Protein AF-S9QFV8-F1 (afdb_monomer_lite)

Sequence (545 aa):
MVIDRTLLLTDPGGTKLEGANVSITSGYLPDQDRLHFTPQGGVTGSFNISTGILTLTGSAPAATYGAILRSITYRNIATRTPDTRERQVTYSIDSTNHYSPATGHYYEFVSAPGITWEEARNAAGSRKYDGLKGYLVTITSEAENTFVTSKLQGQGWIGASDDSSKRTWRWVTGPEGQEDNGAGRHFFTQDSDATPCRSGAHGTAVEGRYNNWSQCEPNDYKGMSEDYAHFFTNGTWNDFPLSDKSISGYIVEYGGMPGDPAPRLSGTRPLQVSPAPLYTISLTNGPNGTVSPPGNQTVKQGQSLELTLTPATGYELATLIDNSVDRRSQVVGGKYVLPTINTSHSIVATFTKARGTACESASECLSGNCVDGVCCDSACTGQCEACDAAGSKGTCVPVSGNPHGERPACASDDPKCGGTCDGQSRMSCTYPEATVGCGAESCTNGVQTLAASCNGAGQCAAPETRLCGVYACGQTSCNTTCTSDDACGADAFCVAGACRPKEDPSLWKFQGGGGCSSSGLGSMAGLLLLLIPLLVRGRGSPHPA

Radius of gyration: 59.95 Å; chains: 1; bounding box: 127×67×176 Å

Structure (mmCIF, N/CA/C/O backbone):
data_AF-S9QFV8-F1
#
_entry.id   AF-S9QFV8-F1
#
loop_
_atom_site.group_PDB
_atom_site.id
_atom_site.type_symbol
_atom_site.label_atom_id
_atom_site.label_alt_id
_atom_site.label_comp_id
_atom_site.la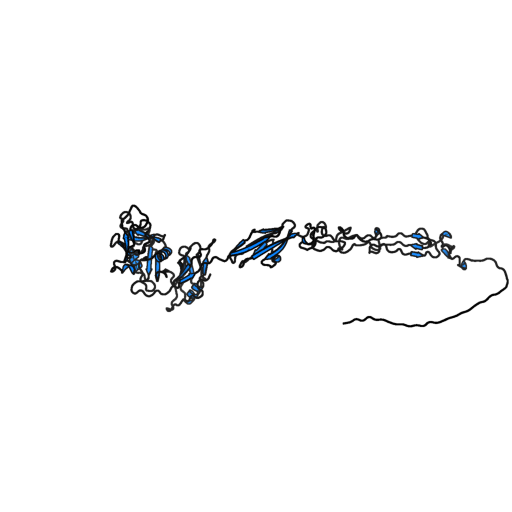bel_asym_id
_atom_site.label_entity_id
_atom_site.label_seq_id
_atom_site.pdbx_PDB_ins_code
_atom_site.Cartn_x
_atom_site.Cartn_y
_atom_site.Cartn_z
_atom_site.occupancy
_atom_site.B_iso_or_equiv
_atom_site.auth_seq_id
_atom_site.auth_comp_id
_atom_site.auth_asym_id
_atom_site.auth_atom_id
_atom_site.pdbx_PDB_model_num
ATOM 1 N N . MET A 1 1 ? 4.636 -8.475 -9.218 1.00 84.69 1 MET A N 1
ATOM 2 C CA . MET A 1 1 ? 3.767 -9.346 -10.042 1.00 84.69 1 MET A CA 1
ATOM 3 C C . MET A 1 1 ? 4.640 -10.218 -10.930 1.00 84.69 1 MET A C 1
ATOM 5 O O . MET A 1 1 ? 5.606 -9.687 -11.454 1.00 84.69 1 MET A O 1
ATOM 9 N N . VAL A 1 2 ? 4.347 -11.515 -11.082 1.00 89.19 2 VAL A N 1
ATOM 10 C CA . VAL A 1 2 ? 5.069 -12.385 -12.039 1.00 89.19 2 VAL A CA 1
ATOM 11 C C . VAL A 1 2 ? 4.680 -12.000 -13.467 1.00 89.19 2 VAL A C 1
ATOM 13 O O . VAL A 1 2 ? 3.494 -11.805 -13.714 1.00 89.19 2 VAL A O 1
ATOM 16 N N . ILE A 1 3 ? 5.653 -11.883 -14.372 1.00 89.56 3 ILE A N 1
ATOM 17 C CA . ILE A 1 3 ? 5.435 -11.353 -15.730 1.00 89.56 3 ILE A CA 1
ATOM 18 C C . ILE A 1 3 ? 4.798 -12.399 -16.650 1.00 89.56 3 ILE A C 1
ATOM 20 O O . ILE A 1 3 ? 3.747 -12.145 -17.233 1.00 89.56 3 ILE A O 1
ATOM 24 N N . ASP A 1 4 ? 5.395 -13.588 -16.745 1.00 85.88 4 ASP A N 1
ATOM 25 C CA . ASP A 1 4 ? 4.870 -14.675 -17.572 1.00 85.88 4 ASP A CA 1
ATOM 26 C C . ASP A 1 4 ? 5.080 -16.033 -16.891 1.00 85.88 4 ASP A C 1
ATOM 28 O O . ASP A 1 4 ? 6.173 -16.596 -16.887 1.00 85.88 4 ASP A O 1
ATOM 32 N N . ARG A 1 5 ? 4.008 -16.579 -16.306 1.00 86.19 5 ARG A N 1
ATOM 33 C CA . ARG A 1 5 ? 4.020 -17.913 -15.678 1.00 86.19 5 ARG A CA 1
ATOM 34 C C . ARG A 1 5 ? 3.982 -19.056 -16.691 1.00 86.19 5 ARG A C 1
ATOM 36 O O . ARG A 1 5 ? 4.198 -20.202 -16.311 1.00 86.19 5 ARG A O 1
ATOM 43 N N . THR A 1 6 ? 3.670 -18.758 -17.946 1.00 81.50 6 THR A N 1
ATOM 44 C CA . THR A 1 6 ? 3.438 -19.732 -19.018 1.00 81.50 6 THR A CA 1
ATOM 45 C C . THR A 1 6 ? 4.597 -19.826 -20.003 1.00 81.50 6 THR A C 1
ATOM 47 O O . THR A 1 6 ? 4.548 -20.660 -20.901 1.00 81.50 6 THR A O 1
ATOM 50 N N . LEU A 1 7 ? 5.650 -19.017 -19.819 1.00 84.38 7 LEU A N 1
ATOM 51 C CA . LEU A 1 7 ? 6.829 -19.007 -20.680 1.00 84.38 7 LEU A CA 1
ATOM 52 C C . LEU A 1 7 ? 7.406 -20.417 -20.831 1.00 84.38 7 LEU A C 1
ATOM 54 O O . LEU A 1 7 ? 7.780 -21.064 -19.846 1.00 84.38 7 LEU A O 1
ATOM 58 N N . LEU A 1 8 ? 7.499 -20.868 -22.081 1.00 77.12 8 LEU A N 1
ATOM 59 C CA . LEU A 1 8 ? 8.138 -22.115 -22.474 1.00 77.12 8 LEU A CA 1
ATOM 60 C C . LEU A 1 8 ? 9.462 -21.790 -23.161 1.00 77.12 8 LEU A C 1
ATOM 62 O O . LEU A 1 8 ? 9.499 -21.006 -24.104 1.00 77.12 8 LEU A O 1
ATOM 66 N N . LEU A 1 9 ? 10.538 -22.409 -22.682 1.00 79.06 9 LEU A N 1
ATOM 67 C CA . LEU A 1 9 ? 11.860 -22.304 -23.280 1.00 79.06 9 LEU A CA 1
ATOM 68 C C . LEU A 1 9 ? 12.226 -23.656 -23.883 1.00 79.06 9 LEU A C 1
ATOM 70 O O . LEU A 1 9 ? 12.320 -24.650 -23.162 1.00 79.06 9 LEU A O 1
ATOM 74 N N . THR A 1 10 ? 12.412 -23.686 -25.197 1.00 67.94 10 THR A N 1
ATOM 75 C CA . THR A 1 10 ? 12.866 -24.867 -25.935 1.00 67.94 10 THR A CA 1
ATOM 76 C C . THR A 1 10 ? 14.282 -24.628 -26.437 1.00 67.94 10 THR A C 1
ATOM 78 O O . THR A 1 10 ? 14.502 -23.664 -27.164 1.00 67.94 10 THR A O 1
ATOM 81 N N . ASP A 1 11 ? 15.210 -25.519 -26.091 1.00 70.19 11 ASP A N 1
ATOM 82 C CA . ASP A 1 11 ? 16.548 -25.583 -26.689 1.00 70.19 11 ASP A CA 1
ATOM 83 C C . ASP A 1 11 ? 16.692 -26.910 -27.455 1.00 70.19 11 ASP A C 1
ATOM 85 O O . ASP A 1 11 ? 17.044 -27.933 -26.859 1.00 70.19 11 ASP A O 1
ATOM 89 N N . PRO A 1 12 ? 16.396 -26.930 -28.767 1.00 59.38 12 PRO A N 1
ATOM 90 C CA . PRO A 1 12 ? 16.545 -28.126 -29.593 1.00 59.38 12 PRO A CA 1
ATOM 91 C C . PRO A 1 12 ? 17.996 -28.619 -29.694 1.00 59.38 12 PRO A C 1
ATOM 93 O O . PRO A 1 12 ? 18.211 -29.770 -30.066 1.00 59.38 12 PRO A O 1
ATOM 96 N N . GLY A 1 13 ? 18.982 -27.765 -29.388 1.00 63.97 13 GLY A N 1
ATOM 97 C CA . GLY A 1 13 ? 20.404 -28.107 -29.405 1.00 63.97 13 GLY A CA 1
ATOM 98 C C . GLY A 1 13 ? 20.861 -28.900 -28.180 1.00 63.97 13 GLY A C 1
ATOM 99 O O . GLY A 1 13 ? 21.938 -29.492 -28.214 1.00 63.97 13 GLY A O 1
ATOM 100 N N . GLY A 1 14 ? 20.051 -28.947 -27.114 1.00 61.81 14 GLY A N 1
ATOM 101 C CA . GLY A 1 14 ? 20.342 -29.706 -25.893 1.00 61.81 14 GLY A CA 1
ATOM 102 C C . GLY A 1 14 ? 21.571 -29.214 -25.119 1.00 61.81 14 GLY A C 1
ATOM 103 O O . GLY A 1 14 ? 22.113 -29.950 -24.292 1.00 61.81 14 GLY A O 1
ATOM 104 N N . THR A 1 15 ? 22.027 -27.994 -25.390 1.00 71.94 15 THR A N 1
ATOM 105 C CA . THR A 1 15 ? 23.183 -27.378 -24.738 1.00 71.94 15 THR A CA 1
ATOM 106 C C . THR A 1 15 ? 22.802 -26.764 -23.390 1.00 71.94 15 THR A C 1
ATOM 108 O O . THR A 1 15 ? 21.631 -26.598 -23.044 1.00 71.94 15 THR A O 1
ATOM 111 N N . LYS A 1 16 ? 23.804 -26.449 -22.564 1.00 82.69 16 LYS A N 1
ATOM 112 C CA . LYS A 1 16 ? 23.579 -25.547 -21.432 1.00 82.69 16 LYS A CA 1
ATOM 113 C C . LYS A 1 16 ? 23.535 -24.116 -21.958 1.00 82.69 16 LYS A C 1
ATOM 115 O O . LYS A 1 16 ? 24.299 -23.764 -22.849 1.00 82.69 16 LYS A O 1
ATOM 120 N N . LEU A 1 17 ? 22.645 -23.315 -21.390 1.00 83.62 17 LEU A N 1
ATOM 121 C CA . LEU A 1 17 ? 22.592 -21.880 -21.619 1.00 83.62 17 LEU A CA 1
ATOM 122 C C . LEU A 1 17 ? 23.546 -21.209 -20.637 1.00 83.62 17 LEU A C 1
ATOM 124 O O . LEU A 1 17 ? 23.562 -21.569 -19.461 1.00 83.62 17 LEU A O 1
ATOM 128 N N . GLU A 1 18 ? 24.323 -20.244 -21.114 1.00 85.69 18 GLU A N 1
ATOM 129 C CA . GLU A 1 18 ? 25.332 -19.542 -20.310 1.00 85.69 18 GLU A CA 1
ATOM 130 C C . GLU A 1 18 ? 24.797 -18.248 -19.678 1.00 85.69 18 GLU A C 1
ATOM 132 O O . GLU A 1 18 ? 25.348 -17.750 -18.692 1.00 85.69 18 GLU A O 1
ATOM 137 N N . GLY A 1 19 ? 23.687 -17.726 -20.202 1.00 87.25 19 GLY A N 1
ATOM 138 C CA . GLY A 1 19 ? 23.081 -16.489 -19.734 1.00 87.25 19 GLY A CA 1
ATOM 139 C C . GLY A 1 19 ? 21.734 -16.187 -20.381 1.00 87.25 19 GLY A C 1
ATOM 140 O O . GLY A 1 19 ? 21.312 -16.848 -21.330 1.00 87.25 19 GLY A O 1
ATOM 141 N N . ALA A 1 20 ? 21.058 -15.170 -19.852 1.00 87.88 20 ALA A N 1
ATOM 142 C CA . ALA A 1 20 ? 19.865 -14.575 -20.446 1.00 87.88 20 ALA A CA 1
ATOM 143 C C . ALA A 1 20 ? 19.729 -13.108 -20.014 1.00 87.88 20 ALA A C 1
ATOM 145 O O . ALA A 1 20 ? 20.138 -12.739 -18.919 1.00 87.88 20 ALA A O 1
ATOM 146 N N . ASN A 1 21 ? 19.103 -12.277 -20.836 1.00 87.25 21 ASN A N 1
ATOM 147 C CA . ASN A 1 21 ? 18.766 -10.896 -20.520 1.00 87.25 21 ASN A CA 1
ATOM 148 C C . ASN A 1 21 ? 17.250 -10.719 -20.534 1.00 87.25 21 ASN A C 1
ATOM 150 O O . ASN A 1 21 ? 16.578 -11.118 -21.482 1.00 87.25 21 ASN A O 1
ATOM 154 N N . VAL A 1 22 ? 16.705 -10.057 -19.518 1.00 90.00 22 VAL A N 1
ATOM 155 C CA . VAL A 1 22 ? 15.302 -9.630 -19.502 1.00 90.00 22 VAL A CA 1
ATOM 156 C C . VAL A 1 22 ? 15.257 -8.126 -19.341 1.00 90.00 22 VAL A C 1
ATOM 158 O O . VAL A 1 22 ? 15.776 -7.589 -18.369 1.00 90.00 22 VAL A O 1
ATOM 161 N N . SER A 1 23 ? 14.673 -7.434 -20.312 1.00 86.88 23 SER A N 1
ATOM 162 C CA . SER A 1 23 ? 14.724 -5.973 -20.378 1.00 86.88 23 SER A CA 1
ATOM 163 C C . SER A 1 23 ? 13.345 -5.363 -20.563 1.00 86.88 23 SER A C 1
ATOM 165 O O . SER A 1 23 ? 12.477 -5.960 -21.196 1.00 86.88 23 SER A O 1
ATOM 167 N N . ILE A 1 24 ? 13.146 -4.168 -20.007 1.00 86.81 24 ILE A N 1
ATOM 168 C CA . ILE A 1 24 ? 11.977 -3.338 -20.305 1.00 86.81 24 ILE A CA 1
ATOM 169 C C . ILE A 1 24 ? 12.346 -2.473 -21.516 1.00 86.81 24 ILE A C 1
ATOM 171 O O . ILE A 1 24 ? 13.019 -1.457 -21.377 1.00 86.81 24 ILE A O 1
ATOM 175 N N . THR A 1 25 ? 11.970 -2.916 -22.714 1.00 79.88 25 THR A N 1
ATOM 176 C CA . THR A 1 25 ? 12.395 -2.320 -23.994 1.00 79.88 25 THR A CA 1
ATOM 177 C C . THR A 1 25 ? 11.601 -1.083 -24.382 1.00 79.88 25 THR A C 1
ATOM 179 O O . THR A 1 25 ? 12.067 -0.296 -25.197 1.00 79.88 25 THR A O 1
ATOM 182 N N . SER A 1 26 ? 10.425 -0.887 -23.785 1.00 80.88 26 SER A N 1
ATOM 183 C CA . SER A 1 26 ? 9.614 0.318 -23.957 1.00 80.88 26 SER A CA 1
ATOM 184 C C . SER A 1 26 ? 8.934 0.711 -22.649 1.00 80.88 26 SER A C 1
ATOM 186 O O . SER A 1 26 ? 8.542 -0.151 -21.855 1.00 80.88 26 SER A O 1
ATOM 188 N N . GLY A 1 27 ? 8.821 2.022 -22.427 1.00 83.31 27 GLY A N 1
ATOM 189 C CA . GLY A 1 27 ? 8.177 2.622 -21.258 1.00 83.31 27 GLY A CA 1
ATOM 190 C C . GLY A 1 27 ? 9.000 2.595 -19.967 1.00 83.31 27 GLY A C 1
ATOM 191 O O . GLY A 1 27 ? 8.489 3.038 -18.947 1.00 83.31 27 GLY A O 1
ATOM 192 N N . TYR A 1 28 ? 10.241 2.093 -19.979 1.00 88.12 28 TYR A N 1
ATOM 193 C CA . TYR A 1 28 ? 11.071 1.966 -18.777 1.00 88.12 28 TYR A CA 1
ATOM 194 C C . TYR A 1 28 ? 11.292 3.302 -18.054 1.00 88.12 28 TYR A C 1
ATOM 196 O O . TYR A 1 28 ? 11.715 4.282 -18.665 1.00 88.12 28 TYR A O 1
ATOM 204 N N . LEU A 1 29 ? 11.066 3.314 -16.738 1.00 89.44 29 LEU A N 1
ATOM 205 C CA . LEU A 1 29 ? 11.352 4.441 -15.854 1.00 89.44 29 LEU A CA 1
ATOM 206 C C . LEU A 1 29 ? 12.344 4.027 -14.747 1.00 89.44 29 LEU A C 1
ATOM 208 O O . LEU A 1 29 ? 11.967 3.264 -13.847 1.00 89.44 29 LEU A O 1
ATOM 212 N N . PRO A 1 30 ? 13.594 4.540 -14.760 1.00 87.31 30 PRO A N 1
ATOM 213 C CA . PRO A 1 30 ? 14.642 4.183 -13.793 1.00 87.31 30 PRO A CA 1
ATOM 214 C C . PRO A 1 30 ? 14.279 4.391 -12.315 1.00 87.31 30 PRO A C 1
ATOM 216 O O . PRO A 1 30 ? 14.771 3.681 -11.432 1.00 87.31 30 PRO A O 1
ATOM 219 N N . ASP A 1 31 ? 13.404 5.346 -12.015 1.00 90.38 31 ASP A N 1
ATOM 220 C CA . ASP A 1 31 ? 12.948 5.696 -10.668 1.00 90.38 31 ASP A CA 1
ATOM 221 C C . ASP A 1 31 ? 11.736 4.874 -10.194 1.00 90.38 31 ASP A C 1
ATOM 223 O O . ASP A 1 31 ? 11.400 4.912 -9.010 1.00 90.38 31 ASP A O 1
ATOM 227 N N . GLN A 1 32 ? 11.108 4.091 -11.079 1.00 92.88 32 GLN A N 1
ATOM 228 C CA . GLN A 1 32 ? 9.889 3.337 -10.764 1.00 92.88 32 GLN A CA 1
ATOM 229 C C . GLN A 1 32 ? 10.019 1.834 -10.999 1.00 92.88 32 GLN A C 1
ATOM 231 O O . GLN A 1 32 ? 9.460 1.059 -10.232 1.00 92.88 32 GLN A O 1
ATOM 236 N N . ASP A 1 33 ? 10.732 1.386 -12.026 1.00 94.62 33 ASP A N 1
ATOM 237 C CA . ASP A 1 33 ? 10.596 0.015 -12.517 1.00 94.62 33 ASP A CA 1
ATOM 238 C C . ASP A 1 33 ? 11.729 -0.898 -12.035 1.00 94.62 33 ASP A C 1
ATOM 240 O O . ASP A 1 33 ? 12.910 -0.576 -12.160 1.00 94.62 33 ASP A O 1
ATOM 244 N N . ARG A 1 34 ? 11.391 -2.066 -11.480 1.00 94.31 34 ARG A N 1
ATOM 245 C CA . ARG A 1 34 ? 12.371 -3.076 -11.050 1.00 94.31 34 ARG A CA 1
ATOM 246 C C . ARG A 1 34 ? 11.972 -4.472 -11.512 1.00 94.31 34 ARG A C 1
ATOM 248 O O . ARG A 1 34 ? 10.815 -4.869 -11.352 1.00 94.31 34 ARG A O 1
ATOM 255 N N . LEU A 1 35 ? 12.950 -5.237 -11.994 1.00 95.94 35 LEU A N 1
ATOM 256 C CA . LEU A 1 35 ? 12.826 -6.674 -12.240 1.00 95.94 35 LEU A CA 1
ATOM 257 C C . LEU A 1 35 ? 13.561 -7.460 -11.150 1.00 95.94 35 LEU A C 1
ATOM 259 O O . LEU A 1 35 ? 14.680 -7.119 -10.779 1.00 95.94 35 LEU A O 1
ATOM 263 N N . HIS A 1 36 ? 12.930 -8.517 -10.649 1.00 95.44 36 HIS A N 1
ATOM 264 C CA . HIS A 1 36 ? 13.526 -9.461 -9.700 1.00 95.44 36 HIS A CA 1
ATOM 265 C C . HIS A 1 36 ? 13.281 -10.886 -10.179 1.00 95.44 36 HIS A C 1
ATOM 267 O O . HIS A 1 36 ? 12.310 -11.133 -10.887 1.00 95.44 36 HIS A O 1
ATOM 273 N N . PHE A 1 37 ? 14.105 -11.833 -9.748 1.00 96.19 37 PHE A N 1
ATOM 274 C CA . PHE A 1 37 ? 13.951 -13.252 -10.059 1.00 96.19 37 PHE A CA 1
ATOM 275 C C . PHE A 1 37 ? 14.313 -14.102 -8.839 1.00 96.19 37 PHE A C 1
ATOM 277 O O . PHE A 1 37 ? 14.888 -13.597 -7.873 1.00 96.19 37 PHE A O 1
ATOM 284 N N . THR A 1 38 ? 13.982 -15.390 -8.882 1.00 96.31 38 THR A N 1
ATOM 285 C CA . THR A 1 38 ? 14.424 -16.371 -7.888 1.00 96.31 38 THR A CA 1
ATOM 286 C C . THR A 1 38 ? 15.631 -17.139 -8.441 1.00 96.31 38 THR A C 1
ATOM 288 O O . THR A 1 38 ? 15.469 -17.874 -9.419 1.00 96.31 38 THR A O 1
ATOM 291 N N . PRO A 1 39 ? 16.839 -16.986 -7.859 1.00 94.44 39 PRO A N 1
ATOM 292 C CA . PRO A 1 39 ? 18.022 -17.724 -8.295 1.00 94.44 39 PRO A CA 1
ATOM 293 C C . PRO A 1 39 ? 17.866 -19.231 -8.111 1.00 94.44 39 PRO A C 1
ATOM 295 O O . PRO A 1 39 ? 17.338 -19.690 -7.099 1.00 94.44 39 PRO A O 1
ATOM 298 N N . GLN A 1 40 ? 18.357 -20.007 -9.076 1.00 95.19 40 GLN A N 1
ATOM 299 C CA . GLN A 1 40 ? 18.360 -21.469 -9.014 1.00 95.19 40 GLN A CA 1
ATOM 300 C C . GLN A 1 40 ? 19.389 -22.065 -9.980 1.00 95.19 40 GLN A C 1
ATOM 302 O O . GLN A 1 40 ? 19.755 -21.452 -10.980 1.00 95.19 40 GLN A O 1
ATOM 307 N N . GLY A 1 41 ? 19.858 -23.279 -9.677 1.00 92.38 41 GLY A N 1
ATOM 308 C CA . GLY A 1 41 ? 20.752 -24.042 -10.557 1.00 92.38 41 GLY A CA 1
ATOM 309 C C . GLY A 1 41 ? 22.089 -23.363 -10.869 1.00 92.38 41 GLY A C 1
ATOM 310 O O . GLY A 1 41 ? 22.613 -23.552 -11.959 1.00 92.38 41 GLY A O 1
ATOM 311 N N . GLY A 1 42 ? 22.621 -22.561 -9.940 1.00 93.12 42 GLY A N 1
ATOM 312 C CA . GLY A 1 42 ? 23.897 -21.854 -10.106 1.00 93.12 42 GLY A CA 1
ATOM 313 C C . GLY A 1 42 ? 23.830 -20.586 -10.963 1.00 93.12 42 GLY A C 1
ATOM 314 O O . GLY A 1 42 ? 24.844 -19.910 -11.103 1.00 93.12 42 GLY A O 1
ATOM 315 N N . VAL A 1 43 ? 22.655 -20.234 -11.497 1.00 95.50 43 VAL A N 1
ATOM 316 C CA . VAL A 1 43 ? 22.448 -18.983 -12.235 1.00 95.50 43 VAL A CA 1
ATOM 317 C C . VAL A 1 43 ? 22.262 -17.835 -11.247 1.00 95.50 43 VAL A C 1
ATOM 319 O O . VAL A 1 43 ? 21.406 -17.882 -10.358 1.00 95.50 43 VAL A O 1
ATOM 322 N N . THR A 1 44 ? 23.066 -16.796 -11.425 1.00 96.12 44 THR A N 1
ATOM 323 C CA . THR A 1 44 ? 22.986 -15.527 -10.693 1.00 96.12 44 THR A CA 1
ATOM 324 C C . THR A 1 44 ? 22.453 -14.436 -11.616 1.00 96.12 44 THR A C 1
ATOM 326 O O . THR A 1 44 ? 22.206 -14.686 -12.795 1.00 96.12 44 THR A O 1
ATOM 329 N N . GLY A 1 45 ? 22.238 -13.228 -11.101 1.00 94.25 45 GLY A N 1
ATOM 330 C CA . GLY A 1 45 ? 21.804 -12.132 -11.950 1.00 94.25 45 GLY A CA 1
ATOM 331 C C . GLY A 1 45 ? 21.769 -10.781 -11.261 1.00 94.25 45 GLY A C 1
ATOM 332 O O . GLY A 1 45 ? 21.710 -10.694 -10.033 1.00 94.25 45 GLY A O 1
ATOM 333 N N . SER A 1 46 ? 21.812 -9.730 -12.069 1.00 93.56 46 SER A N 1
ATOM 334 C CA . SER A 1 46 ? 21.879 -8.338 -11.637 1.00 93.56 46 SER A CA 1
ATOM 335 C C . SER A 1 46 ? 20.960 -7.467 -12.494 1.00 93.56 46 SER A C 1
ATOM 337 O O . SER A 1 46 ? 20.911 -7.598 -13.715 1.00 93.56 46 SER A O 1
ATOM 339 N N . PHE A 1 47 ? 20.196 -6.581 -11.849 1.00 93.19 47 PHE A N 1
ATOM 340 C CA . PHE A 1 47 ? 19.357 -5.601 -12.540 1.00 93.19 47 PHE A CA 1
ATOM 341 C C . PHE A 1 47 ? 20.074 -4.251 -12.602 1.00 93.19 47 PHE A C 1
ATOM 343 O O . PHE A 1 47 ? 20.359 -3.652 -11.563 1.00 93.19 47 PHE A O 1
ATOM 350 N N . ASN A 1 48 ? 20.349 -3.759 -13.807 1.00 87.06 48 ASN A N 1
ATOM 351 C CA . ASN A 1 48 ? 20.924 -2.439 -14.024 1.00 87.06 48 ASN A CA 1
ATOM 352 C C . ASN A 1 48 ? 19.809 -1.384 -14.057 1.00 87.06 48 ASN A C 1
ATOM 354 O O . ASN A 1 48 ? 19.013 -1.323 -14.994 1.00 87.06 48 ASN A O 1
ATOM 358 N N . ILE A 1 49 ? 19.767 -0.535 -13.026 1.00 87.31 49 ILE A N 1
ATOM 359 C CA . ILE A 1 49 ? 18.732 0.497 -12.876 1.00 87.31 49 ILE A CA 1
ATOM 360 C C . ILE A 1 49 ? 18.805 1.595 -13.943 1.00 87.31 49 ILE A C 1
ATOM 362 O O . ILE A 1 49 ? 17.794 2.238 -14.205 1.00 87.31 49 ILE A O 1
ATOM 366 N N . SER A 1 50 ? 19.958 1.827 -14.566 1.00 80.38 50 SER A N 1
ATOM 367 C CA . SER A 1 50 ? 20.093 2.861 -15.596 1.00 80.38 50 SER A CA 1
ATOM 368 C C . SER A 1 50 ? 19.529 2.382 -16.931 1.00 80.38 50 SER A C 1
ATOM 370 O O . SER A 1 50 ? 18.910 3.159 -17.647 1.00 80.38 50 SER A O 1
ATOM 372 N N . THR A 1 51 ? 19.697 1.093 -17.243 1.00 78.06 51 THR A N 1
ATOM 373 C CA . THR A 1 51 ? 19.354 0.526 -18.558 1.00 78.06 51 THR A CA 1
ATOM 374 C C . THR A 1 51 ? 18.074 -0.316 -18.562 1.00 78.06 51 THR A C 1
ATOM 376 O O . THR A 1 51 ? 17.548 -0.629 -19.630 1.00 78.06 51 THR A O 1
ATOM 379 N N . GLY A 1 52 ? 17.561 -0.708 -17.389 1.00 86.31 52 GLY A N 1
ATOM 380 C CA . GLY A 1 52 ? 16.348 -1.522 -17.256 1.00 86.31 52 GLY A CA 1
ATOM 381 C C . GLY A 1 52 ? 16.537 -2.995 -17.618 1.00 86.31 52 GLY A C 1
ATOM 382 O O . GLY A 1 52 ? 15.569 -3.667 -17.982 1.00 86.31 52 GLY A O 1
ATOM 383 N N . ILE A 1 53 ? 17.775 -3.493 -17.543 1.00 86.94 53 ILE A N 1
ATOM 384 C CA . ILE A 1 53 ? 18.164 -4.842 -17.971 1.00 86.94 53 ILE A CA 1
ATOM 385 C C . ILE A 1 53 ? 18.490 -5.700 -16.750 1.00 86.94 53 ILE A C 1
ATOM 387 O O . ILE A 1 53 ? 19.347 -5.345 -15.943 1.00 86.94 53 ILE A O 1
ATOM 391 N N . LEU A 1 54 ? 17.810 -6.839 -16.628 1.00 92.25 54 LEU A N 1
ATOM 392 C CA . LEU A 1 54 ? 18.172 -7.945 -15.749 1.00 92.25 54 LEU A CA 1
ATOM 393 C C . LEU A 1 54 ? 19.063 -8.914 -16.525 1.00 92.25 54 LEU A C 1
ATOM 395 O O . LEU A 1 54 ? 18.566 -9.633 -17.392 1.00 92.25 54 LEU A O 1
ATOM 399 N N . THR A 1 55 ? 20.347 -8.955 -16.191 1.00 90.81 55 THR A N 1
ATOM 400 C CA . THR A 1 55 ? 21.301 -9.915 -16.752 1.00 90.81 55 THR A CA 1
ATOM 401 C C . THR A 1 55 ? 21.381 -11.130 -15.845 1.00 90.81 55 THR A C 1
ATOM 403 O O . THR A 1 55 ? 21.621 -11.000 -14.648 1.00 90.81 55 THR A O 1
ATOM 406 N N . LEU A 1 56 ? 21.155 -12.310 -16.411 1.00 93.88 56 LEU A N 1
ATOM 407 C CA . LEU A 1 56 ? 21.276 -13.616 -15.776 1.00 93.88 56 LEU A CA 1
ATOM 408 C C . LEU A 1 56 ? 22.543 -14.291 -16.303 1.00 93.88 56 LEU A C 1
ATOM 410 O O . LEU A 1 56 ? 22.758 -14.325 -17.514 1.00 93.88 56 LEU A O 1
ATOM 414 N N . THR A 1 57 ? 23.364 -14.838 -15.411 1.00 91.38 57 THR A N 1
ATOM 415 C CA . THR A 1 57 ? 24.668 -15.424 -15.750 1.00 91.38 57 THR A CA 1
ATOM 416 C C . THR A 1 57 ? 24.855 -16.763 -15.048 1.00 91.38 57 THR A C 1
ATOM 418 O O . THR A 1 57 ? 24.679 -16.863 -13.829 1.00 91.38 57 THR A O 1
ATOM 421 N N . GLY A 1 58 ? 25.247 -17.783 -15.812 1.00 91.25 58 GLY A N 1
ATOM 422 C CA . GLY A 1 58 ? 25.627 -19.104 -15.316 1.00 91.25 58 GLY A CA 1
ATOM 423 C C . GLY A 1 58 ? 25.208 -20.240 -16.252 1.00 91.25 58 GLY A C 1
ATOM 424 O O . GLY A 1 58 ? 24.095 -20.242 -16.772 1.00 91.25 58 GLY A O 1
ATOM 425 N N . SER A 1 59 ? 26.076 -21.242 -16.409 1.00 91.38 59 SER A N 1
ATOM 426 C CA . SER A 1 59 ? 25.821 -22.424 -17.244 1.00 91.38 59 SER A CA 1
ATOM 427 C C . SER A 1 59 ? 24.753 -23.342 -16.631 1.00 91.38 59 SER A C 1
ATOM 429 O O . SER A 1 59 ? 25.010 -24.024 -15.632 1.00 91.38 59 SER A O 1
ATOM 431 N N . ALA A 1 60 ? 23.560 -23.418 -17.229 1.00 92.25 60 ALA A N 1
ATOM 432 C CA . ALA A 1 60 ? 22.482 -24.297 -16.763 1.00 92.25 60 ALA A CA 1
ATOM 433 C C . ALA A 1 60 ? 21.598 -24.838 -17.907 1.00 92.25 60 ALA A C 1
ATOM 435 O O . ALA A 1 60 ? 21.507 -24.224 -18.966 1.00 92.25 60 ALA A O 1
ATOM 436 N N . PRO A 1 61 ? 20.905 -25.981 -17.720 1.00 89.94 61 PRO A N 1
ATOM 437 C CA . PRO A 1 61 ? 19.982 -26.509 -18.728 1.00 89.94 61 PRO A CA 1
ATOM 438 C C . PRO A 1 61 ? 18.808 -25.562 -19.027 1.00 89.94 61 PRO A C 1
ATOM 440 O O . PRO A 1 61 ? 18.335 -24.847 -18.139 1.00 89.94 61 PRO A O 1
ATOM 443 N N . ALA A 1 62 ? 18.246 -25.650 -20.236 1.00 85.81 62 ALA A N 1
ATOM 444 C CA . ALA A 1 62 ? 17.083 -24.858 -20.653 1.00 85.81 62 ALA A CA 1
ATOM 445 C C . ALA A 1 62 ? 15.869 -24.991 -19.713 1.00 85.81 62 ALA A C 1
ATOM 447 O O . ALA A 1 62 ? 15.164 -24.015 -19.468 1.00 85.81 62 ALA A O 1
ATOM 448 N N . ALA A 1 63 ? 15.643 -26.164 -19.110 1.00 87.31 63 ALA A N 1
ATOM 449 C CA . ALA A 1 63 ? 14.576 -26.350 -18.122 1.00 87.31 63 ALA A CA 1
ATOM 450 C C . ALA A 1 63 ? 14.761 -25.458 -16.875 1.00 87.31 63 ALA A C 1
ATOM 452 O O . ALA A 1 63 ? 13.794 -24.862 -16.388 1.00 87.31 63 ALA A O 1
ATOM 453 N N . THR A 1 64 ? 16.003 -25.322 -16.394 1.00 92.31 64 THR A N 1
ATOM 454 C CA . THR A 1 64 ? 16.363 -24.453 -15.264 1.00 92.31 64 THR A CA 1
ATOM 455 C C . THR A 1 64 ? 16.144 -22.988 -15.620 1.00 92.31 64 THR A C 1
ATOM 457 O O . THR A 1 64 ? 15.489 -22.270 -14.863 1.00 92.31 64 THR A O 1
ATOM 460 N N . TYR A 1 65 ? 16.613 -22.551 -16.792 1.00 90.94 65 TYR A N 1
ATOM 461 C CA . TYR A 1 65 ? 16.362 -21.194 -17.280 1.00 90.94 65 TYR A CA 1
ATOM 462 C C . TYR A 1 65 ? 14.872 -20.919 -17.469 1.00 90.94 65 TYR A C 1
ATOM 464 O O . TYR A 1 65 ? 14.386 -19.890 -17.016 1.00 90.94 65 TYR A O 1
ATOM 472 N N . GLY A 1 66 ? 14.104 -21.857 -18.023 1.00 90.06 66 GLY A N 1
ATOM 473 C CA . GLY A 1 66 ? 12.655 -21.714 -18.154 1.00 90.06 66 GLY A CA 1
ATOM 474 C C . GLY A 1 66 ? 11.970 -21.450 -16.810 1.00 90.06 66 GLY A C 1
ATOM 475 O O . GLY A 1 66 ? 11.099 -20.589 -16.717 1.00 90.06 66 GLY A O 1
ATOM 476 N N . ALA A 1 67 ? 12.381 -22.139 -15.742 1.00 91.69 67 ALA A N 1
ATOM 477 C CA . ALA A 1 67 ? 11.842 -21.884 -14.407 1.00 91.69 67 ALA A CA 1
ATOM 478 C C . ALA A 1 67 ? 12.339 -20.553 -13.796 1.00 91.69 67 ALA A C 1
ATOM 480 O O . ALA A 1 67 ? 11.549 -19.881 -13.133 1.00 91.69 67 ALA A O 1
ATOM 481 N N . ILE A 1 68 ? 13.571 -20.110 -14.092 1.00 94.38 68 ILE A N 1
ATOM 482 C CA . ILE A 1 68 ? 14.064 -18.776 -13.699 1.00 94.38 68 ILE A CA 1
ATOM 483 C C . ILE A 1 68 ? 13.233 -17.691 -14.376 1.00 94.38 68 ILE A C 1
ATOM 485 O O . ILE A 1 68 ? 12.711 -16.810 -13.697 1.00 94.38 68 ILE A O 1
ATOM 489 N N . LEU A 1 69 ? 13.063 -17.766 -15.695 1.00 92.50 69 LEU A N 1
ATOM 490 C CA . LEU A 1 69 ? 12.346 -16.759 -16.472 1.00 92.50 69 LEU A CA 1
ATOM 491 C C . LEU A 1 69 ? 10.872 -16.655 -16.048 1.00 92.50 69 LEU A C 1
ATOM 493 O O . LEU A 1 69 ? 10.344 -15.548 -15.945 1.00 92.50 69 LEU A O 1
ATOM 497 N N . ARG A 1 70 ? 10.236 -17.781 -15.689 1.00 93.12 70 ARG A N 1
ATOM 498 C CA . ARG A 1 70 ? 8.886 -17.805 -15.093 1.00 93.12 70 ARG A CA 1
ATOM 499 C C . ARG A 1 70 ? 8.817 -17.238 -13.671 1.00 93.12 70 ARG A C 1
ATOM 501 O O . ARG A 1 70 ? 7.730 -16.893 -13.215 1.00 93.12 70 ARG A O 1
ATOM 508 N N . SER A 1 71 ? 9.941 -17.144 -12.959 1.00 94.62 71 SER A N 1
ATOM 509 C CA . SER A 1 71 ? 10.008 -16.521 -11.628 1.00 94.62 71 SER A CA 1
ATOM 510 C C . SER A 1 71 ? 10.137 -14.999 -11.688 1.00 94.62 71 SER A C 1
ATOM 512 O O . SER A 1 71 ? 9.992 -14.337 -10.659 1.00 94.62 71 SER A O 1
ATOM 514 N N . ILE A 1 72 ? 10.406 -14.431 -12.872 1.00 95.31 72 ILE A N 1
ATOM 515 C CA . ILE A 1 72 ? 10.677 -13.002 -12.992 1.00 95.31 72 ILE A CA 1
ATOM 516 C C . ILE A 1 72 ? 9.438 -12.203 -12.607 1.00 95.31 72 ILE A C 1
ATOM 518 O O . ILE A 1 72 ? 8.338 -12.382 -13.141 1.00 95.31 72 ILE A O 1
ATOM 522 N N . THR A 1 73 ? 9.645 -11.290 -11.666 1.00 94.75 73 THR A N 1
ATOM 523 C CA . THR A 1 73 ? 8.633 -10.373 -11.174 1.00 94.75 73 THR A CA 1
ATOM 524 C C . THR A 1 73 ? 8.977 -8.938 -11.523 1.00 94.75 73 THR A C 1
ATOM 526 O O . THR A 1 73 ? 10.098 -8.476 -11.326 1.00 94.75 73 THR A O 1
ATOM 529 N N . TYR A 1 74 ? 7.965 -8.212 -11.981 1.00 94.25 74 TYR A N 1
ATOM 530 C CA . TYR A 1 74 ? 7.978 -6.761 -12.039 1.00 94.25 74 TYR A CA 1
ATOM 531 C C . TYR A 1 74 ? 7.496 -6.181 -10.705 1.00 94.25 74 TYR A C 1
ATOM 533 O O . TYR A 1 74 ? 6.488 -6.633 -10.139 1.00 94.25 74 TYR A O 1
ATOM 541 N N . ARG A 1 75 ? 8.194 -5.154 -10.218 1.00 91.50 75 ARG A N 1
ATOM 542 C CA . ARG A 1 75 ? 7.786 -4.331 -9.080 1.00 91.50 75 ARG A CA 1
ATOM 543 C C . ARG A 1 75 ? 7.930 -2.858 -9.448 1.00 91.50 75 ARG A C 1
ATOM 545 O O . ARG A 1 75 ? 9.039 -2.407 -9.714 1.00 91.50 75 ARG A O 1
ATOM 552 N N . ASN A 1 76 ? 6.822 -2.124 -9.389 1.00 90.62 76 ASN A N 1
ATOM 553 C CA . ASN A 1 76 ? 6.852 -0.668 -9.406 1.00 90.62 76 ASN A CA 1
ATOM 554 C C . ASN A 1 76 ? 7.158 -0.157 -7.983 1.00 90.62 76 ASN A C 1
ATOM 556 O O . ASN A 1 76 ? 6.508 -0.580 -7.024 1.00 90.62 76 ASN A O 1
ATOM 560 N N . ILE A 1 77 ? 8.166 0.698 -7.837 1.00 89.94 77 ILE A N 1
ATOM 561 C CA . ILE A 1 77 ? 8.632 1.268 -6.566 1.00 89.94 77 ILE A CA 1
ATOM 562 C C . ILE A 1 77 ? 8.286 2.757 -6.417 1.00 89.94 77 ILE A C 1
ATOM 564 O O . ILE A 1 77 ? 8.796 3.407 -5.505 1.00 89.94 77 ILE A O 1
ATOM 568 N N . ALA A 1 78 ? 7.424 3.305 -7.281 1.00 86.62 78 ALA A N 1
ATOM 569 C CA . ALA A 1 78 ? 7.021 4.702 -7.209 1.00 86.62 78 ALA A CA 1
ATOM 570 C C . ALA A 1 78 ? 6.404 5.033 -5.839 1.00 86.62 78 ALA A C 1
ATOM 572 O O . ALA A 1 78 ? 5.489 4.368 -5.339 1.00 86.62 78 ALA A O 1
ATOM 573 N N . THR A 1 79 ? 6.896 6.106 -5.224 1.00 77.62 79 THR A N 1
ATOM 574 C CA . THR A 1 79 ? 6.355 6.624 -3.960 1.00 77.62 79 THR A CA 1
ATOM 575 C C . THR A 1 79 ? 5.083 7.447 -4.187 1.00 77.62 79 THR A C 1
ATOM 577 O O . THR A 1 79 ? 4.200 7.466 -3.326 1.00 77.62 79 THR A O 1
ATOM 580 N N . ARG A 1 80 ? 4.948 8.050 -5.375 1.00 78.38 80 ARG A N 1
ATOM 581 C CA . ARG A 1 80 ? 3.767 8.787 -5.859 1.00 78.38 80 ARG A CA 1
ATOM 582 C C . ARG A 1 80 ? 2.927 7.942 -6.826 1.00 78.38 80 ARG A C 1
ATOM 584 O O . ARG A 1 80 ? 3.131 6.734 -6.928 1.00 78.38 80 ARG A O 1
ATOM 591 N N . THR A 1 81 ? 1.955 8.570 -7.493 1.00 78.69 81 THR A N 1
ATOM 592 C CA . THR A 1 81 ? 1.170 7.952 -8.568 1.00 78.69 81 THR A CA 1
ATOM 593 C C . THR A 1 81 ? 2.114 7.411 -9.649 1.00 78.69 81 THR A C 1
ATOM 595 O O . THR A 1 81 ? 2.895 8.198 -10.187 1.00 78.69 81 THR A O 1
ATOM 598 N N . PRO A 1 82 ? 2.092 6.098 -9.938 1.00 83.75 82 PRO A N 1
ATOM 599 C CA . PRO A 1 82 ? 2.957 5.504 -10.949 1.00 83.75 82 PRO A CA 1
ATOM 600 C C . PRO A 1 82 ? 2.527 5.922 -12.358 1.00 83.75 82 PRO A C 1
ATOM 602 O O . PRO A 1 82 ? 1.352 6.199 -12.602 1.00 83.75 82 PRO A O 1
ATOM 605 N N . ASP A 1 83 ? 3.475 5.926 -13.291 1.00 85.88 83 ASP A N 1
ATOM 606 C CA . ASP A 1 83 ? 3.177 6.072 -14.717 1.00 85.88 83 ASP A CA 1
ATOM 607 C C . ASP A 1 83 ? 2.494 4.796 -15.233 1.00 85.88 83 ASP A C 1
ATOM 609 O O . ASP A 1 83 ? 3.030 3.695 -15.086 1.00 85.88 83 ASP A O 1
ATOM 613 N N . THR A 1 84 ? 1.315 4.949 -15.837 1.00 84.81 84 THR A N 1
ATOM 614 C CA . THR A 1 84 ? 0.461 3.832 -16.264 1.00 84.81 84 THR A CA 1
ATOM 615 C C . THR A 1 84 ? 0.656 3.420 -17.722 1.00 84.81 84 THR A C 1
ATOM 617 O O . THR A 1 84 ? -0.133 2.627 -18.233 1.00 84.81 84 THR A O 1
ATOM 620 N N . ARG A 1 85 ? 1.656 3.960 -18.435 1.00 86.69 85 ARG A N 1
ATOM 621 C CA . ARG A 1 85 ? 1.970 3.508 -19.799 1.00 86.69 85 ARG A CA 1
ATOM 622 C C . ARG A 1 85 ? 2.372 2.035 -19.781 1.00 86.69 85 ARG A C 1
ATOM 624 O O . ARG A 1 85 ? 2.957 1.540 -18.816 1.00 86.69 85 ARG A O 1
ATOM 631 N N . GLU A 1 86 ? 2.083 1.329 -20.865 1.00 83.06 86 GLU A N 1
ATOM 632 C CA . GLU A 1 86 ? 2.478 -0.071 -20.997 1.00 83.06 86 GLU A CA 1
ATOM 633 C C . GLU A 1 86 ? 4.006 -0.214 -20.927 1.00 83.06 86 GLU A C 1
ATOM 635 O O . GLU A 1 86 ? 4.748 0.600 -21.480 1.00 83.06 86 GLU A O 1
ATOM 640 N N . ARG A 1 87 ? 4.478 -1.252 -20.230 1.00 88.06 87 ARG A N 1
ATOM 641 C CA . ARG A 1 87 ? 5.876 -1.683 -20.281 1.00 88.06 87 ARG A CA 1
ATOM 642 C C . ARG A 1 87 ? 5.984 -2.872 -21.211 1.00 88.06 87 ARG A C 1
ATOM 644 O O . ARG A 1 87 ? 5.268 -3.857 -21.045 1.00 88.06 87 ARG A O 1
ATOM 651 N N . GLN A 1 88 ? 6.911 -2.805 -22.153 1.00 84.88 88 GLN A N 1
ATOM 652 C CA . GLN A 1 88 ? 7.199 -3.931 -23.027 1.00 84.88 88 GLN A CA 1
ATOM 653 C C . GLN A 1 88 ? 8.396 -4.699 -22.465 1.00 84.88 88 GLN A C 1
ATOM 655 O O . GLN A 1 88 ? 9.486 -4.141 -22.375 1.00 84.88 88 GLN A O 1
ATOM 660 N N . VAL A 1 89 ? 8.194 -5.951 -22.041 1.00 88.12 89 VAL A N 1
ATOM 661 C CA . VAL A 1 89 ? 9.263 -6.789 -21.474 1.00 88.12 89 VAL A CA 1
ATOM 662 C C . VAL A 1 89 ? 9.723 -7.808 -22.505 1.00 88.12 89 VAL A C 1
ATOM 664 O O . VAL A 1 89 ? 8.906 -8.545 -23.053 1.00 88.12 89 VAL A O 1
ATOM 667 N N . THR A 1 90 ? 11.029 -7.870 -22.736 1.00 83.81 90 THR A N 1
ATOM 668 C CA . THR A 1 90 ? 11.656 -8.686 -23.780 1.00 83.81 90 THR A CA 1
ATOM 669 C C . THR A 1 90 ? 12.681 -9.630 -23.159 1.00 83.81 90 THR A C 1
ATOM 671 O O . THR A 1 90 ? 13.476 -9.213 -22.312 1.00 83.81 90 THR A O 1
ATOM 674 N N . TYR A 1 91 ? 12.649 -10.896 -23.577 1.00 84.75 91 TYR A N 1
ATOM 675 C CA . TYR A 1 91 ? 13.475 -11.985 -23.048 1.00 84.75 91 TYR A CA 1
ATOM 676 C C . TYR A 1 91 ? 14.482 -12.465 -24.095 1.00 84.75 91 TYR A C 1
ATOM 678 O O . TYR A 1 91 ? 14.084 -13.154 -25.021 1.00 84.75 91 TYR A O 1
ATOM 686 N N . SER A 1 92 ? 15.773 -12.200 -23.917 1.00 80.75 92 SER A N 1
ATOM 687 C CA . SER A 1 92 ? 16.849 -12.716 -24.772 1.00 80.75 92 SER A CA 1
ATOM 688 C C . SER A 1 92 ? 17.592 -13.852 -24.072 1.00 80.75 92 SER A C 1
ATOM 690 O O . SER A 1 92 ? 17.929 -13.734 -22.894 1.00 80.75 92 SER A O 1
ATOM 692 N N . ILE A 1 93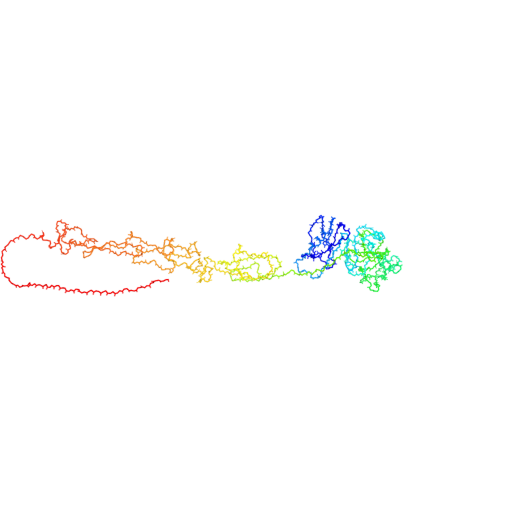 ? 17.877 -14.946 -24.775 1.00 77.50 93 ILE A N 1
ATOM 693 C CA . ILE A 1 93 ? 18.680 -16.064 -24.256 1.00 77.50 93 ILE A CA 1
ATOM 694 C C . ILE A 1 93 ? 20.159 -15.823 -24.587 1.00 77.50 93 ILE A C 1
ATOM 696 O O . ILE A 1 93 ? 20.804 -16.587 -25.291 1.00 77.50 93 ILE A O 1
ATOM 700 N N . ASP A 1 94 ? 20.668 -14.694 -24.102 1.00 71.62 94 ASP A N 1
ATOM 701 C CA . ASP A 1 94 ? 22.089 -14.373 -24.005 1.00 71.62 94 ASP A CA 1
ATOM 702 C C . ASP A 1 94 ? 22.270 -13.286 -22.937 1.00 71.62 94 ASP A C 1
ATOM 704 O O . ASP A 1 94 ? 21.437 -12.386 -22.810 1.00 71.62 94 ASP A O 1
ATOM 708 N N . SER A 1 95 ? 23.345 -13.379 -22.156 1.00 62.56 95 SER A N 1
ATOM 709 C CA . SER A 1 95 ? 23.759 -12.366 -21.184 1.00 62.56 95 SER A CA 1
ATOM 710 C C . SER A 1 95 ? 24.440 -11.147 -21.809 1.00 62.56 95 SER A C 1
ATOM 712 O O . SER A 1 95 ? 24.436 -10.088 -21.184 1.00 62.56 95 SER A O 1
ATOM 714 N N . THR A 1 96 ? 25.003 -11.255 -23.014 1.00 66.75 96 THR A N 1
ATOM 715 C CA . THR A 1 96 ? 25.813 -10.185 -23.628 1.00 66.75 96 THR A CA 1
ATOM 716 C C . THR A 1 96 ? 25.063 -9.329 -24.645 1.00 66.75 96 THR A C 1
ATOM 718 O O . THR A 1 96 ? 25.198 -8.109 -24.609 1.00 66.75 96 THR A O 1
ATOM 721 N N . ASN A 1 97 ? 24.242 -9.927 -25.510 1.00 73.56 97 ASN A N 1
ATOM 722 C CA . ASN A 1 97 ? 23.586 -9.216 -26.607 1.00 73.56 97 ASN A CA 1
ATOM 723 C C . ASN A 1 97 ? 22.107 -8.914 -26.314 1.00 73.56 97 ASN A C 1
ATOM 725 O O . ASN A 1 97 ? 21.362 -9.733 -25.759 1.00 73.56 97 ASN A O 1
ATOM 729 N N . HIS A 1 98 ? 21.660 -7.716 -26.697 1.00 77.25 98 HIS A N 1
ATOM 730 C CA . HIS A 1 98 ? 20.318 -7.211 -26.405 1.00 77.25 98 HIS A CA 1
ATOM 731 C C . HIS A 1 98 ? 19.440 -7.192 -27.654 1.00 77.25 98 HIS A C 1
ATOM 733 O O . HIS A 1 98 ? 19.723 -6.466 -28.597 1.00 77.25 98 HIS A O 1
ATOM 739 N N . TYR A 1 99 ? 18.345 -7.950 -27.641 1.00 83.25 99 TYR A N 1
ATOM 740 C CA . TYR A 1 99 ? 17.397 -8.015 -28.752 1.00 83.25 99 TYR A CA 1
ATOM 741 C C . TYR A 1 99 ? 16.415 -6.836 -28.755 1.00 83.25 99 TYR A C 1
ATOM 743 O O . TYR A 1 99 ? 15.815 -6.530 -27.719 1.00 83.25 99 TYR A O 1
ATOM 751 N N . SER A 1 100 ? 16.202 -6.230 -29.924 1.00 82.62 100 SER A N 1
ATOM 752 C CA . SER A 1 100 ? 15.129 -5.263 -30.160 1.00 82.62 100 SER A CA 1
ATOM 753 C C . SER A 1 100 ? 14.025 -5.899 -31.010 1.00 82.62 100 SER A C 1
ATOM 755 O O . SER A 1 100 ? 14.255 -6.198 -32.182 1.00 82.62 100 SER A O 1
ATOM 757 N N . PRO A 1 101 ? 12.796 -6.065 -30.490 1.00 73.88 101 PRO A N 1
ATOM 758 C CA . PRO A 1 101 ? 11.682 -6.562 -31.297 1.00 73.88 101 PRO A CA 1
ATOM 759 C C . PRO A 1 101 ? 11.241 -5.566 -32.379 1.00 73.88 101 PRO A C 1
ATOM 761 O O . PRO A 1 101 ? 10.580 -5.965 -33.331 1.00 73.88 101 PRO A O 1
ATOM 764 N N . ALA A 1 102 ? 11.587 -4.280 -32.240 1.00 77.88 102 ALA A N 1
ATOM 765 C CA . ALA A 1 102 ? 11.230 -3.251 -33.213 1.00 77.88 102 ALA A CA 1
ATOM 766 C C . ALA A 1 102 ? 12.006 -3.400 -34.530 1.00 77.88 102 ALA A C 1
ATOM 768 O O . ALA A 1 102 ? 11.463 -3.105 -35.590 1.00 77.88 102 ALA A O 1
ATOM 769 N N . THR A 1 103 ? 13.253 -3.865 -34.456 1.00 84.75 103 THR A N 1
ATOM 770 C CA . THR A 1 103 ? 14.143 -4.026 -35.617 1.00 84.75 103 THR A CA 1
ATOM 771 C C . THR A 1 103 ? 14.387 -5.490 -35.960 1.00 84.75 103 THR A C 1
ATOM 773 O O . THR A 1 103 ? 14.735 -5.816 -37.086 1.00 84.75 103 THR A O 1
ATOM 776 N N . GLY A 1 104 ? 14.166 -6.400 -35.008 1.00 82.81 104 GLY A N 1
ATOM 777 C CA . GLY A 1 104 ? 14.502 -7.811 -35.152 1.00 82.81 104 GLY A CA 1
ATOM 778 C C . GLY A 1 104 ? 15.997 -8.100 -34.999 1.00 82.81 104 GLY A C 1
ATOM 779 O O . GLY A 1 104 ? 16.413 -9.220 -35.291 1.00 82.81 104 GLY A O 1
ATOM 780 N N . HIS A 1 105 ? 16.792 -7.126 -34.548 1.00 87.75 105 HIS A N 1
ATOM 781 C CA . HIS A 1 105 ? 18.252 -7.210 -34.463 1.00 87.75 105 HIS A CA 1
ATOM 782 C C . HIS A 1 105 ? 18.744 -7.301 -33.010 1.00 87.75 105 HIS A C 1
ATOM 784 O O . HIS A 1 105 ? 18.011 -7.000 -32.058 1.00 87.75 105 HIS A O 1
ATOM 790 N N . TYR A 1 106 ? 19.999 -7.718 -32.834 1.00 88.19 106 TYR A N 1
ATOM 791 C CA . TYR A 1 106 ? 20.696 -7.698 -31.546 1.00 88.19 106 TYR A CA 1
ATOM 792 C C . TYR A 1 106 ? 21.728 -6.580 -31.503 1.00 88.19 106 TYR A C 1
ATOM 794 O O . TYR A 1 106 ? 22.379 -6.300 -32.502 1.00 88.19 106 TYR A O 1
ATOM 802 N N . TYR A 1 107 ? 21.909 -5.992 -30.324 1.00 90.38 107 TYR A N 1
ATOM 803 C CA . TYR A 1 107 ? 22.798 -4.859 -30.112 1.00 90.38 107 TYR A CA 1
ATOM 804 C C . TYR A 1 107 ? 23.739 -5.120 -28.938 1.00 90.38 107 TYR A C 1
ATOM 806 O O . TYR A 1 107 ? 23.331 -5.663 -27.906 1.00 90.38 107 TYR A O 1
ATOM 814 N N . GLU A 1 108 ? 24.981 -4.674 -29.082 1.00 90.19 108 GLU A N 1
ATOM 815 C CA . GLU A 1 108 ? 26.043 -4.798 -28.086 1.00 90.19 108 GLU A CA 1
ATOM 816 C C . GLU A 1 108 ? 26.821 -3.486 -27.998 1.00 90.19 108 GLU A C 1
ATOM 818 O O . GLU A 1 108 ? 27.313 -2.991 -29.009 1.00 90.19 108 GLU A O 1
ATOM 823 N N . PHE A 1 109 ? 26.980 -2.931 -26.794 1.00 92.00 109 PHE A N 1
ATOM 824 C CA . PHE A 1 109 ? 27.970 -1.878 -26.571 1.00 92.00 109 PHE A CA 1
ATOM 825 C C . PHE A 1 109 ? 29.302 -2.520 -26.191 1.00 92.00 109 PHE A C 1
ATOM 827 O O . PHE A 1 109 ? 29.405 -3.200 -25.168 1.00 92.00 109 PHE A O 1
ATOM 834 N N . VAL A 1 110 ? 30.337 -2.263 -26.984 1.00 93.56 110 VAL A N 1
ATOM 835 C CA . VAL A 1 110 ? 31.686 -2.763 -26.741 1.00 93.56 110 VAL A CA 1
ATOM 836 C C . VAL A 1 110 ? 32.542 -1.636 -26.187 1.00 93.56 110 VAL A C 1
ATOM 838 O O . VAL A 1 110 ? 32.872 -0.693 -26.903 1.00 93.56 110 VAL A O 1
ATOM 841 N N . SER A 1 111 ? 32.936 -1.755 -24.919 1.00 94.25 111 SER A 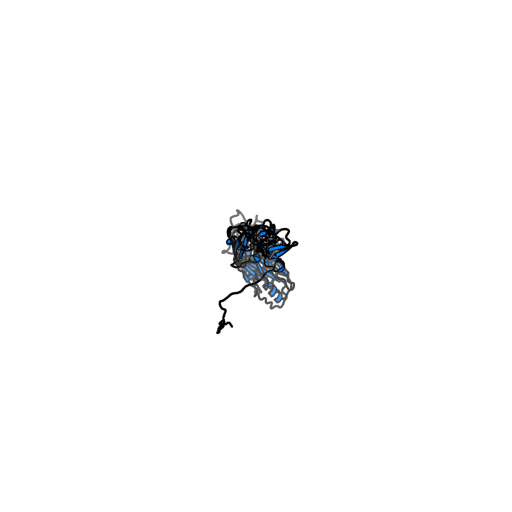N 1
ATOM 842 C CA . SER A 1 111 ? 33.878 -0.822 -24.295 1.00 94.25 111 SER A CA 1
ATOM 843 C C . SER A 1 111 ? 35.268 -0.967 -24.918 1.00 94.25 111 SER A C 1
ATOM 845 O O . SER A 1 111 ? 35.875 -2.039 -24.869 1.00 94.25 111 SER A O 1
ATOM 847 N N . ALA A 1 112 ? 35.755 0.113 -25.523 1.00 95.12 112 ALA A N 1
ATOM 848 C CA . ALA A 1 112 ? 37.066 0.210 -26.154 1.00 95.12 112 ALA A CA 1
ATOM 849 C C . ALA A 1 112 ? 37.516 1.687 -26.162 1.00 95.12 112 ALA A C 1
ATOM 851 O O . ALA A 1 112 ? 37.407 2.358 -27.189 1.00 95.12 112 ALA A O 1
ATOM 852 N N . PRO A 1 113 ? 37.964 2.231 -25.014 1.00 95.00 113 PRO A N 1
ATOM 853 C CA . PRO A 1 113 ? 38.274 3.653 -24.896 1.00 95.00 113 PRO A CA 1
ATOM 854 C C . PRO A 1 113 ? 39.355 4.107 -25.885 1.00 95.00 113 PRO A C 1
ATOM 856 O O . PRO A 1 113 ? 40.444 3.535 -25.919 1.00 95.00 113 PRO A O 1
ATOM 859 N N . GLY A 1 114 ? 39.061 5.154 -26.659 1.00 92.38 114 GLY A N 1
ATOM 860 C CA . GLY A 1 114 ? 39.978 5.743 -27.638 1.00 92.38 114 GLY A CA 1
ATOM 861 C C . GLY A 1 114 ? 40.171 4.943 -28.931 1.00 92.38 114 GLY A C 1
ATOM 862 O O . GLY A 1 114 ? 41.081 5.269 -29.691 1.00 92.38 114 GLY A O 1
ATOM 863 N N . ILE A 1 115 ? 39.353 3.913 -29.184 1.00 95.38 115 ILE A N 1
ATOM 864 C CA . ILE A 1 115 ? 39.342 3.205 -30.471 1.00 95.38 115 ILE A CA 1
ATOM 865 C C . ILE A 1 115 ? 38.982 4.172 -31.607 1.00 95.38 115 ILE A C 1
ATOM 867 O O . ILE A 1 115 ? 38.073 4.994 -31.464 1.00 95.38 115 ILE A O 1
ATOM 871 N N . THR A 1 116 ? 39.671 4.079 -32.742 1.00 96.31 116 THR A N 1
ATOM 872 C CA . THR A 1 116 ? 39.308 4.856 -33.939 1.00 96.31 116 THR A CA 1
ATOM 873 C C . THR A 1 116 ? 38.040 4.305 -34.594 1.00 96.31 116 THR A C 1
ATOM 875 O O . THR A 1 116 ? 37.667 3.147 -34.377 1.00 96.31 116 THR A O 1
ATOM 878 N N . TRP A 1 117 ? 37.371 5.108 -35.425 1.00 97.00 117 TRP A N 1
ATOM 879 C CA . TRP A 1 117 ? 36.165 4.645 -36.119 1.00 97.00 117 TRP A CA 1
ATOM 880 C C . TRP A 1 117 ? 36.452 3.458 -37.056 1.00 97.00 117 TRP A C 1
ATOM 882 O O . TRP A 1 117 ? 35.701 2.482 -37.080 1.00 97.00 117 TRP A O 1
ATOM 892 N N . GLU A 1 118 ? 37.575 3.478 -37.780 1.00 95.94 118 GLU A N 1
ATOM 893 C CA . GLU A 1 118 ? 37.965 2.382 -38.678 1.00 95.94 118 GLU A CA 1
ATOM 894 C C . GLU A 1 118 ? 38.260 1.077 -37.931 1.00 95.94 118 GLU A C 1
ATOM 896 O O . GLU A 1 118 ? 37.816 0.002 -38.351 1.00 95.94 118 GLU A O 1
ATOM 901 N N . GLU A 1 119 ? 38.983 1.153 -36.811 1.00 97.31 119 GLU A N 1
ATOM 902 C CA . GLU A 1 119 ? 39.229 -0.005 -35.950 1.00 97.31 119 GLU A CA 1
ATOM 903 C C . GLU A 1 119 ? 37.916 -0.559 -35.394 1.00 97.31 119 GLU A C 1
ATOM 905 O O . GLU A 1 119 ? 37.707 -1.773 -35.420 1.00 97.31 119 GLU A O 1
ATOM 910 N N . ALA A 1 120 ? 37.005 0.315 -34.955 1.00 97.75 120 ALA A N 1
ATOM 911 C CA . ALA A 1 120 ? 35.684 -0.073 -34.477 1.00 97.75 120 ALA A CA 1
ATOM 912 C C . ALA A 1 120 ? 34.847 -0.743 -35.578 1.00 97.75 120 ALA A C 1
ATOM 914 O O . ALA A 1 120 ? 34.260 -1.799 -35.334 1.00 97.75 120 ALA A O 1
ATOM 915 N N . ARG A 1 121 ? 34.851 -0.204 -36.806 1.00 97.50 121 ARG A N 1
ATOM 916 C CA . ARG A 1 121 ? 34.191 -0.804 -37.979 1.00 97.50 121 ARG A CA 1
ATOM 917 C C . ARG A 1 121 ? 34.698 -2.213 -38.246 1.00 97.50 121 ARG A C 1
ATOM 919 O O . ARG A 1 121 ? 33.900 -3.140 -38.404 1.00 97.50 121 ARG A O 1
ATOM 926 N N . ASN A 1 122 ? 36.015 -2.384 -38.283 1.00 97.56 122 ASN A N 1
ATOM 927 C CA . ASN A 1 122 ? 36.641 -3.675 -38.559 1.00 97.56 122 ASN A CA 1
ATOM 928 C C . ASN A 1 122 ? 36.389 -4.681 -37.426 1.00 97.56 122 ASN A C 1
ATOM 930 O O . ASN A 1 122 ? 36.100 -5.854 -37.686 1.00 97.56 122 ASN A O 1
ATOM 934 N N . ALA A 1 123 ? 36.457 -4.225 -36.173 1.00 98.00 123 ALA A N 1
ATOM 935 C CA . ALA A 1 123 ? 36.183 -5.049 -35.003 1.00 98.00 123 ALA A CA 1
ATOM 936 C C . ALA A 1 123 ? 34.716 -5.498 -34.961 1.00 98.00 123 ALA A C 1
ATOM 938 O O . ALA A 1 123 ? 34.451 -6.685 -34.772 1.00 98.00 123 ALA A O 1
ATOM 939 N N . ALA A 1 124 ? 33.769 -4.591 -35.221 1.00 98.00 124 ALA A N 1
ATOM 940 C CA . ALA A 1 124 ? 32.351 -4.912 -35.350 1.00 98.00 124 ALA A CA 1
ATOM 941 C C . ALA A 1 124 ? 32.102 -5.928 -36.477 1.00 98.00 124 ALA A C 1
ATOM 943 O O . ALA A 1 124 ? 31.474 -6.959 -36.248 1.00 98.00 124 ALA A O 1
ATOM 944 N N . GLY A 1 125 ? 32.693 -5.701 -37.657 1.00 96.62 125 GLY A N 1
ATOM 945 C CA . GLY A 1 125 ? 32.598 -6.583 -38.828 1.00 96.62 125 GLY A CA 1
ATOM 946 C C . GLY A 1 125 ? 33.157 -7.999 -38.636 1.00 96.62 125 GLY A C 1
ATOM 947 O O . GLY A 1 125 ? 32.800 -8.914 -39.384 1.00 96.62 125 GLY A O 1
ATOM 948 N N . SER A 1 126 ? 34.036 -8.179 -37.647 1.00 96.00 126 SER A N 1
ATOM 949 C CA . SER A 1 126 ? 34.662 -9.463 -37.305 1.00 96.00 126 SER A CA 1
ATOM 950 C C . SER A 1 126 ? 33.877 -10.253 -36.255 1.00 96.00 126 SER A C 1
ATOM 952 O O . SER A 1 126 ? 34.173 -11.427 -36.020 1.00 96.00 126 SER A O 1
ATOM 954 N N . ARG A 1 127 ? 32.883 -9.632 -35.614 1.00 93.31 127 ARG A N 1
ATOM 955 C CA . ARG A 1 127 ? 32.059 -10.279 -34.594 1.00 93.31 127 ARG A CA 1
ATOM 956 C C . ARG A 1 127 ? 30.983 -11.153 -35.227 1.00 93.31 127 ARG A C 1
ATOM 958 O O . ARG A 1 127 ? 30.503 -10.902 -36.333 1.00 93.31 127 ARG A O 1
ATOM 965 N N . LYS A 1 128 ? 30.601 -12.197 -34.494 1.00 88.31 128 LYS A N 1
ATOM 966 C CA . LYS A 1 128 ? 29.497 -13.089 -34.842 1.00 88.31 128 LYS A CA 1
ATOM 967 C C . LYS A 1 128 ? 28.657 -13.370 -33.612 1.00 88.31 128 LYS A C 1
ATOM 969 O O . LYS A 1 128 ? 29.216 -13.601 -32.542 1.00 88.31 128 LYS A O 1
ATOM 974 N N . TYR A 1 129 ? 27.347 -13.431 -33.793 1.00 83.50 129 TYR A N 1
ATOM 975 C CA . TYR A 1 129 ? 26.415 -13.771 -32.729 1.00 83.50 129 TYR A CA 1
ATOM 976 C C . TYR A 1 129 ? 25.329 -14.707 -33.256 1.00 83.50 129 TYR A C 1
ATOM 978 O O . TYR A 1 129 ? 24.610 -14.350 -34.175 1.00 83.50 129 TYR A O 1
ATOM 986 N N . ASP A 1 130 ? 25.253 -15.932 -32.729 1.00 77.25 130 ASP A N 1
ATOM 987 C CA . ASP A 1 130 ? 24.312 -16.972 -33.193 1.00 77.25 130 ASP A CA 1
ATOM 988 C C . ASP A 1 130 ? 24.292 -17.164 -34.729 1.00 77.25 130 ASP A C 1
ATOM 990 O O . ASP A 1 130 ? 23.262 -17.350 -35.371 1.00 77.25 130 ASP A O 1
ATOM 994 N N . GLY A 1 131 ? 25.472 -17.069 -35.349 1.00 81.50 131 GLY A N 1
ATOM 995 C CA . GLY A 1 131 ? 25.637 -17.149 -36.803 1.00 81.50 131 GLY A CA 1
ATOM 996 C C . GLY A 1 131 ? 25.379 -15.845 -37.566 1.00 81.50 131 GLY A C 1
ATOM 997 O O . GLY A 1 131 ? 25.747 -15.784 -38.736 1.00 81.50 131 GLY A O 1
ATOM 998 N N . LEU A 1 132 ? 24.842 -14.810 -36.916 1.00 87.94 132 LEU A N 1
ATOM 999 C CA . LEU A 1 132 ? 24.672 -13.462 -37.465 1.00 87.94 132 LEU A CA 1
ATOM 1000 C C . LEU A 1 132 ? 26.017 -12.739 -37.550 1.00 87.94 132 LEU A C 1
ATOM 1002 O O . LEU A 1 132 ? 26.842 -12.839 -36.633 1.00 87.94 132 LEU A O 1
ATOM 1006 N N . LYS A 1 133 ? 26.236 -11.985 -38.627 1.00 92.56 133 LYS A N 1
ATOM 1007 C CA . LYS A 1 133 ? 27.427 -11.141 -38.786 1.00 92.56 133 LYS A CA 1
ATOM 1008 C C . LYS A 1 133 ? 27.231 -9.782 -38.104 1.00 92.56 133 LYS A C 1
ATOM 1010 O O . LYS A 1 133 ? 26.220 -9.127 -38.319 1.00 92.56 133 LYS A O 1
ATOM 1015 N N . GLY A 1 134 ? 28.219 -9.351 -37.319 1.00 95.88 134 GLY A N 1
ATOM 1016 C CA . GLY A 1 134 ? 28.222 -8.028 -36.693 1.00 95.88 134 GLY A CA 1
ATOM 1017 C C . GLY A 1 134 ? 28.619 -6.905 -37.654 1.00 95.88 134 GLY A C 1
ATOM 1018 O O . GLY A 1 134 ? 29.325 -7.128 -38.641 1.00 95.88 134 GLY A O 1
ATOM 1019 N N . TYR A 1 135 ? 28.184 -5.686 -37.351 1.00 98.12 135 TYR A N 1
ATOM 1020 C CA . TYR A 1 135 ? 28.580 -4.446 -38.025 1.00 98.12 135 TYR A CA 1
ATOM 1021 C C . TYR A 1 135 ? 28.382 -3.244 -37.089 1.00 98.12 135 TYR A C 1
ATOM 1023 O O . TYR A 1 135 ? 27.694 -3.366 -36.079 1.00 98.12 135 TYR A O 1
ATOM 1031 N N . LEU A 1 136 ? 29.014 -2.092 -37.366 1.00 98.25 136 LEU A N 1
ATOM 1032 C CA . LEU A 1 136 ? 28.701 -0.877 -36.598 1.00 98.25 136 LEU A CA 1
ATOM 1033 C C . LEU A 1 136 ? 27.244 -0.508 -36.817 1.00 98.25 136 LEU A C 1
ATOM 1035 O O . LEU A 1 136 ? 26.811 -0.458 -37.966 1.00 98.25 136 LEU A O 1
ATOM 1039 N N . VAL A 1 137 ? 26.541 -0.225 -35.725 1.00 98.31 137 VAL A N 1
ATOM 1040 C CA . VAL A 1 137 ? 25.096 0.003 -35.731 1.00 98.31 137 VAL A CA 1
ATOM 1041 C C . VAL A 1 137 ? 24.669 1.050 -36.756 1.00 98.31 137 VAL A C 1
ATOM 1043 O O . VAL A 1 137 ? 25.296 2.103 -36.899 1.00 98.31 137 VAL A O 1
ATOM 1046 N N . THR A 1 138 ? 23.572 0.766 -37.435 1.00 98.00 138 THR A N 1
ATOM 1047 C CA . THR A 1 138 ? 22.846 1.699 -38.291 1.00 98.00 138 THR A CA 1
ATOM 1048 C C . THR A 1 138 ? 21.568 2.112 -37.583 1.00 98.00 138 THR A C 1
ATOM 1050 O O . THR A 1 138 ? 20.959 1.297 -36.906 1.00 98.00 138 THR A O 1
ATOM 1053 N N . ILE A 1 139 ? 21.157 3.377 -37.693 1.00 97.69 139 ILE A N 1
ATOM 1054 C CA . ILE A 1 139 ? 19.960 3.858 -36.993 1.00 97.69 139 ILE A CA 1
ATOM 1055 C C . ILE A 1 139 ? 18.962 4.423 -37.997 1.00 97.69 139 ILE A C 1
ATOM 1057 O O . ILE A 1 139 ? 19.139 5.503 -38.559 1.00 97.69 139 ILE A O 1
ATOM 1061 N N . THR A 1 140 ? 17.880 3.687 -38.210 1.00 96.25 140 THR A N 1
ATOM 1062 C CA . THR A 1 140 ? 16.893 3.950 -39.264 1.00 96.25 140 THR A CA 1
ATOM 1063 C C . THR A 1 140 ? 15.559 4.469 -38.732 1.00 96.25 140 THR A C 1
ATOM 1065 O O . THR A 1 140 ? 14.705 4.893 -39.513 1.00 96.25 140 THR A O 1
ATOM 1068 N N . SER A 1 141 ? 15.372 4.482 -37.408 1.00 95.12 141 SER A N 1
ATOM 1069 C CA . SER A 1 141 ? 14.147 4.954 -36.760 1.00 95.12 141 SER A CA 1
ATOM 1070 C C . SER A 1 141 ? 14.385 5.533 -35.361 1.00 95.12 141 SER A C 1
ATOM 1072 O O . SER A 1 141 ? 15.364 5.216 -34.685 1.00 95.12 141 SER A O 1
ATOM 1074 N N . GLU A 1 142 ? 13.429 6.330 -34.879 1.00 91.56 142 GLU A N 1
ATOM 1075 C CA . GLU A 1 142 ? 13.437 6.871 -33.512 1.00 91.56 142 GLU A CA 1
ATOM 1076 C C . GLU A 1 142 ? 13.370 5.774 -32.439 1.00 91.56 142 GLU A C 1
ATOM 1078 O O . GLU A 1 142 ? 14.043 5.852 -31.406 1.00 91.56 142 GLU A O 1
ATOM 1083 N N . ALA A 1 143 ? 12.582 4.725 -32.693 1.00 84.00 143 ALA A N 1
ATOM 1084 C CA . ALA A 1 143 ? 12.447 3.591 -31.784 1.00 84.00 143 ALA A CA 1
ATOM 1085 C C . ALA A 1 143 ? 13.781 2.848 -31.616 1.00 84.00 143 ALA A C 1
ATOM 1087 O O . ALA A 1 143 ? 14.166 2.505 -30.497 1.00 84.00 143 ALA A O 1
ATOM 1088 N N . GLU A 1 144 ? 14.509 2.655 -32.715 1.00 92.50 144 GLU A N 1
ATOM 1089 C CA . GLU A 1 144 ? 15.847 2.073 -32.704 1.00 92.50 144 GLU A CA 1
ATOM 1090 C C . GLU A 1 144 ? 16.851 2.967 -31.971 1.00 92.50 144 GLU A C 1
ATOM 1092 O O . GLU A 1 144 ? 17.544 2.489 -31.073 1.00 92.50 144 GLU A O 1
ATOM 1097 N N . ASN A 1 145 ? 16.868 4.274 -32.260 1.00 93.81 145 ASN A N 1
ATOM 1098 C CA . ASN A 1 145 ? 17.746 5.223 -31.573 1.00 93.81 145 ASN A CA 1
ATOM 1099 C C . ASN A 1 145 ? 17.548 5.185 -30.056 1.00 93.81 145 ASN A C 1
ATOM 1101 O O . ASN A 1 145 ? 18.507 5.111 -29.287 1.00 93.81 145 ASN A O 1
ATOM 1105 N N . THR A 1 146 ? 16.288 5.192 -29.623 1.00 88.19 146 THR A N 1
ATOM 1106 C CA . THR A 1 146 ? 15.914 5.118 -28.208 1.00 88.19 146 THR A CA 1
ATOM 1107 C C . THR A 1 146 ? 16.387 3.810 -27.578 1.00 88.19 146 THR A C 1
ATOM 1109 O O . THR A 1 146 ? 16.957 3.812 -26.482 1.00 88.19 146 THR A O 1
ATOM 1112 N N . PHE A 1 147 ? 16.195 2.687 -28.278 1.00 85.69 147 PHE A N 1
ATOM 1113 C CA . PHE A 1 147 ? 16.643 1.382 -27.807 1.00 85.69 147 PHE A CA 1
ATOM 1114 C C . PHE A 1 147 ? 18.162 1.349 -27.628 1.00 85.69 147 PHE A C 1
AT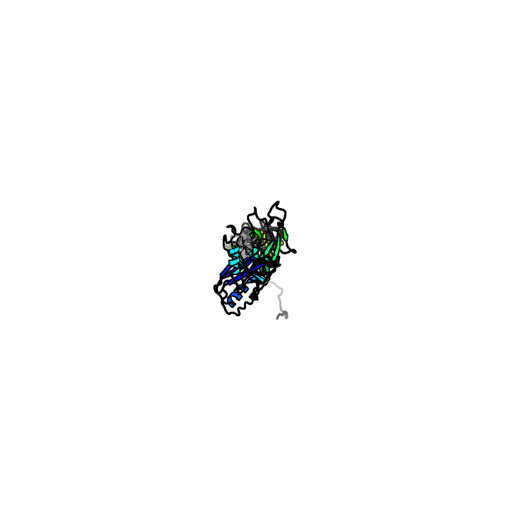OM 1116 O O . PHE A 1 147 ? 18.626 0.999 -26.542 1.00 85.69 147 PHE A O 1
ATOM 1123 N N . VAL A 1 148 ? 18.928 1.761 -28.641 1.00 90.62 148 VAL A N 1
ATOM 1124 C CA . VAL A 1 148 ? 20.399 1.760 -28.616 1.00 90.62 148 VAL A CA 1
ATOM 1125 C C . VAL A 1 148 ? 20.934 2.710 -27.548 1.00 90.62 148 VAL A C 1
ATOM 1127 O O . VAL A 1 148 ? 21.817 2.327 -26.781 1.00 90.62 148 VAL A O 1
ATOM 1130 N N . THR A 1 149 ? 20.329 3.893 -27.405 1.00 90.44 149 THR A N 1
ATOM 1131 C CA . THR A 1 149 ? 20.673 4.867 -26.355 1.00 90.44 149 THR A CA 1
ATOM 1132 C C . THR A 1 149 ? 20.590 4.240 -24.962 1.00 90.44 149 THR A C 1
ATOM 1134 O O . THR A 1 149 ? 21.484 4.424 -24.139 1.00 90.44 149 THR A O 1
ATOM 1137 N N . SER A 1 150 ? 19.568 3.412 -24.704 1.00 82.69 150 SER A N 1
ATOM 1138 C CA . SER A 1 150 ? 19.411 2.715 -23.416 1.00 82.69 150 SER A CA 1
ATOM 1139 C C . SER A 1 150 ? 20.513 1.689 -23.110 1.00 82.69 150 SER A C 1
ATOM 1141 O O . SER A 1 150 ? 20.569 1.178 -21.990 1.00 82.69 150 SER A O 1
ATOM 1143 N N . LYS A 1 151 ? 21.353 1.338 -24.094 1.00 80.19 151 LYS A N 1
ATOM 1144 C CA . LYS A 1 151 ? 22.437 0.347 -23.978 1.00 80.19 151 LYS A CA 1
ATOM 1145 C C . LYS A 1 151 ? 23.824 0.979 -23.897 1.00 80.19 151 LYS A C 1
ATOM 1147 O O . LYS A 1 151 ? 24.792 0.260 -23.654 1.00 80.19 151 LYS A O 1
ATOM 1152 N N . LEU A 1 152 ? 23.931 2.294 -24.086 1.00 87.81 152 LEU A N 1
ATOM 1153 C CA . LEU A 1 152 ? 25.210 2.993 -24.067 1.00 87.81 152 LEU A CA 1
ATOM 1154 C C . LEU A 1 152 ? 25.881 2.880 -22.692 1.00 87.81 152 LEU A C 1
ATOM 1156 O O . LEU A 1 152 ? 25.242 3.025 -21.650 1.00 87.81 152 LEU A O 1
ATOM 1160 N N . GLN A 1 153 ? 27.197 2.668 -22.699 1.00 89.25 153 GLN A N 1
ATOM 1161 C CA . GLN A 1 153 ? 28.048 2.733 -21.501 1.00 89.25 153 GLN A CA 1
ATOM 1162 C C . GLN A 1 153 ? 29.059 3.889 -21.597 1.00 89.25 153 GLN A C 1
ATOM 1164 O O . GLN A 1 153 ? 30.114 3.868 -20.970 1.00 89.25 153 GLN A O 1
ATOM 1169 N N . GLY A 1 154 ? 28.732 4.892 -22.413 1.00 91.50 154 GLY A N 1
ATOM 1170 C CA . GLY A 1 154 ? 29.581 6.021 -22.776 1.00 91.50 154 GLY A CA 1
ATOM 1171 C C . GLY A 1 154 ? 29.299 6.462 -24.213 1.00 91.50 154 GLY A C 1
ATOM 1172 O O . GLY A 1 154 ? 28.364 5.966 -24.843 1.00 91.50 154 GLY A O 1
ATOM 1173 N N . GLN A 1 155 ? 30.106 7.387 -24.730 1.00 94.88 155 GLN A N 1
ATOM 1174 C CA . GLN A 1 155 ? 30.041 7.771 -26.144 1.00 94.88 155 GLN A CA 1
ATOM 1175 C C . GLN A 1 155 ? 30.529 6.613 -27.014 1.00 94.88 155 GLN A C 1
ATOM 1177 O O . GLN A 1 155 ? 31.522 5.967 -26.661 1.00 94.88 155 GLN A O 1
ATOM 1182 N N . GLY A 1 156 ? 29.858 6.344 -28.133 1.00 95.25 156 GLY A N 1
ATOM 1183 C CA . GLY A 1 156 ? 30.193 5.191 -28.963 1.00 95.25 156 GLY A CA 1
ATOM 1184 C C . GLY A 1 156 ? 29.976 5.408 -30.451 1.00 95.25 156 GLY A C 1
ATOM 1185 O O . GLY A 1 156 ? 28.989 6.026 -30.850 1.00 95.25 156 GLY A O 1
ATOM 1186 N N . TRP A 1 157 ? 30.901 4.875 -31.251 1.00 98.00 157 TRP A N 1
ATOM 1187 C CA . TRP A 1 157 ? 30.849 4.932 -32.711 1.00 98.00 157 TRP A CA 1
ATOM 1188 C C . TRP A 1 157 ? 29.625 4.220 -33.291 1.00 98.00 157 TRP A C 1
ATOM 1190 O O . TRP A 1 157 ? 29.221 3.160 -32.797 1.00 98.00 157 TRP A O 1
ATOM 1200 N N . ILE A 1 158 ? 29.096 4.789 -34.378 1.00 98.31 158 ILE A N 1
ATOM 1201 C CA . ILE A 1 158 ? 28.017 4.225 -35.201 1.00 98.31 158 ILE A CA 1
ATOM 1202 C C . ILE A 1 158 ? 28.442 4.156 -36.670 1.00 98.31 158 ILE A C 1
ATOM 1204 O O . ILE A 1 158 ? 29.452 4.723 -37.067 1.00 98.31 158 ILE A O 1
ATOM 1208 N N . GLY A 1 159 ? 27.674 3.455 -37.495 1.00 98.19 159 GLY A N 1
ATOM 1209 C CA . GLY A 1 159 ? 28.007 3.127 -38.881 1.00 98.19 159 GLY A CA 1
ATOM 1210 C C . GLY A 1 159 ? 27.936 4.260 -39.906 1.00 98.19 159 GLY A C 1
ATOM 1211 O O . GLY A 1 159 ? 28.007 3.974 -41.102 1.00 98.19 159 GLY A O 1
ATOM 1212 N N . ALA A 1 160 ? 27.737 5.510 -39.480 1.00 98.12 160 ALA A N 1
ATOM 1213 C CA . ALA A 1 160 ? 27.569 6.647 -40.382 1.00 98.12 160 ALA A CA 1
ATOM 1214 C C . ALA A 1 160 ? 28.887 7.389 -40.634 1.00 98.12 160 ALA A C 1
ATOM 1216 O O . ALA A 1 160 ? 29.653 7.644 -39.704 1.00 98.12 160 ALA A O 1
ATOM 1217 N N . SER A 1 161 ? 29.126 7.743 -41.897 1.00 97.06 161 SER A N 1
ATOM 1218 C CA . SER A 1 161 ? 30.296 8.504 -42.339 1.00 97.06 161 SER A CA 1
ATOM 1219 C C . SER A 1 161 ? 29.999 9.270 -43.631 1.00 97.06 161 SER A C 1
ATOM 1221 O O . SER A 1 161 ? 29.176 8.827 -44.440 1.00 97.06 161 SER A O 1
ATOM 1223 N N . ASP A 1 162 ? 30.677 10.395 -43.839 1.00 95.44 162 ASP A N 1
ATOM 1224 C CA . ASP A 1 162 ? 30.712 11.139 -45.103 1.00 95.44 162 ASP A CA 1
ATOM 1225 C C . ASP A 1 162 ? 32.133 11.224 -45.712 1.00 95.44 162 ASP A C 1
ATOM 1227 O O . ASP A 1 162 ? 32.330 11.898 -46.721 1.00 95.44 162 ASP A O 1
ATOM 1231 N N . ASP A 1 163 ? 33.108 10.471 -45.185 1.00 94.44 163 ASP A N 1
ATOM 1232 C CA . ASP A 1 163 ? 34.527 10.488 -45.601 1.00 94.44 163 ASP A CA 1
ATOM 1233 C C . ASP A 1 163 ? 34.710 10.282 -47.119 1.00 94.44 163 ASP A C 1
ATOM 1235 O O . ASP A 1 163 ? 35.480 10.973 -47.788 1.00 94.44 163 ASP A O 1
ATOM 1239 N N . SER A 1 164 ? 33.914 9.379 -47.703 1.00 90.69 164 SER A N 1
ATOM 1240 C CA . SER A 1 164 ? 33.940 9.088 -49.146 1.00 90.69 164 SER A CA 1
ATOM 1241 C C . SER A 1 164 ? 33.328 10.189 -50.024 1.00 90.69 164 SER A C 1
ATOM 1243 O O . SER A 1 164 ? 33.605 10.252 -51.225 1.00 90.69 164 SER A O 1
ATOM 1245 N N . SER A 1 165 ? 32.469 11.035 -49.455 1.00 90.75 165 SER A N 1
ATOM 1246 C CA . SER A 1 165 ? 31.741 12.087 -50.158 1.00 90.75 165 SER A CA 1
ATOM 1247 C C . SER A 1 165 ? 31.327 13.161 -49.160 1.00 90.75 165 SER A C 1
ATOM 1249 O O . SER A 1 165 ? 30.232 13.101 -48.601 1.00 90.75 165 SER A O 1
ATOM 1251 N N . LYS A 1 166 ? 32.196 14.159 -48.974 1.00 90.44 166 LYS A N 1
ATOM 1252 C CA . LYS A 1 166 ? 31.987 15.258 -48.022 1.00 90.44 166 LYS A CA 1
ATOM 1253 C C . LYS A 1 166 ? 30.566 15.812 -48.074 1.00 90.44 166 LYS A C 1
ATOM 1255 O O . LYS A 1 166 ? 30.009 16.009 -49.162 1.00 90.44 166 LYS A O 1
ATOM 1260 N N . ARG A 1 167 ? 29.998 16.077 -46.896 1.00 90.88 167 ARG A N 1
ATOM 1261 C CA . ARG A 1 167 ? 28.628 16.566 -46.669 1.00 90.88 167 ARG A CA 1
ATOM 1262 C C . ARG A 1 167 ? 27.516 15.594 -47.067 1.00 90.88 167 ARG A C 1
ATOM 1264 O O . ARG A 1 167 ? 26.337 15.954 -47.051 1.00 90.88 167 ARG A O 1
ATOM 1271 N N . THR A 1 168 ? 27.861 14.367 -47.444 1.00 95.19 168 THR A N 1
ATOM 1272 C CA . THR A 1 168 ? 26.918 13.322 -47.856 1.00 95.19 168 THR A CA 1
ATOM 1273 C C . THR A 1 168 ? 26.993 12.169 -46.866 1.00 95.19 168 THR A C 1
ATOM 1275 O O . THR A 1 168 ? 27.719 11.198 -47.071 1.00 95.19 168 THR A O 1
ATOM 1278 N N . TRP A 1 169 ? 26.211 12.264 -45.795 1.00 97.69 169 TRP A N 1
ATOM 1279 C CA . TRP A 1 169 ? 26.227 11.284 -44.718 1.00 97.69 169 TRP A CA 1
ATOM 1280 C C . TRP A 1 169 ? 25.521 9.997 -45.134 1.00 97.69 169 TRP A C 1
ATOM 1282 O O . TRP A 1 169 ? 24.334 9.982 -45.500 1.00 97.69 169 TRP A O 1
ATOM 1292 N N . ARG A 1 170 ? 26.272 8.897 -45.071 1.00 98.38 170 ARG A N 1
ATOM 1293 C CA . ARG A 1 170 ? 25.822 7.562 -45.460 1.00 98.38 170 ARG A CA 1
ATOM 1294 C C . ARG A 1 170 ? 25.956 6.587 -44.308 1.00 98.38 170 ARG A C 1
ATOM 1296 O O . ARG A 1 170 ? 26.923 6.638 -43.557 1.00 98.38 170 ARG A O 1
ATOM 1303 N N . TRP A 1 171 ? 25.011 5.660 -44.212 1.00 98.31 171 TRP A N 1
ATOM 1304 C CA . TRP A 1 171 ? 25.219 4.423 -43.468 1.00 98.31 171 TRP A CA 1
ATOM 1305 C C . TRP A 1 171 ? 26.104 3.516 -44.318 1.00 98.31 171 TRP A C 1
ATOM 1307 O O . TRP A 1 171 ? 25.665 3.036 -45.358 1.00 98.31 171 TRP A O 1
ATOM 1317 N N . VAL A 1 172 ? 27.356 3.320 -43.907 1.00 97.94 172 VAL A N 1
ATOM 1318 C CA . VAL A 1 172 ? 28.383 2.601 -44.689 1.00 97.94 172 VAL A CA 1
ATOM 1319 C C . VAL A 1 172 ? 28.688 1.206 -44.131 1.00 97.94 172 VAL A C 1
ATOM 1321 O O . VAL A 1 172 ? 29.642 0.543 -44.538 1.00 97.94 172 VAL A O 1
ATOM 1324 N N . THR A 1 173 ? 27.880 0.743 -43.181 1.00 97.88 173 THR A N 1
ATOM 1325 C CA . THR A 1 173 ? 27.960 -0.580 -42.554 1.00 97.88 173 THR A CA 1
ATOM 1326 C C . THR A 1 173 ? 26.589 -1.254 -42.558 1.00 97.88 173 THR A C 1
ATOM 1328 O O . THR A 1 173 ? 25.583 -0.623 -42.869 1.00 97.88 173 THR A O 1
ATOM 1331 N N . GLY A 1 174 ? 26.548 -2.550 -42.240 1.00 96.69 174 GLY A N 1
ATOM 1332 C CA . GLY A 1 174 ? 25.288 -3.291 -42.158 1.00 96.69 174 GLY A CA 1
ATOM 1333 C C . GLY A 1 174 ? 24.577 -3.491 -43.497 1.00 96.69 174 GLY A C 1
ATOM 1334 O O . GLY A 1 174 ? 25.206 -3.350 -44.554 1.00 96.69 174 GLY A O 1
ATOM 1335 N N . PRO A 1 175 ? 23.284 -3.854 -43.459 1.00 96.19 175 PRO A N 1
ATOM 1336 C CA . PRO A 1 175 ? 22.432 -3.972 -44.640 1.00 96.19 175 PRO A CA 1
ATOM 1337 C C . PRO A 1 175 ? 22.372 -2.663 -45.433 1.00 96.19 175 PRO A C 1
ATOM 1339 O O . PRO A 1 175 ? 22.553 -2.671 -46.650 1.00 96.19 175 PRO A O 1
ATOM 1342 N N . GLU A 1 176 ? 22.234 -1.533 -44.739 1.00 97.31 176 GLU A N 1
ATOM 1343 C CA . GLU A 1 176 ? 22.210 -0.189 -45.318 1.00 97.31 176 GLU A CA 1
ATOM 1344 C C . GLU A 1 176 ? 23.505 0.131 -46.074 1.00 97.31 176 GLU A C 1
ATOM 1346 O O . GLU A 1 176 ? 23.465 0.776 -47.120 1.00 97.31 176 GLU A O 1
ATOM 1351 N N . GLY A 1 177 ? 24.653 -0.350 -45.591 1.00 96.38 177 GLY A N 1
ATOM 1352 C CA . GLY A 1 177 ? 25.958 -0.201 -46.239 1.00 96.38 177 GLY A CA 1
ATOM 1353 C C . GLY A 1 177 ? 26.078 -0.913 -47.589 1.00 96.38 177 GLY A C 1
ATOM 1354 O O . GLY A 1 177 ? 26.965 -0.592 -48.376 1.00 96.38 177 GLY A O 1
ATOM 1355 N N . GLN A 1 178 ? 25.198 -1.873 -47.882 1.00 95.50 178 GLN A N 1
ATOM 1356 C CA . GLN A 1 178 ? 25.194 -2.611 -49.151 1.00 95.50 178 GLN A CA 1
ATOM 1357 C C . GLN A 1 178 ? 24.343 -1.942 -50.231 1.00 95.50 178 GLN A C 1
ATOM 1359 O O . GLN A 1 178 ? 24.415 -2.317 -51.405 1.00 95.50 178 GLN A O 1
ATOM 1364 N N . GLU A 1 179 ? 23.544 -0.951 -49.850 1.00 95.38 179 GLU A N 1
ATOM 1365 C CA . GLU A 1 179 ? 22.745 -0.167 -50.780 1.00 95.38 179 GLU A CA 1
ATOM 1366 C C . GLU A 1 179 ? 23.621 0.728 -51.658 1.00 95.38 179 GLU A C 1
ATOM 1368 O O . GLU A 1 179 ? 24.832 0.852 -51.456 1.00 95.38 179 GLU A O 1
ATOM 1373 N N . ASP A 1 180 ? 23.011 1.335 -52.678 1.00 94.25 180 ASP A N 1
ATOM 1374 C CA . ASP A 1 180 ? 23.695 2.219 -53.625 1.00 94.25 180 ASP A CA 1
ATOM 1375 C C . ASP A 1 180 ? 24.959 1.579 -54.237 1.00 94.25 180 ASP A C 1
ATOM 1377 O O . ASP A 1 180 ? 26.002 2.214 -54.382 1.00 94.25 180 ASP A O 1
ATOM 1381 N N . ASN A 1 181 ? 24.868 0.291 -54.596 1.00 93.75 181 ASN A N 1
ATOM 1382 C CA . ASN A 1 181 ? 25.980 -0.527 -55.099 1.00 93.75 181 ASN A CA 1
ATOM 1383 C C . ASN A 1 181 ? 27.172 -0.620 -54.124 1.00 93.75 181 ASN A C 1
ATOM 1385 O O . ASN A 1 181 ? 28.325 -0.671 -54.555 1.00 93.75 181 ASN A O 1
ATOM 1389 N N . GLY A 1 182 ? 26.898 -0.645 -52.818 1.00 92.25 182 GLY A N 1
ATOM 1390 C CA . GLY A 1 182 ? 27.912 -0.720 -51.766 1.00 92.25 182 GLY A CA 1
ATOM 1391 C C . GLY A 1 182 ? 28.507 0.629 -51.361 1.00 92.25 182 GLY A C 1
ATOM 1392 O O . GLY A 1 182 ? 29.443 0.654 -50.566 1.00 92.25 182 GLY A O 1
ATOM 1393 N N . ALA A 1 183 ? 27.990 1.745 -51.889 1.00 93.81 183 ALA A N 1
ATOM 1394 C CA . ALA A 1 183 ? 28.319 3.075 -51.375 1.00 93.81 183 ALA A CA 1
ATOM 1395 C C . ALA A 1 183 ? 27.646 3.353 -50.017 1.00 93.81 183 ALA A C 1
ATOM 1397 O O . ALA A 1 183 ? 28.086 4.237 -49.286 1.00 93.81 183 ALA A O 1
ATOM 1398 N N . GLY A 1 184 ? 26.593 2.599 -49.685 1.00 97.19 184 GLY A N 1
ATOM 1399 C CA . GLY A 1 184 ? 25.839 2.723 -48.445 1.00 97.19 184 GLY A CA 1
ATOM 1400 C C . GLY A 1 184 ? 24.722 3.759 -48.519 1.00 97.19 184 GLY A C 1
ATOM 1401 O O . GLY A 1 184 ? 24.813 4.732 -49.263 1.00 97.19 184 GLY A O 1
ATOM 1402 N N . ARG A 1 185 ? 23.644 3.567 -47.759 1.00 97.56 185 ARG A N 1
ATOM 1403 C CA . ARG A 1 185 ? 22.427 4.389 -47.837 1.00 97.56 185 ARG A CA 1
ATOM 1404 C C . ARG A 1 185 ? 22.688 5.859 -47.491 1.00 97.56 185 ARG A C 1
ATOM 1406 O O . ARG A 1 185 ? 23.019 6.180 -46.351 1.00 97.56 185 ARG A O 1
ATOM 1413 N N . HIS A 1 186 ? 22.427 6.769 -48.432 1.00 97.69 186 HIS A N 1
ATOM 1414 C CA . HIS A 1 186 ? 22.418 8.219 -48.180 1.00 97.69 186 HIS A CA 1
ATOM 1415 C C . HIS A 1 186 ? 21.193 8.632 -47.356 1.00 97.69 186 HIS A C 1
ATOM 1417 O O . HIS A 1 186 ? 20.053 8.512 -47.816 1.00 97.69 186 HIS A O 1
ATOM 1423 N N . PHE A 1 187 ? 21.417 9.133 -46.139 1.00 97.81 187 PHE A N 1
ATOM 1424 C CA . PHE A 1 187 ? 20.329 9.488 -45.222 1.00 97.81 187 PHE A CA 1
ATOM 1425 C C . PHE A 1 187 ? 20.278 10.974 -44.861 1.00 97.81 187 PHE A C 1
ATOM 1427 O O . PHE A 1 187 ? 19.200 11.466 -44.523 1.00 97.81 187 PHE A O 1
ATOM 1434 N N . PHE A 1 188 ? 21.390 11.703 -44.973 1.00 97.19 188 PHE A N 1
ATOM 1435 C CA . PHE A 1 188 ? 21.438 13.112 -44.597 1.00 97.19 188 PHE A CA 1
ATOM 1436 C C . PHE A 1 188 ? 22.417 13.905 -45.472 1.00 97.19 188 PHE A C 1
ATOM 1438 O O . PHE A 1 188 ? 23.547 13.479 -45.702 1.00 97.19 188 PHE A O 1
ATOM 1445 N N . THR A 1 189 ? 21.979 15.068 -45.954 1.00 95.38 189 THR A N 1
ATOM 1446 C CA . THR A 1 189 ? 22.807 16.007 -46.722 1.00 95.38 189 THR A CA 1
ATOM 1447 C C . THR A 1 189 ? 23.103 17.227 -45.863 1.00 95.38 189 THR A C 1
ATOM 1449 O O . THR A 1 189 ? 22.183 17.972 -45.517 1.00 95.38 189 THR A O 1
ATOM 1452 N N . GLN A 1 190 ? 24.377 17.431 -45.538 1.00 91.50 190 GLN A N 1
ATOM 1453 C CA . GLN A 1 190 ? 24.855 18.601 -44.809 1.00 91.50 190 GLN A CA 1
ATOM 1454 C C . GLN A 1 190 ? 24.920 19.805 -45.755 1.00 91.50 190 GLN A C 1
ATOM 1456 O O . GLN A 1 190 ? 25.373 19.699 -46.896 1.00 91.50 190 GLN A O 1
ATOM 1461 N N . ASP A 1 191 ? 24.428 20.956 -45.308 1.00 85.38 191 ASP A N 1
ATOM 1462 C CA . ASP A 1 191 ? 24.371 22.169 -46.131 1.00 85.38 191 ASP A CA 1
ATOM 1463 C C . ASP A 1 191 ? 25.593 23.088 -45.930 1.00 85.38 191 ASP A C 1
ATOM 1465 O O . ASP A 1 191 ? 25.911 23.885 -46.820 1.00 85.38 191 ASP A O 1
ATOM 1469 N N . SER A 1 192 ? 26.303 22.961 -44.799 1.00 78.06 192 SER A N 1
ATOM 1470 C CA . SER A 1 192 ? 27.478 23.766 -44.431 1.00 78.06 192 SER A CA 1
ATOM 1471 C C . SER A 1 192 ? 28.372 23.135 -43.341 1.00 78.06 192 SER A C 1
ATOM 1473 O O . SER A 1 192 ? 27.881 22.421 -42.470 1.00 78.06 192 SER A O 1
ATOM 1475 N N . ASP A 1 193 ? 29.671 23.475 -43.356 1.00 73.25 193 ASP A N 1
ATOM 1476 C CA . ASP A 1 193 ? 30.730 23.018 -42.419 1.00 73.25 193 ASP A CA 1
ATOM 1477 C C . ASP A 1 193 ? 30.865 23.933 -41.174 1.00 73.25 193 ASP A C 1
ATOM 1479 O O . ASP A 1 193 ? 31.977 24.237 -40.754 1.00 73.25 193 ASP A O 1
ATOM 1483 N N . ALA A 1 194 ? 29.748 24.469 -40.659 1.00 69.06 194 ALA A N 1
ATOM 1484 C CA . ALA A 1 194 ? 29.606 25.337 -39.468 1.00 69.06 194 ALA A CA 1
ATOM 1485 C C . ALA A 1 194 ? 29.147 26.790 -39.695 1.00 69.06 194 ALA A C 1
ATOM 1487 O O . ALA A 1 194 ? 29.560 27.505 -40.601 1.00 69.06 194 ALA A O 1
ATOM 1488 N N . THR A 1 195 ? 28.408 27.249 -38.678 1.00 63.19 195 THR A N 1
ATOM 1489 C CA . THR A 1 195 ? 28.087 28.616 -38.223 1.00 63.19 195 THR A CA 1
ATOM 1490 C C . THR A 1 195 ? 27.523 29.667 -39.202 1.00 63.19 195 THR A C 1
ATOM 1492 O O . THR A 1 195 ? 28.003 29.843 -40.316 1.00 63.19 195 THR A O 1
ATOM 1495 N N . PRO A 1 196 ? 26.564 30.501 -38.737 1.00 67.56 196 PRO A N 1
ATOM 1496 C CA . PRO A 1 196 ? 26.026 30.544 -37.374 1.00 67.56 196 PRO A CA 1
ATOM 1497 C C . PRO A 1 196 ? 25.120 29.344 -37.076 1.00 67.56 196 PRO A C 1
ATOM 1499 O O . PRO A 1 196 ? 24.292 28.975 -37.901 1.00 67.56 196 PRO A O 1
ATOM 1502 N N . CYS A 1 197 ? 25.310 28.758 -35.888 1.00 70.12 197 CYS A N 1
ATOM 1503 C CA . CYS A 1 197 ? 24.494 27.673 -35.343 1.00 70.12 197 CYS A CA 1
ATOM 1504 C C . CYS A 1 197 ? 23.019 28.095 -35.392 1.00 70.12 197 CYS A C 1
ATOM 1506 O O . CYS A 1 197 ? 22.615 29.062 -34.737 1.00 70.12 197 CYS A O 1
ATOM 1508 N N . ARG A 1 198 ? 22.237 27.429 -36.248 1.00 68.38 198 ARG A N 1
ATOM 1509 C CA . ARG A 1 198 ? 20.787 27.643 -36.370 1.00 68.38 198 ARG A CA 1
ATOM 1510 C C . ARG A 1 198 ? 20.051 26.688 -35.426 1.00 68.38 198 ARG A C 1
ATOM 1512 O O . ARG A 1 198 ? 20.651 25.852 -34.766 1.00 68.38 198 ARG A O 1
ATOM 1519 N N . SER A 1 199 ? 18.733 26.807 -35.312 1.00 72.38 199 SER A N 1
ATOM 1520 C CA . SER A 1 199 ? 17.950 25.776 -34.622 1.00 72.38 199 SER A CA 1
ATOM 1521 C C . SER A 1 199 ? 17.962 24.472 -35.432 1.00 72.38 199 SER A C 1
ATOM 1523 O O . SER A 1 199 ? 17.578 24.506 -36.600 1.00 72.38 199 SER A O 1
ATOM 1525 N N . GLY A 1 200 ? 18.308 23.344 -34.806 1.00 77.00 200 GLY A N 1
ATOM 1526 C CA . GLY A 1 200 ? 18.276 22.015 -35.432 1.00 77.00 200 GLY A CA 1
ATOM 1527 C C . GLY A 1 200 ? 19.619 21.567 -36.015 1.00 77.00 200 GLY A C 1
ATOM 1528 O O . GLY A 1 200 ? 20.659 22.114 -35.657 1.00 77.00 200 GLY A O 1
ATOM 1529 N N . ALA A 1 201 ? 19.578 20.547 -36.871 1.00 83.31 201 ALA A N 1
ATOM 1530 C CA . ALA A 1 201 ? 20.746 19.988 -37.550 1.00 83.31 201 ALA A CA 1
ATOM 1531 C C . ALA A 1 201 ? 21.216 20.880 -38.720 1.00 83.31 201 ALA A C 1
ATOM 1533 O O . ALA A 1 201 ? 20.401 21.575 -39.332 1.00 83.31 201 ALA A O 1
ATOM 1534 N N . HIS A 1 202 ? 22.505 20.841 -39.068 1.00 87.44 202 HIS A N 1
ATOM 1535 C CA . HIS A 1 202 ? 23.088 21.573 -40.208 1.00 87.44 202 HIS A CA 1
ATOM 1536 C C . HIS A 1 202 ? 22.928 20.802 -41.521 1.00 87.44 202 HIS A C 1
ATOM 1538 O O . HIS A 1 202 ? 23.876 20.323 -42.141 1.00 87.44 202 HIS A O 1
ATOM 1544 N N . GLY A 1 203 ? 21.682 20.629 -41.935 1.00 89.44 203 GLY A N 1
ATOM 1545 C CA . GLY A 1 203 ? 21.375 19.942 -43.172 1.00 89.44 203 GLY A CA 1
ATOM 1546 C C . GLY A 1 203 ? 19.959 19.416 -43.200 1.00 89.44 203 GLY A C 1
ATOM 1547 O O . GLY A 1 203 ? 19.097 19.798 -42.406 1.00 89.44 203 GLY A O 1
ATOM 1548 N N . THR A 1 204 ? 19.711 18.526 -44.151 1.00 92.31 204 THR A N 1
ATOM 1549 C CA . THR A 1 204 ? 18.380 17.977 -44.387 1.00 92.31 204 THR A CA 1
ATOM 1550 C C . THR A 1 204 ? 18.418 16.464 -44.509 1.00 92.31 204 THR A C 1
ATOM 1552 O O . THR A 1 204 ? 19.309 15.880 -45.126 1.00 92.31 204 THR A O 1
ATOM 1555 N N . ALA A 1 205 ? 17.408 15.827 -43.920 1.00 95.62 205 ALA A N 1
ATOM 1556 C CA . ALA A 1 205 ? 17.155 14.412 -44.113 1.00 95.62 205 ALA A CA 1
ATOM 1557 C C . ALA A 1 205 ? 16.788 14.132 -45.572 1.00 95.62 205 ALA A C 1
ATOM 1559 O O . ALA A 1 205 ? 15.894 14.770 -46.135 1.00 95.62 205 ALA A O 1
ATOM 1560 N N . VAL A 1 206 ? 17.420 13.123 -46.159 1.00 96.75 206 VAL A N 1
ATOM 1561 C CA . VAL A 1 206 ? 17.078 12.662 -47.503 1.00 96.75 206 VAL A CA 1
ATOM 1562 C C . VAL A 1 206 ? 15.761 11.904 -47.420 1.00 96.75 206 VAL A C 1
ATOM 1564 O O . VAL A 1 206 ? 15.657 10.934 -46.675 1.00 96.75 206 VAL A O 1
ATOM 1567 N N . GLU A 1 207 ? 14.747 12.354 -48.161 1.00 94.19 207 GLU A N 1
ATOM 1568 C CA . GLU A 1 207 ? 13.431 11.693 -48.240 1.00 94.19 207 GLU A CA 1
ATOM 1569 C C . GLU A 1 207 ? 12.763 11.467 -46.868 1.00 94.19 207 GLU A C 1
ATOM 1571 O O . GLU A 1 207 ? 12.020 10.509 -46.670 1.00 94.19 207 GLU A O 1
ATOM 1576 N N . GLY A 1 208 ? 13.033 12.346 -45.895 1.00 92.75 208 GLY A N 1
ATOM 1577 C CA . GLY A 1 208 ? 12.480 12.227 -44.543 1.00 92.75 208 GLY A CA 1
ATOM 1578 C C . GLY A 1 208 ? 13.043 11.057 -43.729 1.00 92.75 208 GLY A C 1
ATOM 1579 O O . GLY A 1 208 ? 12.442 10.681 -42.723 1.00 92.75 208 GLY A O 1
ATOM 1580 N N . ARG A 1 209 ? 14.179 10.476 -44.140 1.00 96.12 209 ARG A N 1
ATOM 1581 C CA . ARG A 1 209 ? 14.883 9.443 -43.370 1.00 96.12 209 ARG A CA 1
ATOM 1582 C C . ARG A 1 209 ? 15.235 9.939 -41.967 1.00 96.12 209 ARG A C 1
ATOM 1584 O O . ARG A 1 209 ? 15.498 11.121 -41.736 1.00 96.12 209 ARG A O 1
ATOM 1591 N N . TYR A 1 210 ? 15.247 9.006 -41.022 1.00 97.06 210 TYR A N 1
ATOM 1592 C CA . TYR A 1 210 ? 15.556 9.319 -39.636 1.00 97.06 210 TYR A CA 1
ATOM 1593 C C . TYR A 1 210 ? 16.994 9.831 -39.481 1.00 97.06 210 TYR A C 1
ATOM 1595 O O . TYR A 1 210 ? 17.926 9.309 -40.090 1.00 97.06 210 TYR A O 1
ATOM 1603 N N . ASN A 1 211 ? 17.158 10.850 -38.644 1.00 96.19 211 ASN A N 1
ATOM 1604 C CA . ASN A 1 211 ? 18.442 11.310 -38.135 1.00 96.19 211 ASN A CA 1
ATOM 1605 C C . ASN A 1 211 ? 18.232 11.882 -36.728 1.00 96.19 211 ASN A C 1
ATOM 1607 O O . ASN A 1 211 ? 17.156 12.411 -36.444 1.00 96.19 211 ASN A O 1
ATOM 1611 N N . ASN A 1 212 ? 19.245 11.781 -35.869 1.00 96.62 212 ASN A N 1
ATOM 1612 C CA . ASN A 1 212 ? 19.195 12.326 -34.512 1.00 96.62 212 ASN A CA 1
ATOM 1613 C C . ASN A 1 212 ? 20.416 13.188 -34.184 1.00 96.62 212 ASN A C 1
ATOM 1615 O O . ASN A 1 212 ? 20.935 13.146 -33.067 1.00 96.62 212 ASN A O 1
ATOM 1619 N N . TRP A 1 213 ? 20.895 13.946 -35.172 1.00 95.31 213 TRP A N 1
ATOM 1620 C CA . TRP A 1 213 ? 21.964 14.920 -34.978 1.00 95.31 213 TRP A CA 1
ATOM 1621 C C . TRP A 1 213 ? 21.642 15.850 -33.810 1.00 95.31 213 TRP A C 1
ATOM 1623 O O . TRP A 1 213 ? 20.508 16.312 -33.646 1.00 95.31 213 TRP A O 1
ATOM 1633 N N . SER A 1 214 ? 22.644 16.098 -32.970 1.00 93.88 214 SER A N 1
ATOM 1634 C CA . SER A 1 214 ? 22.538 17.084 -31.907 1.00 93.88 214 SER A CA 1
ATOM 1635 C C . SER A 1 214 ? 22.308 18.474 -32.503 1.00 93.88 214 SER A C 1
ATOM 1637 O O . SER A 1 214 ? 22.476 18.712 -33.702 1.00 93.88 214 SER A O 1
ATOM 1639 N N . GLN A 1 215 ? 21.880 19.412 -31.661 1.00 90.00 215 GLN A N 1
ATOM 1640 C CA . GLN A 1 215 ? 21.702 20.786 -32.107 1.00 90.00 215 GLN A CA 1
ATOM 1641 C C . GLN A 1 215 ? 23.015 21.305 -32.701 1.00 90.00 215 GLN A C 1
ATOM 1643 O O . GLN A 1 215 ? 24.037 21.297 -32.023 1.00 90.00 215 GLN A O 1
ATOM 1648 N N . CYS A 1 216 ? 22.928 21.815 -33.929 1.00 87.75 216 CYS A N 1
ATOM 1649 C CA . CYS A 1 216 ? 24.037 22.340 -34.714 1.00 87.75 216 CYS A CA 1
ATOM 1650 C C . CYS A 1 216 ? 25.039 21.308 -35.231 1.00 87.75 216 CYS A C 1
ATOM 1652 O O . CYS A 1 216 ? 26.085 21.734 -35.690 1.00 87.75 216 CYS A O 1
ATOM 1654 N N . GLU A 1 217 ? 24.684 20.019 -35.251 1.00 92.12 217 GLU A N 1
ATOM 1655 C CA . GLU A 1 217 ? 25.445 18.952 -35.917 1.00 92.12 217 GLU A CA 1
ATOM 1656 C C . GLU A 1 217 ? 24.783 18.523 -37.240 1.00 92.12 217 GLU A C 1
ATOM 1658 O O . GLU A 1 217 ? 23.571 18.714 -37.404 1.00 92.12 217 GLU A O 1
ATOM 1663 N N . PRO A 1 218 ? 25.518 17.936 -38.198 1.00 92.88 218 PRO A N 1
ATOM 1664 C CA . PRO A 1 218 ? 26.976 17.813 -38.239 1.00 92.88 218 PRO A CA 1
ATOM 1665 C C . PRO A 1 218 ? 27.655 19.156 -38.561 1.00 92.88 218 PRO A C 1
ATOM 1667 O O . PRO A 1 218 ? 27.111 19.949 -39.335 1.00 92.88 218 PRO A O 1
ATOM 1670 N N . ASN A 1 219 ? 28.799 19.463 -37.954 1.00 89.62 219 ASN A N 1
ATOM 1671 C CA . ASN A 1 219 ? 29.388 20.803 -38.009 1.00 89.62 219 ASN A CA 1
ATOM 1672 C C . ASN A 1 219 ? 30.815 20.897 -38.558 1.00 89.62 219 ASN A C 1
ATOM 1674 O O . ASN A 1 219 ? 31.266 22.021 -38.755 1.00 89.62 219 ASN A O 1
ATOM 1678 N N . ASP A 1 220 ? 31.474 19.780 -38.870 1.00 87.62 220 ASP A N 1
ATOM 1679 C CA . ASP A 1 220 ? 32.886 19.707 -39.268 1.00 87.62 220 ASP A CA 1
ATOM 1680 C C . ASP A 1 220 ? 33.761 20.679 -38.464 1.00 87.62 220 ASP A C 1
ATOM 1682 O O . ASP A 1 220 ? 34.358 21.630 -38.987 1.00 87.62 220 ASP A O 1
ATOM 1686 N N . TYR A 1 221 ? 33.774 20.493 -37.144 1.00 82.06 221 TYR A N 1
ATOM 1687 C CA . TYR A 1 221 ? 34.240 21.476 -36.179 1.00 82.06 221 TYR A CA 1
ATOM 1688 C C . TYR A 1 221 ? 35.622 22.012 -36.528 1.00 82.06 221 TYR A C 1
ATOM 1690 O O . TYR A 1 221 ? 36.641 21.332 -36.433 1.00 82.06 221 TYR A O 1
ATOM 1698 N N . LYS A 1 222 ? 35.667 23.299 -36.897 1.00 77.88 222 LYS A N 1
ATOM 1699 C CA . LYS A 1 222 ? 36.894 24.028 -37.272 1.00 77.88 222 LYS A CA 1
ATOM 1700 C C . LYS A 1 222 ? 37.662 23.394 -38.444 1.00 77.88 222 LYS A C 1
ATOM 1702 O O . LYS A 1 222 ? 38.875 23.599 -38.536 1.00 77.88 222 LYS A O 1
ATOM 1707 N N . GLY A 1 223 ? 36.980 22.673 -39.335 1.00 72.12 223 GLY A N 1
ATOM 1708 C CA . GLY A 1 223 ? 37.595 21.977 -40.464 1.00 72.12 223 GLY A CA 1
ATOM 1709 C C . GLY A 1 223 ? 38.530 20.855 -40.016 1.00 72.12 223 GLY A C 1
ATOM 1710 O O . GLY A 1 223 ? 39.594 20.664 -40.610 1.00 72.12 223 GLY A O 1
ATOM 1711 N N . MET A 1 224 ? 38.186 20.174 -38.918 1.00 79.62 224 MET A N 1
ATOM 1712 C CA . MET A 1 224 ? 38.961 19.054 -38.377 1.00 79.62 224 MET A CA 1
ATOM 1713 C C . MET A 1 224 ? 38.754 17.743 -39.148 1.00 79.62 224 MET A C 1
ATOM 1715 O O . MET A 1 224 ? 39.389 16.751 -38.792 1.00 79.62 224 MET A O 1
ATOM 1719 N N . SER A 1 225 ? 37.969 17.751 -40.234 1.00 85.38 225 SER A N 1
ATOM 1720 C CA . SER A 1 225 ? 37.628 16.560 -41.015 1.00 85.38 225 SER A CA 1
ATOM 1721 C C . SER A 1 225 ? 36.853 15.568 -40.150 1.00 85.38 225 SER A C 1
ATOM 1723 O O . SER A 1 225 ? 37.279 14.433 -39.915 1.00 85.38 225 SER A O 1
ATOM 1725 N N . GLU A 1 226 ? 35.748 16.051 -39.591 1.00 91.44 226 GLU A N 1
ATOM 1726 C CA . GLU A 1 226 ? 34.869 15.268 -38.732 1.00 91.44 226 GLU A CA 1
ATOM 1727 C C . GLU A 1 226 ? 33.941 14.379 -39.563 1.00 91.44 226 GLU A C 1
ATOM 1729 O O . GLU A 1 226 ? 32.769 14.669 -39.755 1.00 91.44 226 GLU A O 1
ATOM 1734 N N . ASP A 1 227 ? 34.483 13.272 -40.065 1.00 94.38 227 ASP A N 1
ATOM 1735 C CA . ASP A 1 227 ? 33.810 12.487 -41.109 1.00 94.38 227 ASP A CA 1
ATOM 1736 C C . ASP A 1 227 ? 33.068 11.243 -40.603 1.00 94.38 227 ASP A C 1
ATOM 1738 O O . ASP A 1 227 ? 32.672 10.360 -41.377 1.00 94.38 227 ASP A O 1
ATOM 1742 N N . TYR A 1 228 ? 32.933 11.116 -39.282 1.00 96.69 228 TYR A N 1
ATOM 1743 C CA . TYR A 1 228 ? 32.464 9.901 -38.620 1.00 96.69 228 TYR A CA 1
ATOM 1744 C C . TYR A 1 228 ? 31.469 10.222 -37.514 1.00 96.69 228 TYR A C 1
ATOM 1746 O O . TYR A 1 228 ? 31.730 11.057 -36.654 1.00 96.69 228 TYR A O 1
ATOM 1754 N N . ALA A 1 229 ? 30.337 9.525 -37.488 1.00 97.25 229 ALA A N 1
ATOM 1755 C CA . ALA A 1 229 ? 29.303 9.789 -36.497 1.00 97.25 229 ALA A CA 1
ATOM 1756 C C . ALA A 1 229 ? 29.498 8.959 -35.217 1.00 97.25 229 ALA A C 1
ATOM 1758 O O . ALA A 1 229 ? 29.828 7.768 -35.270 1.00 97.25 229 ALA A O 1
ATOM 1759 N N . HIS A 1 230 ? 29.182 9.543 -34.060 1.00 97.06 230 HIS A N 1
ATOM 1760 C CA . HIS A 1 230 ? 29.014 8.816 -32.797 1.00 97.06 230 HIS A CA 1
ATOM 1761 C C . HIS A 1 230 ? 27.779 9.271 -32.019 1.00 97.06 230 HIS A C 1
ATOM 1763 O O . HIS A 1 230 ? 27.223 10.341 -32.250 1.00 97.06 230 HIS A O 1
ATOM 1769 N N . PHE A 1 231 ? 27.386 8.461 -31.035 1.00 96.75 231 PHE A N 1
ATOM 1770 C CA . PHE A 1 231 ? 26.422 8.845 -30.010 1.00 96.75 231 PHE A CA 1
ATOM 1771 C C . PHE A 1 231 ? 27.064 9.701 -28.915 1.00 96.75 231 PHE A C 1
ATOM 1773 O O . PHE A 1 231 ? 28.102 9.333 -28.352 1.00 96.75 231 PHE A O 1
ATOM 1780 N N . PHE A 1 232 ? 26.383 10.771 -28.519 1.00 94.69 232 PHE A N 1
ATOM 1781 C CA . PHE A 1 232 ? 26.469 11.313 -27.168 1.00 94.69 232 PHE A CA 1
ATOM 1782 C C . PHE A 1 232 ? 25.727 10.405 -26.176 1.00 94.69 232 PHE A C 1
ATOM 1784 O O . PHE A 1 232 ? 24.851 9.618 -26.535 1.00 94.69 232 PHE A O 1
ATOM 1791 N N . THR A 1 233 ? 26.028 10.545 -24.883 1.00 91.25 233 THR A N 1
ATOM 1792 C CA . THR A 1 233 ? 25.391 9.746 -23.818 1.00 91.25 233 THR A CA 1
ATOM 1793 C C . THR A 1 233 ? 23.892 10.015 -23.650 1.00 91.25 233 THR A C 1
ATOM 1795 O O . THR A 1 233 ? 23.195 9.207 -23.041 1.00 91.25 233 THR A O 1
ATOM 1798 N N . ASN A 1 234 ? 23.384 11.128 -24.185 1.00 89.94 234 ASN A N 1
ATOM 1799 C CA . ASN A 1 234 ? 21.960 11.472 -24.212 1.00 89.94 234 ASN A CA 1
ATOM 1800 C C . ASN A 1 234 ? 21.212 10.884 -25.429 1.00 89.94 234 ASN A C 1
ATOM 1802 O O . ASN A 1 234 ? 20.000 11.069 -25.526 1.00 89.94 234 ASN A O 1
ATOM 1806 N N . GLY A 1 235 ? 21.910 10.209 -26.349 1.00 93.25 235 GLY A N 1
ATOM 1807 C CA . GLY A 1 235 ? 21.323 9.596 -27.538 1.00 93.25 235 GLY A CA 1
ATOM 1808 C C . GLY A 1 235 ? 21.296 10.464 -28.797 1.00 93.25 235 GLY A C 1
ATOM 1809 O O . GLY A 1 235 ? 20.843 9.966 -29.826 1.00 93.25 235 GLY A O 1
ATOM 1810 N N . THR A 1 236 ? 21.747 11.724 -28.764 1.00 96.62 236 THR A N 1
ATOM 1811 C CA . THR A 1 236 ? 21.938 12.527 -29.989 1.00 96.62 236 THR A CA 1
ATOM 1812 C C . THR A 1 236 ? 23.281 12.223 -30.643 1.00 96.62 236 THR A C 1
ATOM 1814 O O . THR A 1 236 ? 24.155 11.618 -30.021 1.00 96.62 236 THR A O 1
ATOM 1817 N N . TRP A 1 237 ? 23.435 12.585 -31.914 1.00 97.19 237 TRP A N 1
ATOM 1818 C CA . TRP A 1 237 ? 24.628 12.272 -32.700 1.00 97.19 237 TRP A CA 1
ATOM 1819 C C . TRP A 1 237 ? 25.521 13.486 -32.892 1.00 97.19 237 TRP A C 1
ATOM 1821 O O . TRP A 1 237 ? 25.043 14.621 -32.903 1.00 97.19 237 TRP A O 1
ATOM 1831 N N . ASN A 1 238 ? 26.802 13.208 -33.071 1.00 95.12 238 ASN A N 1
ATOM 1832 C CA . ASN A 1 238 ? 27.850 14.172 -33.357 1.00 95.12 238 ASN A CA 1
ATOM 1833 C C . ASN A 1 238 ? 28.712 13.636 -34.490 1.00 95.12 238 ASN A C 1
ATOM 1835 O O . ASN A 1 238 ? 28.977 12.428 -34.519 1.00 95.12 238 ASN A O 1
ATOM 1839 N N . ASP A 1 239 ? 29.121 14.499 -35.408 1.00 93.19 239 ASP A N 1
ATOM 1840 C CA . ASP A 1 239 ? 30.201 14.204 -36.335 1.00 93.19 239 ASP A CA 1
ATOM 1841 C C . ASP A 1 239 ? 31.535 14.448 -35.640 1.00 93.19 239 ASP A C 1
ATOM 1843 O O . ASP A 1 239 ? 31.648 15.270 -34.734 1.00 93.19 239 ASP A O 1
ATOM 1847 N N . PHE A 1 240 ? 32.535 13.631 -35.949 1.00 92.75 240 PHE A N 1
ATOM 1848 C CA . PHE A 1 240 ? 33.760 13.621 -35.163 1.00 92.75 240 PHE A CA 1
ATOM 1849 C C . PHE A 1 240 ? 34.957 13.128 -35.972 1.00 92.75 240 PHE A C 1
ATOM 1851 O O . PHE A 1 240 ? 34.782 12.367 -36.931 1.00 92.75 240 PHE A O 1
ATOM 1858 N N . PRO A 1 241 ? 36.192 13.539 -35.621 1.00 92.12 241 PRO A N 1
ATOM 1859 C CA . PRO A 1 241 ? 37.366 13.121 -36.362 1.00 92.12 241 PRO A CA 1
ATOM 1860 C C . PRO A 1 241 ? 37.660 11.645 -36.081 1.00 92.12 241 PRO A C 1
ATOM 1862 O O . PRO A 1 241 ? 37.282 11.093 -35.047 1.00 92.12 241 PRO A O 1
ATOM 1865 N N . LEU A 1 242 ? 38.403 11.010 -36.989 1.00 88.31 242 LEU A N 1
ATOM 1866 C CA . LEU A 1 242 ? 38.696 9.568 -36.978 1.00 88.31 242 LEU A CA 1
ATOM 1867 C C . LEU A 1 242 ? 39.165 9.005 -35.619 1.00 88.31 242 LEU A C 1
ATOM 1869 O O . LEU A 1 242 ? 38.898 7.842 -35.301 1.00 88.31 242 LEU A O 1
ATOM 1873 N N . SER A 1 243 ? 39.895 9.801 -34.832 1.00 80.00 243 SER A N 1
ATOM 1874 C CA . SER A 1 243 ? 40.424 9.396 -33.529 1.00 80.00 243 SER A CA 1
ATOM 1875 C C . SER A 1 243 ? 40.244 10.484 -32.477 1.00 80.00 243 SER A C 1
ATOM 1877 O O . SER A 1 243 ? 40.732 11.600 -32.662 1.00 80.00 243 SER A O 1
ATOM 1879 N N . ASP A 1 244 ? 39.675 10.127 -31.327 1.00 78.81 244 ASP A N 1
ATOM 1880 C CA . ASP A 1 244 ? 39.649 10.986 -30.145 1.00 78.81 244 ASP A CA 1
ATOM 1881 C C . ASP A 1 244 ? 39.486 10.159 -28.856 1.00 78.81 244 ASP A C 1
ATOM 1883 O O . ASP A 1 244 ? 38.889 9.080 -28.839 1.00 78.81 244 ASP A O 1
ATOM 1887 N N . LYS A 1 245 ? 40.036 10.662 -27.745 1.00 80.44 245 LYS A N 1
ATOM 1888 C CA . LYS A 1 245 ? 40.072 9.952 -26.454 1.00 80.44 245 LYS A CA 1
ATOM 1889 C C . LYS A 1 245 ? 38.737 9.953 -25.700 1.00 80.44 245 LYS A C 1
ATOM 1891 O O . LYS A 1 245 ? 38.619 9.244 -24.703 1.00 80.44 245 LYS A O 1
ATOM 1896 N N . SER A 1 246 ? 37.764 10.760 -26.118 1.00 87.75 246 SER A N 1
ATOM 1897 C CA . SER A 1 246 ? 36.450 10.882 -25.476 1.00 87.75 246 SER A CA 1
ATOM 1898 C C . SER A 1 246 ? 35.471 9.771 -25.870 1.00 87.75 246 SER A C 1
ATOM 1900 O O . SER A 1 246 ? 34.456 9.579 -25.189 1.00 87.75 246 SER A O 1
ATOM 1902 N N . ILE A 1 247 ? 35.781 8.999 -26.918 1.00 93.88 247 ILE A N 1
ATOM 1903 C CA . ILE A 1 247 ? 35.004 7.824 -27.308 1.00 93.88 247 ILE A CA 1
ATOM 1904 C C . ILE A 1 247 ? 35.291 6.672 -26.349 1.00 93.88 247 ILE A C 1
ATOM 1906 O O . ILE A 1 247 ? 36.434 6.269 -26.131 1.00 93.88 247 ILE A O 1
ATOM 1910 N N . SER A 1 248 ? 34.226 6.138 -25.757 1.00 95.12 248 SER A N 1
ATOM 1911 C CA . SER A 1 248 ? 34.289 5.053 -24.774 1.00 95.12 248 SER A CA 1
ATOM 1912 C C . SER A 1 248 ? 34.237 3.667 -25.423 1.00 95.12 248 SER A C 1
ATOM 1914 O O . SER A 1 248 ? 34.588 2.679 -24.779 1.00 95.12 248 SER A O 1
ATOM 1916 N N . GLY A 1 249 ? 33.793 3.570 -26.679 1.00 96.00 249 GLY A N 1
ATOM 1917 C CA . GLY A 1 249 ? 33.624 2.297 -27.368 1.00 96.00 249 GLY A CA 1
ATOM 1918 C C . GLY A 1 249 ? 32.859 2.401 -28.684 1.00 96.00 249 GLY A C 1
ATOM 1919 O O . GLY A 1 249 ? 32.896 3.423 -29.365 1.00 96.00 249 GLY A O 1
ATOM 1920 N N . TYR A 1 250 ? 32.155 1.332 -29.044 1.00 96.69 250 TYR A N 1
ATOM 1921 C CA . TYR A 1 250 ? 31.345 1.257 -30.260 1.00 96.69 250 TYR A CA 1
ATOM 1922 C C . TYR A 1 250 ? 30.132 0.352 -30.075 1.00 96.69 250 TYR A C 1
ATOM 1924 O O . TYR A 1 250 ? 30.111 -0.495 -29.180 1.00 96.69 250 TYR A O 1
ATOM 1932 N N . ILE A 1 251 ? 29.117 0.540 -30.916 1.00 96.69 251 ILE A N 1
ATOM 1933 C CA . ILE A 1 251 ? 27.899 -0.262 -30.876 1.00 96.69 251 ILE A CA 1
ATOM 1934 C C . ILE A 1 251 ? 27.908 -1.217 -32.062 1.00 96.69 251 ILE A C 1
ATOM 1936 O O . ILE A 1 251 ? 28.057 -0.797 -33.210 1.00 96.69 251 ILE A O 1
ATOM 1940 N N . VAL A 1 252 ? 27.742 -2.501 -31.768 1.00 96.94 252 VAL A N 1
ATOM 1941 C CA . VAL A 1 252 ? 27.605 -3.559 -32.764 1.00 96.94 252 VAL A CA 1
ATOM 1942 C C . VAL A 1 252 ? 26.140 -3.918 -32.899 1.00 96.94 252 VAL A C 1
ATOM 1944 O O . VAL A 1 252 ? 25.440 -4.059 -31.898 1.00 96.94 252 VAL A O 1
ATOM 1947 N N . GLU A 1 253 ? 25.708 -4.091 -34.134 1.00 95.81 253 GLU A N 1
ATOM 1948 C CA . GLU A 1 253 ? 24.399 -4.600 -34.502 1.00 95.81 253 GLU A CA 1
ATOM 1949 C C . GLU A 1 253 ? 24.559 -5.933 -35.237 1.00 95.81 253 GLU A C 1
ATOM 1951 O O . GLU A 1 253 ? 25.524 -6.131 -35.982 1.00 95.81 253 GLU A O 1
ATOM 1956 N N . TYR A 1 254 ? 23.640 -6.861 -34.984 1.00 92.69 254 TYR A N 1
ATOM 1957 C CA . TYR A 1 254 ? 23.609 -8.190 -35.585 1.00 92.69 254 TYR A CA 1
ATOM 1958 C C . TYR A 1 254 ? 22.207 -8.479 -36.128 1.00 92.69 254 TYR A C 1
ATOM 1960 O O . TYR A 1 254 ? 21.237 -8.485 -35.361 1.00 92.69 254 TYR A O 1
ATOM 1968 N N . GLY A 1 255 ? 22.110 -8.786 -37.420 1.00 90.50 255 GLY A N 1
ATOM 1969 C CA . GLY A 1 255 ? 20.851 -9.087 -38.100 1.00 90.50 255 GLY A CA 1
ATOM 1970 C C . GLY A 1 255 ? 20.749 -8.429 -39.475 1.00 90.50 255 GLY A C 1
ATOM 1971 O O . GLY A 1 255 ? 21.509 -7.531 -39.813 1.00 90.50 255 GLY A O 1
ATOM 1972 N N . GLY A 1 256 ? 19.818 -8.910 -40.299 1.00 89.19 256 GLY A N 1
ATOM 1973 C CA . GLY A 1 256 ? 19.483 -8.287 -41.584 1.00 89.19 256 GLY A CA 1
ATOM 1974 C C . GLY A 1 256 ? 20.519 -8.445 -42.705 1.00 89.19 256 GLY A C 1
ATOM 1975 O O . GLY A 1 256 ? 20.212 -8.111 -43.850 1.00 89.19 256 GLY A O 1
ATOM 1976 N N . MET A 1 257 ? 21.719 -8.974 -42.439 1.00 91.25 257 MET A N 1
ATOM 1977 C CA . MET A 1 257 ? 22.735 -9.153 -43.479 1.00 91.25 257 MET A CA 1
ATOM 1978 C C . MET A 1 257 ? 22.365 -10.313 -44.419 1.00 91.25 257 MET A C 1
ATOM 1980 O O . MET A 1 257 ? 21.800 -11.318 -43.979 1.00 91.25 257 MET A O 1
ATOM 1984 N N . PRO A 1 258 ? 22.709 -10.251 -45.721 1.00 88.06 258 PRO A N 1
ATOM 1985 C CA . PRO A 1 258 ? 22.475 -11.371 -46.624 1.00 88.06 258 PRO A CA 1
ATOM 1986 C C . PRO A 1 258 ? 23.137 -12.658 -46.129 1.00 88.06 258 PRO A C 1
ATOM 1988 O O . PRO A 1 258 ? 24.350 -12.712 -45.920 1.00 88.06 258 PRO A O 1
ATOM 1991 N N . GLY A 1 259 ? 22.330 -13.709 -45.989 1.00 85.31 259 GLY A N 1
ATOM 1992 C CA . GLY A 1 259 ? 22.778 -15.015 -45.506 1.00 85.31 259 GLY A CA 1
ATOM 1993 C C . GLY A 1 259 ? 22.756 -15.180 -43.986 1.00 85.31 259 GLY A C 1
ATOM 1994 O O . GLY A 1 259 ? 23.081 -16.271 -43.517 1.00 85.31 259 GLY A O 1
ATOM 1995 N N . ASP A 1 260 ? 22.346 -14.158 -43.230 1.00 85.94 260 ASP A N 1
ATOM 1996 C CA . ASP A 1 260 ? 22.120 -14.303 -41.795 1.00 85.94 260 ASP A CA 1
ATOM 1997 C C . ASP A 1 260 ? 20.997 -15.325 -41.522 1.00 85.94 260 ASP A C 1
ATOM 1999 O O . ASP A 1 260 ? 19.961 -15.323 -42.202 1.00 85.94 260 ASP A O 1
ATOM 2003 N N . PRO A 1 261 ? 21.169 -16.222 -40.532 1.00 80.25 261 PRO A N 1
ATOM 2004 C CA . PRO A 1 261 ? 20.081 -17.076 -40.074 1.00 80.25 261 PRO A CA 1
ATOM 2005 C C . PRO A 1 261 ? 18.944 -16.245 -39.462 1.00 80.25 261 PRO A C 1
ATOM 2007 O O . PRO A 1 261 ? 19.152 -15.150 -38.947 1.00 80.25 261 PRO A O 1
ATOM 2010 N N . ALA A 1 262 ? 17.725 -16.794 -39.455 1.00 69.94 262 ALA A N 1
ATOM 2011 C CA . ALA A 1 262 ? 16.634 -16.189 -38.696 1.00 69.94 262 ALA A CA 1
ATOM 2012 C C . ALA A 1 262 ? 17.004 -16.142 -37.194 1.00 69.94 262 ALA A C 1
ATOM 2014 O O . ALA A 1 262 ? 17.407 -17.181 -36.657 1.00 69.94 262 ALA A O 1
ATOM 2015 N N . PRO A 1 263 ? 16.840 -14.994 -36.508 1.00 66.12 263 PRO A N 1
ATOM 2016 C CA . PRO A 1 263 ? 17.115 -14.860 -35.078 1.00 66.12 263 PRO A CA 1
ATOM 2017 C C . PRO A 1 263 ? 16.462 -15.962 -34.225 1.00 66.12 263 PRO A C 1
ATOM 2019 O O . PRO A 1 263 ? 15.247 -16.182 -34.302 1.00 66.12 263 PRO A O 1
ATOM 2022 N N . ARG A 1 264 ? 17.241 -16.648 -33.375 1.00 63.47 264 ARG A N 1
ATOM 2023 C CA . ARG A 1 264 ? 16.728 -17.684 -32.462 1.00 63.47 264 ARG A CA 1
ATOM 2024 C C . ARG A 1 264 ? 16.214 -17.066 -31.158 1.00 63.47 264 ARG A C 1
ATOM 2026 O O . ARG A 1 264 ? 16.873 -17.073 -30.130 1.00 63.47 264 ARG A O 1
ATOM 2033 N N . LEU A 1 265 ? 14.963 -16.616 -31.224 1.00 59.31 265 LEU A N 1
ATOM 2034 C CA . LEU A 1 265 ? 14.045 -16.287 -30.123 1.00 59.31 265 LEU A CA 1
ATOM 2035 C C . LEU A 1 265 ? 14.363 -15.099 -29.204 1.00 59.31 265 LEU A C 1
ATOM 2037 O O . LEU A 1 265 ? 15.391 -15.005 -28.538 1.00 59.31 265 LEU A O 1
ATOM 2041 N N . SER A 1 266 ? 13.305 -14.306 -29.023 1.00 56.91 266 SER A N 1
ATOM 2042 C CA . SER A 1 266 ? 13.037 -13.544 -27.813 1.00 56.91 266 SER A CA 1
ATOM 2043 C C . SER A 1 266 ? 11.554 -13.151 -27.787 1.00 56.91 266 SER A C 1
ATOM 2045 O O . SER A 1 266 ? 11.098 -12.375 -28.623 1.00 56.91 266 SER A O 1
ATOM 2047 N N . GLY A 1 267 ? 10.772 -13.722 -26.868 1.00 63.59 267 GLY A N 1
ATOM 2048 C CA . GLY A 1 267 ? 9.354 -13.385 -26.718 1.00 63.59 267 GLY A CA 1
ATOM 2049 C C . GLY A 1 267 ? 9.173 -12.020 -26.056 1.00 63.59 267 GLY A C 1
ATOM 2050 O O . GLY A 1 267 ? 9.924 -11.661 -25.148 1.00 63.59 267 GLY A O 1
ATOM 2051 N N . THR A 1 268 ? 8.154 -11.277 -26.477 1.00 66.31 268 THR A N 1
ATOM 2052 C CA . THR A 1 268 ? 7.771 -10.011 -25.849 1.00 66.31 268 THR A CA 1
ATOM 2053 C C . THR A 1 268 ? 6.475 -10.190 -25.066 1.00 66.31 268 THR A C 1
ATOM 2055 O O . THR A 1 268 ? 5.501 -10.740 -25.581 1.00 66.31 268 THR A O 1
ATOM 2058 N N . ARG A 1 269 ? 6.443 -9.704 -23.821 1.00 79.88 269 ARG A N 1
ATOM 2059 C CA . ARG A 1 269 ? 5.244 -9.683 -22.979 1.00 79.88 269 ARG A CA 1
ATOM 2060 C C . ARG A 1 269 ? 4.860 -8.234 -22.657 1.00 79.88 269 ARG A C 1
ATOM 2062 O O . ARG A 1 269 ? 5.640 -7.552 -21.987 1.00 79.88 269 ARG A O 1
ATOM 2069 N N . PRO A 1 270 ? 3.680 -7.756 -23.089 1.00 73.50 270 PRO A N 1
ATOM 2070 C CA . PRO A 1 270 ? 3.170 -6.474 -22.630 1.00 73.50 270 PRO A CA 1
ATOM 2071 C C . PRO A 1 270 ? 2.783 -6.564 -21.152 1.00 73.50 270 PRO A C 1
ATOM 2073 O O . PRO A 1 270 ? 2.207 -7.557 -20.694 1.00 73.50 270 PRO A O 1
ATOM 2076 N N . LEU A 1 271 ? 3.099 -5.515 -20.403 1.00 76.62 271 LEU A N 1
ATOM 2077 C CA . LEU A 1 271 ? 2.791 -5.377 -18.991 1.00 76.62 271 LEU A CA 1
ATOM 2078 C C . LEU A 1 271 ? 2.037 -4.068 -18.765 1.00 76.62 271 LEU A C 1
ATOM 2080 O O . LEU A 1 271 ? 2.571 -2.975 -18.948 1.00 76.62 271 LEU A O 1
ATOM 2084 N N . GLN A 1 272 ? 0.804 -4.190 -18.295 1.00 72.50 272 GLN A N 1
ATOM 2085 C CA . GLN A 1 272 ? -0.001 -3.045 -17.894 1.00 72.50 272 GLN A CA 1
ATOM 2086 C C . GLN A 1 272 ? 0.364 -2.639 -16.463 1.00 72.50 272 GLN A C 1
ATOM 2088 O O . GLN A 1 272 ? 0.221 -3.431 -15.526 1.00 72.50 272 GLN A O 1
ATOM 2093 N N . VAL A 1 273 ? 0.849 -1.408 -16.290 1.00 70.56 273 VAL A N 1
ATOM 2094 C CA . VAL A 1 273 ? 1.112 -0.833 -14.966 1.00 70.56 273 VAL A CA 1
ATOM 2095 C C . VAL A 1 273 ? -0.167 -0.165 -14.486 1.00 70.56 273 VAL A C 1
ATOM 2097 O O . VAL A 1 273 ? -0.563 0.890 -14.971 1.00 70.56 273 VAL A O 1
ATOM 2100 N N . SER A 1 274 ? -0.826 -0.799 -13.523 1.00 66.25 274 SER A N 1
ATOM 2101 C CA . SER A 1 274 ? -1.990 -0.239 -12.844 1.00 66.25 274 SER A CA 1
ATOM 2102 C C . SER A 1 274 ? -1.570 0.310 -11.475 1.00 66.25 274 SER A C 1
ATOM 2104 O O . SER A 1 274 ? -0.754 -0.327 -10.795 1.00 66.25 274 SER A O 1
ATOM 2106 N N . PRO A 1 275 ? -2.100 1.467 -11.036 1.00 65.06 275 PRO A N 1
ATOM 2107 C CA . PRO A 1 275 ? -1.928 1.914 -9.662 1.00 65.06 275 PRO A CA 1
ATOM 2108 C C . PRO A 1 275 ? -2.447 0.846 -8.695 1.00 65.06 275 PRO A C 1
ATOM 2110 O O . PRO A 1 275 ? -3.496 0.246 -8.925 1.00 65.06 275 PRO A O 1
ATOM 2113 N N . ALA A 1 276 ? -1.736 0.629 -7.586 1.00 67.25 276 ALA A N 1
ATOM 2114 C CA . ALA A 1 276 ? -2.266 -0.209 -6.516 1.00 67.25 276 ALA A CA 1
ATOM 2115 C C . ALA A 1 276 ? -3.628 0.352 -6.053 1.00 67.25 276 ALA A C 1
ATOM 2117 O O . ALA A 1 276 ? -3.722 1.573 -5.870 1.00 67.25 276 ALA A O 1
ATOM 2118 N N . PRO A 1 277 ? -4.657 -0.495 -5.840 1.00 75.00 277 PRO A N 1
ATOM 2119 C CA . PRO A 1 277 ? -5.942 -0.041 -5.330 1.00 75.00 277 PRO A CA 1
ATOM 2120 C C . PRO A 1 277 ? -5.762 0.774 -4.049 1.00 75.00 277 PRO A C 1
ATOM 2122 O O . PRO A 1 277 ? -4.975 0.411 -3.167 1.00 75.00 277 PRO A O 1
ATOM 2125 N N . LEU A 1 278 ? -6.490 1.882 -3.964 1.00 83.19 278 LEU A N 1
ATOM 2126 C CA . LEU A 1 278 ? -6.595 2.689 -2.759 1.00 83.19 278 LEU A CA 1
ATOM 2127 C C . LEU A 1 278 ? -7.888 2.317 -2.039 1.00 83.19 278 LEU A C 1
ATOM 2129 O O . LEU A 1 278 ? -8.942 2.223 -2.665 1.00 83.19 278 LEU A O 1
ATOM 2133 N N . TYR A 1 279 ? -7.798 2.139 -0.728 1.00 91.56 279 TYR A N 1
ATOM 2134 C CA . TYR A 1 279 ? -8.939 1.885 0.138 1.00 91.56 279 TYR A CA 1
ATOM 2135 C C . TYR A 1 279 ? -9.161 3.070 1.063 1.00 91.56 279 TYR A C 1
ATOM 2137 O O . TYR A 1 279 ? -8.216 3.622 1.637 1.00 91.56 279 TYR A O 1
ATOM 2145 N N . THR A 1 280 ? -10.422 3.461 1.201 1.00 95.62 280 THR A N 1
ATOM 2146 C CA . THR A 1 280 ? -10.828 4.541 2.098 1.00 95.62 280 THR A CA 1
ATOM 2147 C C . THR A 1 280 ? -11.143 3.957 3.467 1.00 95.62 280 THR A C 1
ATOM 2149 O O . THR A 1 280 ? -11.921 3.011 3.583 1.00 95.62 280 THR A O 1
ATOM 2152 N N . ILE A 1 281 ? -10.547 4.534 4.504 1.00 97.62 281 ILE A N 1
ATOM 2153 C CA . ILE A 1 281 ? -10.870 4.263 5.901 1.00 97.62 281 ILE A CA 1
ATOM 2154 C C . ILE A 1 281 ? -11.659 5.468 6.402 1.00 97.62 281 ILE A C 1
ATOM 2156 O O . ILE A 1 281 ? -11.088 6.514 6.717 1.00 97.62 281 ILE A O 1
ATOM 2160 N N . SER A 1 282 ? -12.980 5.339 6.398 1.00 96.62 282 SER A N 1
ATOM 2161 C CA . SER A 1 282 ? -13.887 6.370 6.886 1.00 96.62 282 SER A CA 1
ATOM 2162 C C . SER A 1 282 ? -13.896 6.343 8.405 1.00 96.62 282 SER A C 1
ATOM 2164 O O . SER A 1 282 ? -14.212 5.312 8.997 1.00 96.62 282 SER A O 1
ATOM 2166 N N . LEU A 1 283 ? -13.541 7.460 9.035 1.00 96.38 283 LEU A N 1
ATOM 2167 C CA . LEU A 1 283 ? -13.473 7.567 10.490 1.00 96.38 283 LEU A CA 1
ATOM 2168 C C . LEU A 1 283 ? -14.629 8.426 10.994 1.00 96.38 283 LEU A C 1
ATOM 2170 O O . LEU A 1 283 ? -14.760 9.584 10.607 1.00 96.38 283 LEU A O 1
ATOM 2174 N N . THR A 1 284 ? -15.450 7.865 11.877 1.00 94.12 284 THR A N 1
ATOM 2175 C CA . THR A 1 284 ? -16.496 8.593 12.601 1.00 94.12 284 THR A CA 1
ATOM 2176 C C . THR A 1 284 ? -16.217 8.506 14.094 1.00 94.12 284 THR A C 1
ATOM 2178 O O . THR A 1 284 ? -16.184 7.417 14.670 1.00 94.12 284 THR A O 1
ATOM 2181 N N . ASN A 1 285 ? -16.011 9.655 14.732 1.00 92.25 285 ASN A N 1
ATOM 2182 C CA . ASN A 1 285 ? -15.852 9.750 16.175 1.00 92.25 285 ASN A CA 1
ATOM 2183 C C . ASN A 1 285 ? -17.162 10.205 16.824 1.00 92.25 285 ASN A C 1
ATOM 2185 O O . ASN A 1 285 ? -17.742 11.224 16.451 1.00 92.25 285 ASN A O 1
ATOM 2189 N N . GLY A 1 286 ? -17.608 9.455 17.826 1.00 89.94 286 GLY A N 1
ATOM 2190 C CA . GLY A 1 286 ? -18.624 9.919 18.755 1.00 89.94 286 GLY A CA 1
ATOM 2191 C C . GLY A 1 286 ? -18.115 11.093 19.602 1.00 89.94 286 GLY A C 1
ATOM 2192 O O . GLY A 1 286 ? -16.911 11.376 19.630 1.00 89.94 286 GLY A O 1
ATOM 2193 N N . PRO A 1 287 ? -19.017 11.783 20.317 1.00 93.06 287 PRO A N 1
ATOM 2194 C CA . PRO A 1 287 ? -18.629 12.825 21.260 1.00 93.06 287 PRO A CA 1
ATOM 2195 C C . PRO A 1 287 ? -17.723 12.260 22.366 1.00 93.06 287 PRO A C 1
ATOM 2197 O O . PRO A 1 287 ? -17.720 11.059 22.630 1.00 93.06 287 PRO A O 1
ATOM 2200 N N . ASN A 1 288 ? -16.990 13.143 23.049 1.00 95.38 288 ASN A N 1
ATOM 2201 C CA . ASN A 1 288 ? -16.179 12.819 24.234 1.00 95.38 288 ASN A CA 1
ATOM 2202 C C . ASN A 1 288 ? -14.996 11.861 24.000 1.00 95.38 288 ASN A C 1
ATOM 2204 O O . ASN A 1 288 ? -14.504 11.223 24.931 1.00 95.38 288 ASN A O 1
ATOM 2208 N N . GLY A 1 289 ? -14.484 11.808 22.775 1.00 95.38 289 GLY A N 1
ATOM 2209 C CA . GLY A 1 289 ? -13.198 11.197 22.470 1.00 95.38 289 GLY A CA 1
ATOM 2210 C C . GLY A 1 289 ? -12.763 11.477 21.039 1.00 95.38 289 GLY A C 1
ATOM 2211 O O . GLY A 1 289 ? -13.488 12.093 20.251 1.00 95.38 289 GLY A O 1
ATOM 2212 N N . THR A 1 290 ? -11.546 11.060 20.706 1.00 95.75 290 THR A N 1
ATOM 2213 C CA . THR A 1 290 ? -10.956 11.276 19.382 1.00 95.75 290 THR A CA 1
ATOM 2214 C C . THR A 1 290 ? -10.350 9.998 18.816 1.00 95.75 290 THR A C 1
ATOM 2216 O O . THR A 1 290 ? -9.953 9.091 19.550 1.00 95.75 290 THR A O 1
ATOM 2219 N N . VAL A 1 291 ? -10.293 9.943 17.484 1.00 96.25 291 VAL A N 1
ATOM 2220 C CA . VAL A 1 291 ? -9.569 8.929 16.711 1.00 96.25 291 VAL A CA 1
ATOM 2221 C C . VAL A 1 291 ? -8.485 9.653 15.920 1.00 96.25 291 VAL A C 1
ATOM 2223 O O . VAL A 1 291 ? -8.779 10.625 15.223 1.00 96.25 291 VAL A O 1
ATOM 2226 N N . SER A 1 292 ? -7.238 9.207 16.047 1.00 95.06 292 SER A N 1
ATOM 2227 C CA . SER A 1 292 ? -6.082 9.771 15.348 1.00 95.06 292 SER A CA 1
ATOM 2228 C C . SER A 1 292 ? -5.406 8.708 14.474 1.00 95.06 292 SER A C 1
ATOM 2230 O O . SER A 1 292 ? -5.252 7.581 14.951 1.00 95.06 292 SER A O 1
ATOM 2232 N N . PRO A 1 293 ? -4.966 9.028 13.242 1.00 96.06 293 PRO A N 1
ATOM 2233 C CA . PRO A 1 293 ? -5.065 10.334 12.575 1.00 96.06 293 PRO A CA 1
ATOM 2234 C C . PRO A 1 293 ? -6.520 10.745 12.271 1.00 96.06 293 PRO A C 1
ATOM 2236 O O . PRO A 1 293 ? -7.339 9.878 11.974 1.00 96.06 293 PRO A O 1
ATOM 2239 N N . PRO A 1 294 ? -6.866 12.046 12.362 1.00 91.56 294 PRO A N 1
ATOM 2240 C CA . PRO A 1 294 ? -8.228 12.512 12.120 1.00 91.56 294 PRO A CA 1
ATOM 2241 C C . PRO A 1 294 ? -8.568 12.533 10.624 1.00 91.56 294 PRO A C 1
ATOM 2243 O O . PRO A 1 294 ? -7.695 12.677 9.766 1.00 91.56 294 PRO A O 1
ATOM 2246 N N . GLY A 1 295 ? -9.866 12.464 10.321 1.00 91.19 295 GLY A N 1
ATOM 2247 C CA . GLY A 1 295 ? -10.389 12.485 8.954 1.00 91.19 295 GLY A CA 1
ATOM 2248 C C . GLY A 1 295 ? -10.264 11.143 8.232 1.00 91.19 295 GLY A C 1
ATOM 2249 O O . GLY A 1 295 ? -9.640 10.201 8.719 1.00 91.19 295 GLY A O 1
ATOM 2250 N N . ASN A 1 296 ? -10.877 11.048 7.053 1.00 93.06 296 ASN A N 1
ATOM 2251 C CA . ASN A 1 296 ? -10.818 9.825 6.258 1.00 93.06 296 ASN A CA 1
ATOM 2252 C C . ASN A 1 296 ? -9.383 9.557 5.804 1.00 93.06 296 ASN A C 1
ATOM 2254 O O . ASN A 1 296 ? -8.736 10.426 5.218 1.00 93.06 296 ASN A O 1
ATOM 2258 N N . GLN A 1 297 ? -8.907 8.337 6.033 1.00 95.81 297 GLN A N 1
ATOM 2259 C CA . GLN A 1 297 ? -7.585 7.918 5.582 1.00 95.81 297 GLN A CA 1
ATOM 2260 C C . GLN A 1 297 ? -7.694 7.231 4.224 1.00 95.81 297 GLN A C 1
ATOM 2262 O O . GLN A 1 297 ? -8.674 6.549 3.929 1.00 95.81 297 GLN A O 1
ATOM 2267 N N . THR A 1 298 ? -6.671 7.398 3.391 1.00 92.00 298 THR A N 1
ATOM 2268 C CA . THR A 1 298 ? -6.544 6.670 2.125 1.00 92.00 298 THR A CA 1
ATOM 2269 C C . THR A 1 298 ? -5.298 5.811 2.193 1.00 92.00 298 THR A C 1
ATOM 2271 O O . THR A 1 298 ? -4.193 6.328 2.349 1.00 92.00 298 THR A O 1
ATOM 2274 N N . VAL A 1 299 ? -5.474 4.497 2.092 1.00 89.25 299 VAL A N 1
ATOM 2275 C CA . VAL A 1 299 ? -4.402 3.525 2.311 1.00 89.25 299 VAL A CA 1
ATOM 2276 C C . VAL A 1 299 ? -4.241 2.646 1.072 1.00 89.25 299 VAL A C 1
ATOM 2278 O O . VAL A 1 299 ? -5.223 2.186 0.493 1.00 89.25 299 VAL A O 1
ATOM 2281 N N . LYS A 1 300 ? -2.995 2.423 0.638 1.00 84.19 300 LYS A N 1
ATOM 2282 C CA . LYS A 1 300 ? -2.686 1.506 -0.472 1.00 84.19 300 LYS A CA 1
ATOM 2283 C C . LYS A 1 300 ? -2.972 0.063 -0.051 1.00 84.19 300 LYS A C 1
ATOM 2285 O O . LYS A 1 300 ? -2.702 -0.307 1.091 1.00 84.19 300 LYS A O 1
ATOM 2290 N N . GLN A 1 301 ? -3.447 -0.757 -0.985 1.00 83.25 301 GLN A N 1
ATOM 2291 C CA . GLN A 1 301 ? -3.659 -2.188 -0.764 1.00 83.25 301 GLN A CA 1
ATOM 2292 C C . GLN A 1 301 ? -2.469 -2.863 -0.062 1.00 83.25 301 GLN A C 1
ATOM 2294 O O . GLN A 1 301 ? -1.311 -2.663 -0.432 1.00 83.25 301 GLN A O 1
ATOM 2299 N N . GLY A 1 302 ? -2.770 -3.690 0.938 1.00 81.12 302 GLY A N 1
ATOM 2300 C CA . GLY A 1 302 ? -1.800 -4.489 1.680 1.00 81.12 302 GLY A CA 1
ATOM 2301 C C . GLY A 1 302 ? -1.014 -3.732 2.754 1.00 81.12 302 GLY A C 1
ATOM 2302 O O . GLY A 1 302 ? -0.263 -4.364 3.489 1.00 81.12 302 GLY A O 1
ATOM 2303 N N . GLN A 1 303 ? -1.166 -2.409 2.869 1.00 87.81 303 GLN A N 1
ATOM 2304 C CA . GLN A 1 303 ? -0.569 -1.639 3.964 1.00 87.81 303 GLN A CA 1
ATOM 2305 C C . GLN A 1 303 ? -1.381 -1.776 5.257 1.00 87.81 303 GLN A C 1
ATOM 2307 O O . GLN A 1 303 ? -2.554 -2.163 5.238 1.00 87.81 303 GLN A O 1
ATOM 2312 N N . SER A 1 304 ? -0.740 -1.430 6.372 1.00 93.94 304 SER A N 1
ATOM 2313 C CA . SER A 1 304 ? -1.361 -1.361 7.691 1.00 93.94 304 SER A CA 1
ATOM 2314 C C . SER A 1 304 ? -1.660 0.077 8.114 1.00 93.94 304 SER A C 1
ATOM 2316 O O . SER A 1 304 ? -0.929 0.994 7.740 1.00 93.94 304 SER A O 1
ATOM 2318 N N . LEU A 1 305 ? -2.674 0.269 8.957 1.00 96.94 305 LEU A N 1
ATOM 2319 C CA . LEU A 1 305 ? -2.982 1.547 9.600 1.00 96.94 305 LEU A CA 1
ATOM 2320 C C . LEU A 1 305 ? -3.184 1.338 11.104 1.00 96.94 305 LEU A C 1
ATOM 2322 O O . LEU A 1 305 ? -3.977 0.493 11.509 1.00 96.94 305 LEU A O 1
ATOM 2326 N N . GLU A 1 306 ? -2.484 2.114 11.927 1.00 97.62 306 GLU A N 1
ATOM 2327 C CA . GLU A 1 306 ? -2.713 2.180 13.373 1.00 97.62 306 GLU A CA 1
ATOM 2328 C C . GLU A 1 306 ? -3.570 3.407 13.693 1.00 97.62 306 GLU A C 1
ATOM 2330 O O . GLU A 1 306 ? -3.254 4.521 13.273 1.00 97.62 306 GLU A O 1
ATOM 2335 N N . LEU A 1 307 ? -4.648 3.196 14.444 1.00 97.75 307 LEU A N 1
ATOM 2336 C CA . LEU A 1 307 ? -5.516 4.237 14.974 1.00 97.75 307 LEU A CA 1
ATOM 2337 C C . LEU A 1 307 ? -5.295 4.362 16.481 1.00 97.75 307 LEU A C 1
ATOM 2339 O O . LEU A 1 307 ? -5.317 3.365 17.202 1.00 97.75 307 LEU A O 1
ATOM 2343 N N . THR A 1 308 ? -5.126 5.589 16.965 1.00 97.69 308 THR A N 1
ATOM 2344 C CA . THR A 1 308 ? -5.096 5.902 18.400 1.00 97.69 308 THR A CA 1
ATOM 2345 C C . THR A 1 308 ? -6.455 6.440 18.831 1.00 97.69 308 THR A C 1
ATOM 2347 O O . THR A 1 308 ? -6.957 7.401 18.250 1.00 97.69 308 THR A O 1
ATOM 2350 N N . LEU A 1 309 ? -7.041 5.810 19.843 1.00 97.50 309 LEU A N 1
ATOM 2351 C CA . LEU A 1 309 ? -8.332 6.129 20.434 1.00 97.50 309 LEU A CA 1
ATOM 2352 C C . LEU A 1 309 ? -8.092 6.806 21.783 1.00 97.50 309 LEU A C 1
ATOM 2354 O O . LEU A 1 309 ? -7.584 6.176 22.712 1.00 97.50 309 LEU A O 1
ATOM 2358 N N . THR A 1 310 ? -8.483 8.072 21.896 1.00 96.75 310 THR A N 1
ATOM 2359 C CA . THR A 1 310 ? -8.252 8.871 23.104 1.00 96.75 310 THR A CA 1
ATOM 2360 C C . THR A 1 310 ? -9.588 9.333 23.681 1.00 96.75 310 THR A C 1
ATOM 2362 O O . THR A 1 310 ? -10.170 10.294 23.169 1.00 96.75 310 THR A O 1
ATOM 2365 N N . PRO A 1 311 ? -10.101 8.668 24.731 1.00 96.88 311 PRO A N 1
ATOM 2366 C CA . PRO A 1 311 ? -11.260 9.153 25.472 1.00 96.88 311 PRO A CA 1
ATOM 2367 C C . PRO A 1 311 ? -10.972 10.499 26.155 1.00 96.88 311 PRO A C 1
ATOM 2369 O O . PRO A 1 311 ? -9.850 10.751 26.599 1.00 96.88 311 PRO A O 1
ATOM 2372 N N . ALA A 1 312 ? -11.983 11.361 26.266 1.00 96.56 312 ALA A N 1
ATOM 2373 C CA . ALA A 1 312 ? -11.907 12.553 27.106 1.00 96.56 312 ALA A CA 1
ATOM 2374 C C . ALA A 1 312 ? -11.857 12.171 28.597 1.00 96.56 312 ALA A C 1
ATOM 2376 O O . ALA A 1 312 ? -12.256 11.074 28.990 1.00 96.56 312 ALA A O 1
ATOM 2377 N N . THR A 1 313 ? -11.401 13.086 29.454 1.00 94.75 313 THR A N 1
ATOM 2378 C CA . THR A 1 313 ? -11.367 12.868 30.909 1.00 94.75 313 THR A CA 1
ATOM 2379 C C . THR A 1 313 ? -12.745 12.457 31.440 1.00 94.75 313 THR A C 1
ATOM 2381 O O . THR A 1 313 ? -13.727 13.164 31.222 1.00 94.75 313 THR A O 1
ATOM 2384 N N . GLY A 1 314 ? -12.814 11.324 32.147 1.00 93.50 314 GLY A N 1
ATOM 2385 C CA . GLY A 1 314 ? -14.068 10.754 32.665 1.00 93.50 314 GLY A CA 1
ATOM 2386 C C . GLY A 1 314 ? -14.834 9.871 31.671 1.00 93.50 314 GLY A C 1
ATOM 2387 O O . GLY A 1 314 ? -15.913 9.383 31.995 1.00 93.50 314 GLY A O 1
ATOM 2388 N N . TYR A 1 315 ? -14.296 9.633 30.476 1.00 95.88 315 TYR A N 1
ATOM 2389 C CA . TYR A 1 315 ? -14.885 8.748 29.474 1.00 95.88 315 TYR A CA 1
ATOM 2390 C C . TYR A 1 315 ? -13.974 7.558 29.186 1.00 95.88 315 TYR A C 1
ATOM 2392 O O . TYR A 1 315 ? -12.762 7.599 29.396 1.00 95.88 315 TYR A O 1
ATOM 2400 N N . GLU A 1 316 ? -14.569 6.492 28.671 1.00 94.94 316 GLU A N 1
ATOM 2401 C CA . GLU A 1 316 ? -13.873 5.324 28.150 1.00 94.94 316 GLU A CA 1
ATOM 2402 C C . GLU A 1 316 ? -14.437 4.933 26.780 1.00 94.94 316 GLU A C 1
ATOM 2404 O O . GLU A 1 316 ? -15.535 5.343 26.396 1.00 94.94 316 GLU A O 1
ATOM 2409 N N . LEU A 1 317 ? -13.667 4.154 26.017 1.00 96.50 317 LEU A N 1
ATOM 2410 C CA . LEU A 1 317 ? -14.126 3.615 24.738 1.00 96.50 317 LEU A CA 1
ATOM 2411 C C . LEU A 1 317 ? -15.329 2.706 24.993 1.00 96.50 317 LEU A C 1
ATOM 2413 O O . LEU A 1 317 ? -15.185 1.729 25.712 1.00 96.50 317 LEU A O 1
ATOM 2417 N N . ALA A 1 318 ? -16.481 2.996 24.395 1.00 94.75 318 ALA A N 1
ATOM 2418 C CA . ALA A 1 318 ? -17.704 2.221 24.570 1.00 94.75 318 ALA A CA 1
ATOM 2419 C C . ALA A 1 318 ? -17.862 1.151 23.487 1.00 94.75 318 ALA A C 1
ATOM 2421 O O . ALA A 1 318 ? -18.015 -0.029 23.802 1.00 94.75 318 ALA A O 1
ATOM 2422 N N . THR A 1 319 ? -17.735 1.538 22.220 1.00 95.69 319 THR A N 1
ATOM 2423 C CA . THR A 1 319 ? -17.740 0.615 21.079 1.00 95.69 319 THR A CA 1
ATOM 2424 C C . THR A 1 319 ? -16.673 1.013 20.073 1.00 95.69 319 THR A C 1
ATOM 2426 O O . THR A 1 319 ? -16.401 2.201 19.892 1.00 95.69 319 THR A O 1
ATOM 2429 N N . LEU A 1 320 ? -16.126 0.030 19.360 1.00 97.75 320 LEU A N 1
ATOM 2430 C CA . LEU A 1 320 ? -15.324 0.266 18.164 1.00 97.75 320 LEU A CA 1
ATOM 2431 C C . LEU A 1 320 ? -15.861 -0.623 17.048 1.00 97.75 320 LEU A C 1
ATOM 2433 O O . LEU A 1 320 ? -15.522 -1.798 16.976 1.00 97.75 320 LEU A O 1
ATOM 2437 N N . ILE A 1 321 ? -16.700 -0.067 16.184 1.00 97.81 321 ILE A N 1
ATOM 2438 C CA . ILE A 1 321 ? -17.284 -0.810 15.072 1.00 97.81 321 ILE A CA 1
ATOM 2439 C C . ILE A 1 321 ? -16.397 -0.645 13.843 1.00 97.81 321 ILE A C 1
ATOM 2441 O O . ILE A 1 321 ? -16.217 0.471 13.368 1.00 97.81 321 ILE A O 1
ATOM 2445 N N . ASP A 1 322 ? -15.889 -1.754 13.316 1.00 97.56 322 ASP A N 1
ATOM 2446 C CA . ASP A 1 322 ? -15.248 -1.837 12.005 1.00 97.56 322 ASP A CA 1
ATOM 2447 C C . ASP A 1 322 ? -16.144 -2.644 11.063 1.00 97.56 322 ASP A C 1
ATOM 2449 O O . ASP A 1 322 ? -16.345 -3.844 11.267 1.00 97.56 322 ASP A O 1
ATOM 2453 N N . ASN A 1 323 ? -16.710 -1.987 10.045 1.00 96.31 323 ASN A N 1
ATOM 2454 C CA . ASN A 1 323 ? -17.575 -2.624 9.045 1.00 96.31 323 ASN A CA 1
ATOM 2455 C C . ASN A 1 323 ? -18.709 -3.458 9.675 1.00 96.31 323 ASN A C 1
ATOM 2457 O O . ASN A 1 323 ? -18.980 -4.587 9.271 1.00 96.31 323 ASN A O 1
ATOM 2461 N N . SER A 1 324 ? -19.399 -2.874 10.659 1.00 95.19 324 SER A N 1
ATOM 2462 C CA . SER A 1 324 ? -20.494 -3.493 11.432 1.00 95.19 324 SER A CA 1
ATOM 2463 C C . SER A 1 324 ? -20.076 -4.567 12.443 1.00 95.19 324 SER A C 1
ATOM 2465 O O . SER A 1 324 ? -20.943 -5.173 13.067 1.00 95.19 324 SER A O 1
ATOM 2467 N N . VAL A 1 325 ? -18.776 -4.797 12.650 1.00 97.00 325 VAL A N 1
ATOM 2468 C CA . VAL A 1 325 ? -18.277 -5.742 13.657 1.00 97.00 325 VAL A CA 1
ATOM 2469 C C . VAL A 1 325 ? -17.639 -4.987 14.814 1.00 97.00 325 VAL A C 1
ATOM 2471 O O . VAL A 1 325 ? -16.777 -4.143 14.592 1.00 97.00 325 VAL A O 1
ATOM 2474 N N . ASP A 1 326 ? -18.017 -5.314 16.050 1.00 96.75 326 ASP A N 1
ATOM 2475 C CA . ASP A 1 326 ? -17.354 -4.751 17.227 1.00 96.75 326 ASP A CA 1
ATOM 2476 C C . ASP A 1 326 ? -15.949 -5.346 17.404 1.00 96.75 326 ASP A C 1
ATOM 2478 O O . ASP A 1 326 ? -15.748 -6.563 17.478 1.00 96.75 326 ASP A O 1
ATOM 2482 N N . ARG A 1 327 ? -14.961 -4.456 17.439 1.00 97.75 327 ARG A N 1
ATOM 2483 C CA . ARG A 1 327 ? -13.529 -4.720 17.571 1.00 97.75 327 ARG A CA 1
ATOM 2484 C C . ARG A 1 327 ? -12.953 -4.128 18.849 1.00 97.75 327 ARG A C 1
ATOM 2486 O O . ARG A 1 327 ? -11.735 -4.115 19.000 1.00 97.75 327 ARG A O 1
ATOM 2493 N N . ARG A 1 328 ? -13.785 -3.681 19.796 1.00 96.06 328 ARG A N 1
ATOM 2494 C CA . ARG A 1 328 ? -13.321 -3.112 21.071 1.00 96.06 328 ARG A CA 1
ATOM 2495 C C . ARG A 1 328 ? -12.315 -4.014 21.798 1.00 96.06 328 ARG A C 1
ATOM 2497 O O . ARG A 1 328 ? -11.341 -3.508 22.343 1.00 96.06 328 ARG A O 1
ATOM 2504 N N . SER A 1 329 ? -12.500 -5.335 21.769 1.00 96.44 329 SER A N 1
ATOM 2505 C CA . SER A 1 329 ? -11.581 -6.302 22.399 1.00 96.44 329 SER A CA 1
ATOM 2506 C C . SER A 1 329 ? -10.188 -6.367 21.760 1.00 96.44 329 SER A C 1
ATOM 2508 O O . SER A 1 329 ? -9.263 -6.898 22.367 1.00 96.44 329 SER A O 1
ATOM 2510 N N . GLN A 1 330 ? -10.025 -5.833 20.548 1.00 97.06 330 GLN A N 1
ATOM 2511 C CA . GLN A 1 330 ? -8.750 -5.768 19.830 1.00 97.06 330 GLN A CA 1
ATOM 2512 C C . GLN A 1 330 ? -7.980 -4.475 20.128 1.00 97.06 330 GLN A C 1
ATOM 2514 O O . GLN A 1 330 ? -6.866 -4.302 19.638 1.00 97.06 330 GLN A O 1
ATOM 2519 N N . VAL A 1 331 ? -8.560 -3.562 20.914 1.00 97.38 331 VAL A N 1
ATOM 2520 C CA . VAL A 1 331 ? -7.904 -2.318 21.312 1.00 97.38 331 VAL A CA 1
ATOM 2521 C C . VAL A 1 331 ? -6.963 -2.590 22.475 1.00 97.38 331 VAL A C 1
ATOM 2523 O O . VAL A 1 331 ? -7.395 -2.951 23.567 1.00 97.38 331 VAL A O 1
ATOM 2526 N N . VAL A 1 332 ? -5.670 -2.367 22.259 1.00 96.56 332 VAL A N 1
ATOM 2527 C CA . VAL A 1 332 ? -4.631 -2.563 23.276 1.00 96.56 332 VAL A CA 1
ATOM 2528 C C . VAL A 1 332 ? -3.916 -1.241 23.506 1.00 96.56 332 VAL A C 1
ATOM 2530 O O . VAL A 1 332 ? -3.438 -0.618 22.563 1.00 96.56 332 VAL A O 1
ATOM 2533 N N . GLY A 1 333 ? -3.872 -0.776 24.758 1.00 95.00 333 GLY A N 1
ATOM 2534 C CA . GLY A 1 333 ? -3.217 0.493 25.103 1.00 95.00 333 GLY A CA 1
ATOM 2535 C C . GLY A 1 333 ? -3.794 1.708 24.364 1.00 95.00 333 GLY A C 1
ATOM 2536 O O . GLY A 1 333 ? -3.045 2.605 23.991 1.00 95.00 333 GLY A O 1
ATOM 2537 N N . GLY A 1 334 ? -5.105 1.707 24.091 1.00 95.62 334 GLY A N 1
ATOM 2538 C CA . GLY A 1 334 ? -5.773 2.765 23.324 1.00 95.62 334 GLY A CA 1
ATOM 2539 C C . GLY A 1 334 ? -5.503 2.721 21.818 1.00 95.62 334 GLY A C 1
ATOM 2540 O O . GLY A 1 334 ? -5.830 3.674 21.122 1.00 95.62 334 GLY A O 1
ATOM 2541 N N . LYS A 1 335 ? -4.914 1.642 21.289 1.00 97.75 335 LYS A N 1
ATOM 2542 C CA . LYS A 1 335 ? -4.575 1.514 19.868 1.00 97.75 335 LYS A CA 1
ATOM 2543 C C . LYS A 1 335 ? -5.346 0.391 19.194 1.00 97.75 335 LYS A C 1
ATOM 2545 O O . LYS A 1 335 ? -5.470 -0.697 19.751 1.00 97.75 335 LYS A O 1
ATOM 2550 N N . TYR A 1 336 ? -5.813 0.650 17.978 1.00 98.00 336 TYR A N 1
ATOM 2551 C CA . TYR A 1 336 ? -6.426 -0.328 17.085 1.00 98.00 336 TYR A CA 1
ATOM 2552 C C . TYR A 1 336 ? -5.625 -0.413 15.786 1.00 98.00 336 TYR A C 1
ATOM 2554 O O . TYR A 1 336 ? -5.432 0.596 15.113 1.00 98.00 336 TYR A O 1
ATOM 2562 N N . VAL A 1 337 ? -5.150 -1.607 15.430 1.00 97.38 337 VAL A N 1
ATOM 2563 C CA . VAL A 1 337 ? -4.309 -1.818 14.244 1.00 97.38 337 VAL A CA 1
ATOM 2564 C C . VAL A 1 337 ? -5.087 -2.582 13.181 1.00 97.38 337 VAL A C 1
ATOM 2566 O O . VAL A 1 337 ? -5.588 -3.675 13.432 1.00 97.38 337 VAL A O 1
ATOM 2569 N N . LEU A 1 338 ? -5.118 -2.028 11.972 1.00 96.31 338 LEU A N 1
ATOM 2570 C CA . LEU A 1 338 ? -5.551 -2.674 10.736 1.00 96.31 338 LEU A CA 1
ATOM 2571 C C . LEU A 1 338 ? -4.292 -3.228 10.043 1.00 96.31 338 LEU A C 1
ATOM 2573 O O . LEU A 1 338 ? -3.576 -2.450 9.421 1.00 96.31 338 LEU A O 1
ATOM 2577 N N . PRO A 1 339 ? -3.952 -4.526 10.158 1.00 87.81 339 PRO A N 1
ATOM 2578 C CA . PRO A 1 339 ? -2.635 -5.039 9.759 1.00 87.81 339 PRO A CA 1
ATOM 2579 C C . PRO A 1 339 ? -2.466 -5.247 8.245 1.00 87.81 339 PRO A C 1
ATOM 2581 O O . PRO A 1 339 ? -1.341 -5.255 7.751 1.00 87.81 339 PRO A O 1
ATOM 2584 N N . THR A 1 340 ? -3.551 -5.438 7.485 1.00 90.62 340 THR A N 1
ATOM 2585 C CA . THR A 1 340 ? -3.498 -5.602 6.020 1.00 90.62 340 THR A CA 1
ATOM 2586 C C . THR A 1 340 ? -4.811 -5.159 5.384 1.00 90.62 340 THR A C 1
ATOM 2588 O O . THR A 1 340 ? -5.809 -5.879 5.420 1.00 90.62 340 THR A O 1
ATOM 2591 N N . ILE A 1 341 ? -4.810 -3.974 4.782 1.00 93.12 341 ILE A N 1
ATOM 2592 C CA . ILE A 1 341 ? -6.016 -3.367 4.217 1.00 93.12 341 ILE A CA 1
ATOM 2593 C C . ILE A 1 341 ? -6.190 -3.810 2.763 1.00 93.12 341 ILE A C 1
ATOM 2595 O O . ILE A 1 341 ? -5.424 -3.429 1.878 1.00 93.12 341 ILE A O 1
ATOM 2599 N N . ASN A 1 342 ? -7.222 -4.619 2.522 1.00 90.94 342 ASN A N 1
ATOM 2600 C CA . ASN A 1 342 ? -7.599 -5.128 1.196 1.00 90.94 342 ASN A CA 1
ATOM 2601 C C . ASN A 1 342 ? -9.028 -4.734 0.788 1.00 90.94 342 ASN A C 1
ATOM 2603 O O . ASN A 1 342 ? -9.536 -5.220 -0.217 1.00 90.94 342 ASN A O 1
ATOM 2607 N N . THR A 1 343 ? -9.680 -3.893 1.584 1.00 94.25 343 THR A N 1
ATOM 2608 C CA . THR A 1 343 ? -11.014 -3.342 1.344 1.00 94.25 343 THR A CA 1
ATOM 2609 C C . THR A 1 343 ? -11.120 -1.999 2.062 1.00 94.25 343 THR A C 1
ATOM 2611 O O . THR A 1 343 ? -10.327 -1.714 2.957 1.00 94.25 343 THR A O 1
ATOM 2614 N N . SER A 1 344 ? -12.092 -1.170 1.689 1.00 95.50 344 SER A N 1
ATOM 2615 C CA . SER A 1 344 ? -12.438 0.027 2.460 1.00 95.50 344 SER A CA 1
ATOM 2616 C C . SER A 1 344 ? -13.058 -0.355 3.809 1.00 95.50 344 SER A C 1
ATOM 2618 O O . SER A 1 344 ? -13.715 -1.395 3.929 1.00 95.50 344 SER A O 1
ATOM 2620 N N . HIS A 1 345 ? -12.850 0.491 4.817 1.00 96.88 345 HIS A N 1
ATOM 2621 C CA . HIS A 1 345 ? -13.372 0.304 6.171 1.00 96.88 345 HIS A CA 1
ATOM 2622 C C . HIS A 1 345 ? -14.187 1.518 6.617 1.00 96.88 345 HIS A C 1
ATOM 2624 O O . HIS A 1 345 ? -13.839 2.657 6.310 1.00 96.88 345 HIS A O 1
ATOM 2630 N N . SER A 1 346 ? -15.253 1.274 7.375 1.00 97.06 346 SER A N 1
ATOM 2631 C CA . SER A 1 346 ? -16.005 2.290 8.108 1.00 97.06 346 SER A CA 1
ATOM 2632 C C . SER A 1 346 ? -15.812 2.053 9.599 1.00 97.06 346 SER A C 1
ATOM 2634 O O . SER A 1 346 ? -16.401 1.125 10.158 1.00 97.06 346 SER A O 1
ATOM 2636 N N . ILE A 1 347 ? -14.982 2.888 10.223 1.00 97.69 347 ILE A N 1
ATOM 2637 C CA . ILE A 1 347 ? -14.641 2.813 11.641 1.00 97.69 347 ILE A CA 1
ATOM 2638 C C . ILE A 1 347 ? -15.480 3.821 12.418 1.00 97.69 347 ILE A C 1
ATOM 2640 O O . ILE A 1 347 ? -15.409 5.026 12.168 1.00 97.69 347 ILE A O 1
ATOM 2644 N N . VAL A 1 348 ? -16.241 3.329 13.392 1.00 97.25 348 VAL A N 1
ATOM 2645 C CA . VAL A 1 348 ? -17.035 4.154 14.304 1.00 97.25 348 VAL A CA 1
ATOM 2646 C C . VAL A 1 348 ? -16.605 3.871 15.737 1.00 97.25 348 VAL A C 1
ATOM 2648 O O . VAL A 1 348 ? -16.834 2.778 16.255 1.00 97.25 348 VAL A O 1
ATOM 2651 N N . ALA A 1 349 ? -15.991 4.860 16.383 1.00 97.38 349 ALA A N 1
ATOM 2652 C CA . ALA A 1 349 ? -15.635 4.793 17.797 1.00 97.38 349 ALA A CA 1
ATOM 2653 C C . ALA A 1 349 ? -16.607 5.648 18.612 1.00 97.38 349 ALA A C 1
ATOM 2655 O O . ALA A 1 349 ? -16.803 6.822 18.296 1.00 97.38 349 ALA A O 1
ATOM 2656 N N . THR A 1 350 ? -17.198 5.085 19.664 1.00 96.56 350 THR A N 1
ATOM 2657 C CA . THR A 1 350 ? -18.049 5.831 20.603 1.00 96.56 350 THR A CA 1
ATOM 2658 C C . THR A 1 350 ? -17.439 5.823 21.994 1.00 96.56 350 THR A C 1
ATOM 2660 O O . THR A 1 350 ? -16.693 4.909 22.350 1.00 96.56 350 THR A O 1
ATOM 2663 N N . PHE A 1 351 ? -17.747 6.852 22.779 1.00 96.31 351 PHE A N 1
ATOM 2664 C CA . PHE A 1 351 ? -17.205 7.034 24.118 1.00 96.31 351 PHE A CA 1
ATOM 2665 C C . PHE A 1 351 ? -18.349 7.299 25.093 1.00 96.31 351 PHE A C 1
ATOM 2667 O O . PHE A 1 351 ? -19.245 8.097 24.813 1.00 96.31 351 PHE A O 1
ATOM 2674 N N . THR A 1 352 ? -18.305 6.632 26.239 1.00 95.56 352 THR A N 1
ATOM 2675 C CA . THR A 1 352 ? -19.336 6.692 27.287 1.00 95.56 352 THR A CA 1
ATOM 2676 C C . THR A 1 352 ? -18.653 6.956 28.623 1.00 95.56 352 THR A C 1
ATOM 2678 O O . THR A 1 352 ? -17.446 6.727 28.746 1.00 95.56 352 THR A O 1
ATOM 2681 N N . LYS A 1 353 ? -19.371 7.506 29.609 1.00 96.19 353 LYS A N 1
ATOM 2682 C CA . LYS A 1 353 ? -18.754 7.850 30.890 1.00 96.19 353 LYS A CA 1
ATOM 2683 C C . LYS A 1 353 ? -18.196 6.596 31.555 1.00 96.19 353 LYS A C 1
ATOM 2685 O O . LYS A 1 353 ? -18.871 5.566 31.644 1.00 96.19 353 LYS A O 1
ATOM 2690 N N . ALA A 1 354 ? -16.958 6.718 32.015 1.00 95.06 354 ALA A N 1
ATOM 2691 C CA . ALA A 1 354 ? -16.259 5.665 32.722 1.00 95.06 354 ALA A CA 1
ATOM 2692 C C . ALA A 1 354 ? -16.812 5.511 34.142 1.00 95.06 354 ALA A C 1
ATOM 2694 O O . ALA A 1 354 ? -17.359 6.459 34.721 1.00 95.06 354 ALA A O 1
ATOM 2695 N N . ARG A 1 355 ? -16.611 4.330 34.730 1.00 94.88 355 ARG A N 1
ATOM 2696 C CA . ARG A 1 355 ? -16.940 4.061 36.139 1.00 94.88 355 ARG A CA 1
ATOM 2697 C C . ARG A 1 355 ? -16.414 5.161 37.070 1.00 94.88 355 ARG A C 1
ATOM 2699 O O . ARG A 1 355 ? -15.283 5.621 36.934 1.00 94.88 355 ARG A O 1
ATOM 2706 N N . GLY A 1 356 ? -17.257 5.585 38.009 1.00 95.44 356 GLY A N 1
ATOM 2707 C CA . GLY A 1 356 ? -16.953 6.614 39.011 1.00 95.44 356 GLY A CA 1
ATOM 2708 C C . GLY A 1 356 ? -17.125 8.058 38.526 1.00 95.44 356 GLY A C 1
ATOM 2709 O O . GLY A 1 356 ? -17.027 8.998 39.321 1.00 95.44 356 GLY A O 1
ATOM 2710 N N . THR A 1 357 ? -17.429 8.256 37.245 1.00 96.94 357 THR A N 1
ATOM 2711 C CA . THR A 1 357 ? -17.780 9.568 36.688 1.00 96.94 357 THR A CA 1
ATOM 2712 C C . THR A 1 357 ? -19.207 9.941 37.079 1.00 96.94 357 THR A C 1
ATOM 2714 O O . THR A 1 357 ? -20.063 9.068 37.175 1.00 96.94 357 THR A O 1
ATOM 2717 N N . ALA A 1 358 ? -19.473 11.229 37.310 1.00 96.56 358 ALA A N 1
ATOM 2718 C CA . ALA A 1 358 ? -20.812 11.701 37.654 1.00 96.56 358 ALA A CA 1
ATOM 2719 C C . ALA A 1 358 ? -21.811 11.475 36.506 1.00 96.56 358 ALA A C 1
ATOM 2721 O O . ALA A 1 358 ? -21.477 11.724 35.343 1.00 96.56 358 ALA A O 1
ATOM 2722 N N . CYS A 1 359 ? -23.029 11.051 36.823 1.00 96.69 359 CYS A N 1
ATOM 2723 C CA . CYS A 1 359 ? -24.097 10.776 35.861 1.00 96.69 359 CYS A CA 1
ATOM 2724 C C . CYS A 1 359 ? -25.453 11.253 36.385 1.00 96.69 359 CYS A C 1
ATOM 2726 O O . CYS A 1 359 ? -25.651 11.359 37.594 1.00 96.69 359 CYS A O 1
ATOM 2728 N N . GLU A 1 360 ? -26.379 11.512 35.462 1.00 96.31 360 GLU A N 1
ATOM 2729 C CA . GLU A 1 360 ? -27.779 11.828 35.783 1.00 96.31 360 GLU A CA 1
ATOM 2730 C C . GLU A 1 360 ? -28.720 10.684 35.382 1.00 96.31 360 GLU A C 1
ATOM 2732 O O . GLU A 1 360 ? -29.770 10.487 35.990 1.00 96.31 360 GLU A O 1
ATOM 2737 N N . SER A 1 361 ? -28.330 9.893 34.379 1.00 96.38 361 SER A N 1
ATOM 2738 C CA . SER A 1 361 ? -29.104 8.766 33.866 1.00 96.38 361 SER A CA 1
ATOM 2739 C C . SER A 1 361 ? -28.250 7.522 33.605 1.00 96.38 361 SER A C 1
ATOM 2741 O O . SER A 1 361 ? -27.063 7.595 33.284 1.00 96.38 361 SER A O 1
ATOM 2743 N N . ALA A 1 362 ? -28.887 6.351 33.689 1.00 95.06 362 ALA A N 1
ATOM 2744 C CA . ALA A 1 362 ? -28.284 5.047 33.404 1.00 95.06 362 ALA A CA 1
ATOM 2745 C C . ALA A 1 362 ? -27.606 4.968 32.021 1.00 95.06 362 ALA A C 1
ATOM 2747 O O . ALA A 1 362 ? -26.544 4.363 31.889 1.00 95.06 362 ALA A O 1
ATOM 2748 N N . SER A 1 363 ? -28.187 5.611 31.002 1.00 93.62 363 SER A N 1
ATOM 2749 C CA . SER A 1 363 ? -27.684 5.600 29.620 1.00 93.62 363 SER A CA 1
ATOM 2750 C C . SER A 1 363 ? -26.350 6.317 29.424 1.00 93.62 363 SER A C 1
ATOM 2752 O O . SER A 1 363 ? -25.688 6.111 28.410 1.00 93.62 363 SER A O 1
ATOM 2754 N N . GLU A 1 364 ? -25.941 7.165 30.368 1.00 95.38 364 GLU A N 1
ATOM 2755 C CA . GLU A 1 364 ? -24.647 7.849 30.298 1.00 95.38 364 GLU A CA 1
ATOM 2756 C C . GLU A 1 364 ? -23.477 6.948 30.692 1.00 95.38 364 GLU A C 1
ATOM 2758 O O . GLU A 1 364 ? -22.328 7.293 30.413 1.00 95.38 364 GLU A O 1
ATOM 2763 N N . CYS A 1 365 ? -23.763 5.820 31.341 1.00 95.44 365 CYS A N 1
ATOM 2764 C CA . CYS A 1 365 ? -22.781 4.919 31.915 1.00 95.44 365 CYS A CA 1
ATOM 2765 C C . CYS A 1 365 ? -22.633 3.674 31.057 1.00 95.44 365 CYS A C 1
ATOM 2767 O O . CYS A 1 365 ? -23.621 3.068 30.646 1.00 95.44 365 CYS A O 1
ATOM 2769 N N . LEU A 1 366 ? -21.392 3.238 30.839 1.00 91.25 366 LEU A N 1
ATOM 2770 C CA . LEU A 1 366 ? -21.132 2.042 30.038 1.00 91.25 366 LEU A CA 1
ATOM 2771 C C . LEU A 1 366 ? -21.798 0.786 30.629 1.00 91.25 366 LEU A C 1
ATOM 2773 O O . LEU A 1 366 ? -22.234 -0.098 29.901 1.00 91.25 366 LEU A O 1
ATOM 2777 N N . SER A 1 367 ? -21.886 0.724 31.955 1.00 93.06 367 SER A N 1
ATOM 2778 C CA . SER A 1 367 ? -22.547 -0.344 32.705 1.00 93.06 367 SER A CA 1
ATOM 2779 C C . SER A 1 367 ? -24.075 -0.321 32.619 1.00 93.06 367 SER A C 1
ATOM 2781 O O . SER A 1 367 ? -24.713 -1.277 33.053 1.00 93.06 367 SER A O 1
ATOM 2783 N N . GLY A 1 368 ? -24.666 0.777 32.139 1.00 95.50 368 GLY A N 1
ATOM 2784 C CA . GLY A 1 368 ? -26.101 1.025 32.232 1.00 95.50 368 GLY A CA 1
ATOM 2785 C C . GLY A 1 368 ? -26.591 1.346 33.648 1.00 95.50 368 GLY A C 1
ATOM 2786 O O . GLY A 1 368 ? -27.794 1.318 33.875 1.00 95.50 368 GLY A O 1
ATOM 2787 N N . ASN A 1 369 ? -25.702 1.631 34.608 1.00 96.38 369 ASN A N 1
ATOM 2788 C CA . ASN A 1 369 ? -26.081 1.923 35.993 1.00 96.38 369 ASN A CA 1
ATOM 2789 C C . ASN A 1 369 ? -25.577 3.304 36.413 1.00 96.38 369 ASN A C 1
ATOM 2791 O O . ASN A 1 369 ? -24.369 3.528 36.512 1.00 96.38 369 ASN A O 1
ATOM 2795 N N . CYS A 1 370 ? -26.514 4.206 36.699 1.00 97.25 370 CYS A N 1
ATOM 2796 C CA . CYS A 1 370 ? -26.240 5.467 37.371 1.00 97.25 370 CYS A CA 1
ATOM 2797 C C . CYS A 1 370 ? -26.823 5.389 38.779 1.00 97.25 370 CYS A C 1
ATOM 2799 O O . CYS A 1 370 ? -28.041 5.417 38.942 1.00 97.25 370 CYS A O 1
ATOM 2801 N N . VAL A 1 371 ? -25.958 5.218 39.776 1.00 96.06 371 VAL A N 1
ATOM 2802 C CA . VAL A 1 371 ? -26.354 4.998 41.172 1.00 96.06 371 VAL A CA 1
ATOM 2803 C C . VAL A 1 371 ? -25.589 5.987 42.031 1.00 96.06 371 VAL A C 1
ATOM 2805 O O . VAL A 1 371 ? -24.398 6.192 41.811 1.00 96.06 371 VAL A O 1
ATOM 2808 N N . ASP A 1 372 ? -26.271 6.620 42.984 1.00 95.62 372 ASP A N 1
ATOM 2809 C CA . ASP A 1 372 ? -25.668 7.600 43.893 1.00 95.62 372 ASP A CA 1
ATOM 2810 C C . ASP A 1 372 ? -24.964 8.747 43.127 1.00 95.62 372 ASP A C 1
ATOM 2812 O O . ASP A 1 372 ? -23.919 9.260 43.519 1.00 95.62 372 ASP A O 1
ATOM 2816 N N . GLY A 1 373 ? -25.520 9.121 41.964 1.00 95.25 373 GLY A N 1
ATOM 2817 C CA . GLY A 1 373 ? -25.002 10.176 41.086 1.00 95.25 373 GLY A CA 1
ATOM 2818 C C . GLY A 1 373 ? -23.718 9.823 40.327 1.00 95.25 373 GLY A C 1
ATOM 2819 O O . GLY A 1 373 ? -23.088 10.715 39.751 1.00 95.25 373 GLY A O 1
ATOM 2820 N N . VAL A 1 374 ? -23.290 8.554 40.322 1.00 96.75 374 VAL A N 1
ATOM 2821 C CA . VAL A 1 374 ? -22.048 8.107 39.672 1.00 96.75 374 VAL A CA 1
ATOM 2822 C C . VAL A 1 374 ? -22.242 6.841 38.838 1.00 96.75 374 VAL A C 1
ATOM 2824 O O . VAL A 1 374 ? -23.073 5.984 39.140 1.00 96.75 374 VAL A O 1
ATOM 2827 N N . CYS A 1 375 ? -21.458 6.705 37.766 1.00 97.94 375 CYS A N 1
ATOM 2828 C CA . CYS A 1 375 ? -21.492 5.519 36.922 1.00 97.94 375 CYS A CA 1
ATOM 2829 C C . CYS A 1 375 ? -20.977 4.311 37.687 1.00 97.94 375 CYS A C 1
ATOM 2831 O O . CYS A 1 375 ? -19.783 4.216 37.988 1.00 97.94 375 CYS A O 1
ATOM 2833 N N . CYS A 1 376 ? -21.894 3.400 37.982 1.00 97.38 376 CYS A N 1
ATOM 2834 C CA . CYS A 1 376 ? -21.671 2.275 38.863 1.00 97.38 376 CYS A CA 1
ATOM 2835 C C . CYS A 1 376 ? -21.442 0.981 38.099 1.00 97.38 376 CYS A C 1
ATOM 2837 O O . CYS A 1 376 ? -21.928 0.830 36.988 1.00 97.38 376 CYS A O 1
ATOM 2839 N N . ASP A 1 377 ? -20.743 0.008 38.665 1.00 96.44 377 ASP A N 1
ATOM 2840 C CA . ASP A 1 377 ? -20.564 -1.298 38.021 1.00 96.44 377 ASP A CA 1
ATOM 2841 C C . ASP A 1 377 ? -21.777 -2.216 38.080 1.00 96.44 377 ASP A C 1
ATOM 2843 O O . ASP A 1 377 ? -21.866 -3.164 37.304 1.00 96.44 377 ASP A O 1
ATOM 2847 N N . SER A 1 378 ? -22.716 -1.919 38.970 1.00 95.44 378 SER A N 1
ATOM 2848 C CA . SER A 1 378 ? -23.952 -2.667 39.150 1.00 95.44 378 SER A CA 1
ATOM 2849 C C . SER A 1 378 ? -25.090 -1.737 39.571 1.00 95.44 378 SER A C 1
ATOM 2851 O O . SER A 1 378 ? -24.880 -0.550 39.809 1.00 95.44 378 SER A O 1
ATOM 2853 N N . ALA A 1 379 ? -26.306 -2.274 39.648 1.00 94.75 379 ALA A N 1
ATOM 2854 C CA . ALA A 1 379 ? -27.504 -1.508 39.983 1.00 94.75 379 ALA A CA 1
ATOM 2855 C C . ALA A 1 379 ? -27.591 -1.078 41.462 1.00 94.75 379 ALA A C 1
ATOM 2857 O O . ALA A 1 379 ? -28.479 -0.305 41.802 1.00 94.75 379 ALA A O 1
ATOM 2858 N N . CYS A 1 380 ? -26.704 -1.574 42.331 1.00 94.69 380 CYS A N 1
ATOM 2859 C CA . CYS A 1 380 ? -26.686 -1.283 43.767 1.00 94.69 380 CYS A CA 1
ATOM 2860 C C . CYS A 1 380 ? -28.066 -1.331 44.469 1.00 94.69 380 CYS A C 1
ATOM 2862 O O . CYS A 1 380 ? -28.494 -0.359 45.098 1.00 94.69 380 CYS A O 1
ATOM 2864 N N . THR A 1 381 ? -28.775 -2.457 44.345 1.00 94.19 381 THR A N 1
ATOM 2865 C CA . THR A 1 381 ? -30.145 -2.656 44.854 1.00 94.19 381 THR A CA 1
ATOM 2866 C C . THR A 1 381 ? -30.270 -2.961 46.358 1.00 94.19 381 THR A C 1
ATOM 2868 O O . THR A 1 381 ? -31.382 -3.069 46.868 1.00 94.19 381 THR A O 1
ATOM 2871 N N . GLY A 1 382 ? -29.168 -3.184 47.062 1.00 95.06 382 GLY A N 1
ATOM 2872 C CA . GLY A 1 382 ? -29.089 -3.483 48.488 1.00 95.06 382 GLY A CA 1
ATOM 2873 C C . GLY A 1 382 ? -29.260 -2.249 49.376 1.00 95.06 382 GLY A C 1
ATOM 2874 O O . GLY A 1 382 ? -28.999 -1.114 48.975 1.00 95.06 382 GLY A O 1
ATOM 2875 N N . GLN A 1 383 ? -29.708 -2.478 50.613 1.00 95.06 383 GLN A N 1
ATOM 2876 C CA . GLN A 1 383 ? -29.965 -1.409 51.582 1.00 95.06 383 GLN A CA 1
ATOM 2877 C C . GLN A 1 383 ? -28.677 -0.750 52.100 1.00 95.06 383 GLN A C 1
ATOM 2879 O O . GLN A 1 383 ? -28.673 0.441 52.402 1.00 95.06 383 GLN A O 1
ATOM 2884 N N . CYS A 1 384 ? -27.595 -1.521 52.200 1.00 96.56 384 CYS A N 1
ATOM 2885 C CA . CYS A 1 384 ? -26.350 -1.133 52.861 1.00 96.56 384 CYS A CA 1
ATOM 2886 C C . CYS A 1 384 ? -25.173 -1.060 51.891 1.00 96.56 384 CYS A C 1
ATOM 2888 O O . CYS A 1 384 ? -24.044 -1.395 52.241 1.00 96.56 384 CYS A O 1
ATOM 2890 N N . GLU A 1 385 ? -25.422 -0.605 50.668 1.00 96.50 385 GLU A N 1
ATOM 2891 C CA . GLU A 1 385 ? -24.382 -0.366 49.673 1.00 96.50 385 GLU A CA 1
ATOM 2892 C C . GLU A 1 385 ? -24.441 1.048 49.107 1.00 96.50 385 GLU A C 1
ATOM 2894 O O . GLU A 1 385 ? -25.468 1.718 49.177 1.00 96.50 385 GLU A O 1
ATOM 2899 N N . ALA A 1 386 ? -23.314 1.502 48.569 1.00 96.50 386 ALA A N 1
ATOM 2900 C CA . ALA A 1 386 ? -23.183 2.792 47.910 1.00 96.50 386 ALA A CA 1
ATOM 2901 C C . ALA A 1 386 ? -22.179 2.697 46.767 1.00 96.50 386 ALA A C 1
ATOM 2903 O O . ALA A 1 386 ? -21.210 1.932 46.836 1.00 96.50 386 ALA A O 1
ATOM 2904 N N . CYS A 1 387 ? -22.388 3.503 45.731 1.00 97.06 387 CYS A N 1
ATOM 2905 C CA . CYS A 1 387 ? -21.490 3.559 44.586 1.00 97.06 387 CYS A CA 1
ATOM 2906 C C . CYS A 1 387 ? -20.584 4.793 44.550 1.00 97.06 387 CYS A C 1
ATOM 2908 O O . CYS A 1 387 ? -19.559 4.807 43.869 1.00 97.06 387 CYS A O 1
ATOM 2910 N N . ASP A 1 388 ? -20.928 5.834 45.290 1.00 96.75 388 ASP A N 1
ATOM 2911 C CA . ASP A 1 388 ? -20.157 7.066 45.468 1.00 96.75 388 ASP A CA 1
ATOM 2912 C C . ASP A 1 388 ? -19.318 7.059 46.760 1.00 96.75 388 ASP A C 1
ATOM 2914 O O . ASP A 1 388 ? -18.706 8.073 47.102 1.00 96.75 388 ASP A O 1
ATOM 2918 N N . ALA A 1 389 ? -19.234 5.912 47.448 1.00 94.69 389 ALA A N 1
ATOM 2919 C CA . ALA A 1 389 ? -18.417 5.739 48.642 1.00 94.69 389 ALA A CA 1
ATOM 2920 C C . ALA A 1 389 ? -16.962 6.182 48.397 1.00 94.69 389 ALA A C 1
ATOM 2922 O O . ALA A 1 389 ? -16.315 5.795 47.413 1.00 94.69 389 ALA A O 1
ATOM 2923 N N . ALA A 1 390 ? -16.427 6.994 49.312 1.00 92.19 390 ALA A N 1
ATOM 2924 C CA . ALA A 1 390 ? -15.077 7.537 49.202 1.00 92.19 390 ALA A CA 1
ATOM 2925 C C . ALA A 1 390 ? -14.033 6.415 49.042 1.00 92.19 390 ALA A C 1
ATOM 2927 O O . ALA A 1 390 ? -14.040 5.425 49.768 1.00 92.19 390 ALA A O 1
ATOM 2928 N N . GLY A 1 391 ? -13.136 6.559 48.062 1.00 92.31 391 GLY A N 1
ATOM 2929 C CA . GLY A 1 391 ? -12.119 5.549 47.736 1.00 92.31 391 GLY A CA 1
ATOM 2930 C C . GLY A 1 391 ? -12.610 4.370 46.883 1.00 92.31 391 GLY A C 1
ATOM 2931 O O . GLY A 1 391 ? -11.775 3.659 46.336 1.00 92.31 391 GLY A O 1
ATOM 2932 N N . SER A 1 392 ? -13.925 4.203 46.701 1.00 95.00 392 SER A N 1
ATOM 2933 C CA . SER A 1 392 ? -14.528 3.133 45.882 1.00 95.00 392 SER A CA 1
ATOM 2934 C C . SER A 1 392 ? -15.493 3.658 44.814 1.00 95.00 392 SER A C 1
ATOM 2936 O O . SER A 1 392 ? -16.295 2.901 44.274 1.00 95.00 392 SER A O 1
ATOM 2938 N N . LYS A 1 393 ? -15.412 4.952 44.480 1.00 95.62 393 LYS A N 1
ATOM 2939 C CA . LYS A 1 393 ? -16.319 5.621 43.539 1.00 95.62 393 LYS A CA 1
ATOM 2940 C C . LYS A 1 393 ? -16.438 4.850 42.215 1.00 95.62 393 LYS A C 1
ATOM 2942 O O . LYS A 1 393 ? -15.439 4.610 41.539 1.00 95.62 393 LYS A O 1
ATOM 2947 N N . GLY A 1 394 ? -17.662 4.491 41.832 1.00 96.19 394 GLY A N 1
ATOM 2948 C CA . GLY A 1 394 ? -17.964 3.688 40.642 1.00 96.19 394 GLY A CA 1
ATOM 2949 C C . GLY A 1 394 ? -17.921 2.174 40.844 1.00 96.19 394 GLY A C 1
ATOM 2950 O O . GLY A 1 394 ? -17.995 1.424 39.867 1.00 96.19 394 GLY A O 1
ATOM 2951 N N . THR A 1 395 ? -17.764 1.722 42.086 1.00 97.12 395 THR A N 1
ATOM 2952 C CA . THR A 1 395 ? -17.825 0.317 42.489 1.00 97.12 395 THR A CA 1
ATOM 2953 C C . THR A 1 395 ? -18.823 0.193 43.622 1.00 97.12 395 THR A C 1
ATOM 2955 O O . THR A 1 395 ? -18.685 0.863 44.642 1.00 97.12 395 THR A O 1
ATOM 2958 N N . CYS A 1 396 ? -19.818 -0.665 43.445 1.00 96.69 396 CYS A N 1
ATOM 2959 C CA . CYS A 1 396 ? -20.839 -0.879 44.451 1.00 96.69 396 CYS A CA 1
ATOM 2960 C C . CYS A 1 396 ? -20.285 -1.659 45.648 1.00 96.69 396 CYS A C 1
ATOM 2962 O O . CYS A 1 396 ? -20.012 -2.861 45.541 1.00 96.69 396 CYS A O 1
ATOM 2964 N N . VAL A 1 397 ? -20.121 -0.991 46.788 1.00 97.06 397 VAL A N 1
ATOM 2965 C CA . VAL A 1 397 ? -19.488 -1.557 47.991 1.00 97.06 397 VAL A CA 1
ATOM 2966 C C . VAL A 1 397 ? -20.406 -1.458 49.210 1.00 97.06 397 VAL A C 1
ATOM 2968 O O . VAL A 1 397 ? -21.238 -0.551 49.259 1.00 97.06 397 VAL A O 1
ATOM 2971 N N . PRO A 1 398 ? -20.274 -2.361 50.202 1.00 97.00 398 PRO A N 1
ATOM 2972 C CA . PRO A 1 398 ? -20.977 -2.207 51.470 1.00 97.00 398 PRO A CA 1
ATOM 2973 C C . PRO A 1 398 ? -20.506 -0.946 52.205 1.00 97.00 398 PRO A C 1
ATOM 2975 O O . PRO A 1 398 ? -19.322 -0.602 52.171 1.00 97.00 398 PRO A O 1
ATOM 2978 N N . VAL A 1 399 ? -21.424 -0.273 52.896 1.00 95.88 399 VAL A N 1
ATOM 2979 C CA . VAL A 1 399 ? -21.132 0.915 53.715 1.00 95.88 399 VAL A CA 1
ATOM 2980 C C . VAL A 1 399 ? -21.302 0.628 55.201 1.00 95.88 399 VAL A C 1
ATOM 2982 O O . VAL A 1 399 ? -21.968 -0.329 55.586 1.00 95.88 399 VAL A O 1
ATOM 2985 N N . SER A 1 400 ? -20.687 1.453 56.048 1.00 94.88 400 SER A N 1
ATOM 2986 C CA . SER A 1 400 ? -20.853 1.391 57.502 1.00 94.88 400 SER A CA 1
ATOM 2987 C C . SER A 1 400 ? -21.632 2.607 58.008 1.00 94.88 400 SER A C 1
ATOM 2989 O O . SER A 1 400 ? -21.423 3.717 57.519 1.00 94.88 400 SER A O 1
ATOM 2991 N N . GLY A 1 401 ? -22.510 2.406 58.992 1.00 93.38 401 GLY A N 1
ATOM 2992 C CA . GLY A 1 401 ? -23.363 3.450 59.563 1.00 93.38 401 GLY A CA 1
ATOM 2993 C C . GLY A 1 401 ? -24.790 3.404 59.023 1.00 93.38 401 GLY A C 1
ATOM 2994 O O . GLY A 1 401 ? -25.373 2.333 58.897 1.00 93.38 401 GLY A O 1
ATOM 2995 N N . ASN A 1 402 ? -25.390 4.559 58.744 1.00 93.19 402 ASN A N 1
ATOM 2996 C CA . ASN A 1 402 ? -26.747 4.598 58.194 1.00 93.19 402 ASN A CA 1
ATOM 2997 C C . ASN A 1 402 ? -26.759 4.155 56.717 1.00 93.19 402 ASN A C 1
ATOM 2999 O O . ASN A 1 402 ? -25.768 4.386 56.017 1.00 93.19 402 ASN A O 1
ATOM 3003 N N . PRO A 1 403 ? -27.873 3.575 56.224 1.00 95.12 403 PRO A N 1
ATOM 3004 C CA . PRO A 1 403 ? -28.093 3.355 54.796 1.00 95.12 403 PRO A CA 1
ATOM 3005 C C . PRO A 1 403 ? -27.789 4.610 53.971 1.00 95.12 403 PRO A C 1
ATOM 3007 O O . PRO A 1 403 ? -28.116 5.726 54.379 1.00 95.12 403 PRO A O 1
ATOM 3010 N N . HIS A 1 404 ? -27.130 4.426 52.827 1.00 94.56 404 HIS A N 1
ATOM 3011 C CA . HIS A 1 404 ? -26.613 5.540 52.033 1.00 94.56 404 HIS A CA 1
ATOM 3012 C C . HIS A 1 404 ? -27.684 6.198 51.157 1.00 94.56 404 HIS A C 1
ATOM 3014 O O . HIS A 1 404 ? -28.463 5.510 50.491 1.00 94.56 404 HIS A O 1
ATOM 3020 N N . GLY A 1 405 ? -27.660 7.531 51.085 1.00 89.50 405 GLY A N 1
ATOM 3021 C CA . GLY A 1 405 ? -28.549 8.323 50.234 1.00 89.50 405 GLY A CA 1
ATOM 3022 C C . GLY A 1 405 ? -30.019 8.226 50.649 1.00 89.50 405 GLY A C 1
ATOM 3023 O O . GLY A 1 405 ? -30.354 8.363 51.821 1.00 89.50 405 GLY A O 1
ATOM 3024 N N . GLU A 1 406 ? -30.900 7.993 49.675 1.00 88.50 406 GLU A N 1
ATOM 3025 C CA . GLU A 1 406 ? -32.353 7.860 49.887 1.00 88.50 406 GLU A CA 1
ATOM 3026 C C . GLU A 1 406 ? -32.794 6.423 50.214 1.00 88.50 406 GLU A C 1
ATOM 3028 O O . GLU A 1 406 ? -33.988 6.112 50.215 1.00 88.50 406 GLU A O 1
ATOM 3033 N N . ARG A 1 407 ? -31.846 5.512 50.468 1.00 92.44 407 ARG A N 1
ATOM 3034 C CA . ARG A 1 407 ? -32.175 4.121 50.796 1.00 92.44 407 ARG A CA 1
ATOM 3035 C C . ARG A 1 407 ? -33.002 4.049 52.085 1.00 92.44 407 ARG A C 1
ATOM 3037 O O . ARG A 1 407 ? -32.776 4.843 53.002 1.00 92.44 407 ARG A O 1
ATOM 3044 N N . PRO A 1 408 ? -33.939 3.084 52.194 1.00 93.31 408 PRO A N 1
ATOM 3045 C CA . PRO A 1 408 ? -34.760 2.940 53.388 1.00 93.31 408 PRO A CA 1
ATOM 3046 C C . PRO A 1 408 ? -33.901 2.802 54.644 1.00 93.31 408 PRO A C 1
ATOM 3048 O O . PRO A 1 408 ? -33.019 1.941 54.703 1.00 93.31 408 PRO A O 1
ATOM 3051 N N . ALA A 1 409 ? -34.192 3.620 55.657 1.00 93.25 409 ALA A N 1
ATOM 3052 C CA . ALA A 1 409 ? -33.561 3.511 56.966 1.00 93.25 409 ALA A CA 1
ATOM 3053 C C . ALA A 1 409 ? -33.776 2.110 57.566 1.00 93.25 409 ALA A C 1
ATOM 3055 O O . ALA A 1 409 ? -34.760 1.430 57.261 1.00 93.25 409 ALA A O 1
ATOM 3056 N N . CYS A 1 410 ? -32.866 1.683 58.441 1.00 93.50 410 CYS A N 1
ATOM 3057 C CA . CYS A 1 410 ? -33.019 0.428 59.169 1.00 93.50 410 CYS A CA 1
ATOM 3058 C C . CYS A 1 410 ? -34.288 0.503 60.032 1.00 93.50 410 CYS A C 1
ATOM 3060 O O . CYS A 1 410 ? -34.392 1.355 60.915 1.00 93.50 410 CYS A O 1
ATOM 3062 N N . ALA A 1 411 ? -35.266 -0.362 59.757 1.00 91.50 411 ALA A N 1
ATOM 3063 C CA . ALA A 1 411 ? -36.531 -0.377 60.484 1.00 91.50 411 ALA A CA 1
ATOM 3064 C C . ALA A 1 411 ? -36.288 -0.661 61.972 1.00 91.50 411 ALA A C 1
ATOM 3066 O O . ALA A 1 411 ? -35.529 -1.576 62.283 1.00 91.50 411 ALA A O 1
ATOM 3067 N N . SER A 1 412 ? -36.922 0.107 62.862 1.00 91.81 412 SER A N 1
ATOM 3068 C CA . SER A 1 412 ? -36.861 -0.119 64.307 1.00 91.81 412 SER A CA 1
ATOM 3069 C C . SER A 1 412 ? -38.130 0.361 65.006 1.00 91.81 412 SER A C 1
ATOM 3071 O O . SER A 1 412 ? -38.638 1.426 64.653 1.00 91.81 412 SER A O 1
ATOM 3073 N N . ASP A 1 413 ? -38.623 -0.384 65.998 1.00 89.44 413 ASP A N 1
ATOM 3074 C CA . ASP A 1 413 ? -39.712 0.069 66.887 1.00 89.44 413 ASP A CA 1
ATOM 3075 C C . ASP A 1 413 ? -39.204 0.698 68.198 1.00 89.44 413 ASP A C 1
ATOM 3077 O O . ASP A 1 413 ? -39.915 1.481 68.828 1.00 89.44 413 ASP A O 1
ATOM 3081 N N . ASP A 1 414 ? -37.945 0.435 68.551 1.00 89.31 414 ASP A N 1
ATOM 3082 C CA . ASP A 1 414 ? -37.231 1.032 69.675 1.00 89.31 414 ASP A CA 1
ATOM 3083 C C . ASP A 1 414 ? -35.853 1.532 69.200 1.00 89.31 414 ASP A C 1
ATOM 3085 O O . ASP A 1 414 ? -35.108 0.767 68.579 1.00 89.31 414 ASP A O 1
ATOM 3089 N N . PRO A 1 415 ? -35.455 2.789 69.470 1.00 87.44 415 PRO A N 1
ATOM 3090 C CA . PRO A 1 415 ? -34.146 3.310 69.073 1.00 87.44 415 PRO A CA 1
ATOM 3091 C C . PRO A 1 415 ? -32.949 2.475 69.555 1.00 87.44 415 PRO A C 1
ATOM 3093 O O . PRO A 1 415 ? -31.912 2.472 68.897 1.00 87.44 415 PRO A O 1
ATOM 3096 N N . LYS A 1 416 ? -33.070 1.751 70.677 1.00 89.94 416 LYS A N 1
ATOM 3097 C CA . LYS A 1 416 ? -32.008 0.881 71.214 1.00 89.94 416 LYS A CA 1
ATOM 3098 C C . LYS A 1 416 ? -31.811 -0.394 70.396 1.00 89.94 416 LYS A C 1
ATOM 3100 O O . LYS A 1 416 ? -30.733 -0.977 70.453 1.00 89.94 416 LYS A O 1
ATOM 3105 N N . CYS A 1 417 ? -32.832 -0.809 69.649 1.00 92.62 417 CYS A N 1
ATOM 3106 C CA . CYS A 1 417 ? -32.779 -1.951 68.741 1.00 92.62 417 CYS A CA 1
ATOM 3107 C C . CYS A 1 417 ? -32.527 -1.539 67.286 1.00 92.62 417 CYS A C 1
ATOM 3109 O O . CYS A 1 417 ? -32.538 -2.399 66.411 1.00 92.62 417 CYS A O 1
ATOM 3111 N N . GLY A 1 418 ? -32.270 -0.253 67.019 1.00 91.00 418 GLY A N 1
ATOM 3112 C CA . GLY A 1 418 ? -32.015 0.249 65.673 1.00 91.00 418 GLY A CA 1
ATOM 3113 C C . GLY A 1 418 ? -30.791 -0.403 65.034 1.00 91.00 418 GLY A C 1
ATOM 3114 O O . GLY A 1 418 ? -29.730 -0.493 65.649 1.00 91.00 418 GLY A O 1
ATOM 3115 N N . GLY A 1 419 ? -30.947 -0.863 63.794 1.00 92.62 419 GLY A N 1
ATOM 3116 C CA . GLY A 1 419 ? -29.858 -1.452 63.020 1.00 92.62 419 GLY A CA 1
ATOM 3117 C C . GLY A 1 419 ? -28.956 -0.407 62.369 1.00 92.62 419 GLY A C 1
ATOM 3118 O O . GLY A 1 419 ? -29.343 0.748 62.190 1.00 92.62 419 GLY A O 1
ATOM 3119 N N . THR A 1 420 ? -27.765 -0.839 61.966 1.00 95.06 420 THR A N 1
ATOM 3120 C CA . THR A 1 420 ? -26.825 -0.065 61.146 1.00 95.06 420 THR A CA 1
ATOM 3121 C C . THR A 1 420 ? -26.191 -0.963 60.088 1.00 95.06 420 THR A C 1
ATOM 3123 O O . THR A 1 420 ? -26.133 -2.182 60.226 1.00 95.06 420 THR A O 1
ATOM 3126 N N . CYS A 1 421 ? -25.721 -0.375 58.998 1.00 96.56 421 CYS A N 1
ATOM 3127 C CA . CYS A 1 421 ? -24.865 -1.056 58.044 1.00 96.56 421 CYS A CA 1
ATOM 3128 C C . CYS A 1 421 ? -23.490 -1.310 58.681 1.00 96.56 421 CYS A C 1
ATOM 3130 O O . CYS A 1 421 ? -22.892 -0.420 59.293 1.00 96.56 421 CYS A O 1
ATOM 3132 N N . ASP A 1 422 ? -22.977 -2.528 58.547 1.00 94.44 422 ASP A N 1
ATOM 3133 C CA . ASP A 1 422 ? -21.768 -3.000 59.234 1.00 94.44 422 ASP A CA 1
ATOM 3134 C C . ASP A 1 422 ? -20.490 -2.900 58.384 1.00 94.44 422 ASP A C 1
ATOM 3136 O O . ASP A 1 422 ? -19.402 -3.246 58.846 1.00 94.44 422 ASP A O 1
ATOM 3140 N N . GLY A 1 423 ? -20.596 -2.416 57.143 1.00 94.19 423 GLY A N 1
ATOM 3141 C CA . GLY A 1 423 ? -19.491 -2.380 56.185 1.00 94.19 423 GLY A CA 1
ATOM 3142 C C . GLY A 1 423 ? -19.153 -3.736 55.560 1.00 94.19 423 GLY A C 1
ATOM 3143 O O . GLY A 1 423 ? -18.153 -3.836 54.853 1.00 94.19 423 GLY A O 1
ATOM 3144 N N . GLN A 1 424 ? -19.963 -4.772 55.788 1.00 93.56 424 GLN A N 1
ATOM 3145 C CA . GLN A 1 424 ? -19.779 -6.115 55.234 1.00 93.56 424 GLN A CA 1
ATOM 3146 C C . GLN A 1 424 ? -20.991 -6.555 54.411 1.00 93.56 424 GLN A C 1
ATOM 3148 O O . GLN A 1 424 ? -20.853 -6.913 53.237 1.00 93.56 424 GLN A O 1
ATOM 3153 N N . SER A 1 425 ? -22.184 -6.515 55.005 1.00 93.38 425 SER A N 1
ATOM 3154 C CA . SER A 1 425 ? -23.431 -6.856 54.330 1.00 93.38 425 SER A CA 1
ATOM 3155 C C . SER A 1 425 ? -23.868 -5.722 53.410 1.00 93.38 425 SER A C 1
ATOM 3157 O O . SER A 1 425 ? -24.076 -4.590 53.837 1.00 93.38 425 SER A O 1
ATOM 3159 N N . ARG A 1 426 ? -24.059 -6.036 52.127 1.00 94.50 426 ARG A N 1
ATOM 3160 C CA . ARG A 1 426 ? -24.631 -5.093 51.151 1.00 94.50 426 ARG A CA 1
ATOM 3161 C C . ARG A 1 426 ? -26.155 -5.044 51.196 1.00 94.50 426 ARG A C 1
ATOM 3163 O O . ARG A 1 426 ? -26.767 -4.043 50.835 1.00 94.50 426 ARG A O 1
ATOM 3170 N N . MET A 1 427 ? -26.781 -6.142 51.610 1.00 94.38 427 MET A N 1
ATOM 3171 C CA . MET A 1 427 ? -28.206 -6.362 51.361 1.00 94.38 427 MET A CA 1
ATOM 3172 C C . MET A 1 427 ? -29.103 -5.754 52.433 1.00 94.38 427 MET A C 1
ATOM 3174 O O . MET A 1 427 ? -30.192 -5.290 52.104 1.00 94.38 427 MET A O 1
ATOM 3178 N N . SER A 1 428 ? -28.661 -5.752 53.688 1.00 93.06 428 SER A N 1
ATOM 3179 C CA . SER A 1 428 ? -29.498 -5.414 54.839 1.00 93.06 428 SER A CA 1
ATOM 3180 C C . SER A 1 428 ? -28.675 -4.836 55.979 1.00 93.06 428 SER A C 1
ATOM 3182 O O . SER A 1 428 ? -27.493 -5.159 56.112 1.00 93.06 428 SER A O 1
ATOM 3184 N N . CYS A 1 429 ? -29.328 -4.046 56.829 1.00 95.25 429 CYS A N 1
ATOM 3185 C CA . CYS A 1 429 ? -28.755 -3.626 58.101 1.00 95.25 429 CYS A CA 1
ATOM 3186 C C . CYS A 1 429 ? -28.470 -4.817 59.023 1.00 95.25 429 CYS A C 1
ATOM 3188 O O . CYS A 1 429 ? -29.139 -5.853 58.962 1.00 95.25 429 CYS A O 1
ATOM 3190 N N . THR A 1 430 ? -27.513 -4.614 59.918 1.00 94.88 430 THR A N 1
ATOM 3191 C CA . THR A 1 430 ? -27.185 -5.503 61.027 1.00 94.88 430 THR A CA 1
ATOM 3192 C C . THR A 1 430 ? -27.799 -4.930 62.300 1.00 94.88 430 THR A C 1
ATOM 3194 O O . THR A 1 430 ? -27.713 -3.728 62.561 1.00 94.88 430 THR A O 1
ATOM 3197 N N . TYR A 1 431 ? -28.467 -5.782 63.074 1.00 93.62 431 TYR A N 1
ATOM 3198 C CA . TYR A 1 431 ? -29.291 -5.378 64.211 1.00 93.62 431 TYR A CA 1
ATOM 3199 C C . TYR A 1 431 ? -28.708 -5.859 65.545 1.00 93.62 431 TYR A C 1
ATOM 3201 O O . TYR A 1 431 ? -28.078 -6.915 65.589 1.00 93.62 431 TYR A O 1
ATOM 3209 N N . PRO A 1 432 ? -28.927 -5.118 66.647 1.00 91.88 432 PRO A N 1
ATOM 3210 C CA . PRO A 1 432 ? -28.555 -5.567 67.982 1.00 91.88 432 PRO A CA 1
ATOM 3211 C C . PRO A 1 432 ? -29.243 -6.879 68.389 1.00 91.88 432 PRO A C 1
ATOM 3213 O O . PRO A 1 432 ? -30.460 -7.031 68.269 1.00 91.88 432 PRO A O 1
ATOM 3216 N N . GLU A 1 433 ? -28.444 -7.803 68.919 1.00 86.69 433 GLU A N 1
ATOM 3217 C CA . GLU A 1 433 ? -28.874 -9.115 69.416 1.00 86.69 433 GLU A CA 1
ATOM 3218 C C . GLU A 1 433 ? -29.518 -9.035 70.817 1.00 86.69 433 GLU A C 1
ATOM 3220 O O . GLU A 1 433 ? -29.496 -7.995 71.482 1.00 86.69 433 GLU A O 1
ATOM 3225 N N . ALA A 1 434 ? -30.030 -10.166 71.318 1.00 85.31 434 ALA A N 1
ATOM 3226 C CA . ALA A 1 434 ? -30.760 -10.291 72.594 1.00 85.31 434 ALA A CA 1
ATOM 3227 C C . ALA A 1 434 ? -29.988 -9.908 73.875 1.00 85.31 434 ALA A C 1
ATOM 3229 O O . ALA A 1 434 ? -30.532 -9.963 74.980 1.00 85.31 434 ALA A O 1
ATOM 3230 N N . THR A 1 435 ? -28.729 -9.499 73.756 1.00 86.31 435 THR A N 1
ATOM 3231 C CA . THR A 1 435 ? -27.928 -8.962 74.862 1.00 86.31 435 THR A CA 1
ATOM 3232 C C . THR A 1 435 ? -28.151 -7.466 75.091 1.00 86.31 435 THR A C 1
ATOM 3234 O O . THR A 1 435 ? -27.756 -6.950 76.136 1.00 86.31 435 THR A O 1
ATOM 3237 N N . VAL A 1 436 ? -28.795 -6.763 74.154 1.00 90.12 436 VAL A N 1
ATOM 3238 C CA . VAL A 1 436 ? -29.108 -5.335 74.275 1.00 90.12 436 VAL A CA 1
ATOM 3239 C C . VAL A 1 436 ? -30.515 -5.156 74.843 1.00 90.12 436 VAL A C 1
ATOM 3241 O O . VAL A 1 436 ? -31.506 -5.499 74.202 1.00 90.12 436 VAL A O 1
ATOM 3244 N N . GLY A 1 437 ? -30.600 -4.620 76.064 1.00 88.94 437 GLY A N 1
ATOM 3245 C CA . GLY A 1 437 ? -31.864 -4.380 76.764 1.00 88.94 437 GLY A CA 1
ATOM 3246 C C . GLY A 1 437 ? -32.620 -3.167 76.216 1.00 88.94 437 GLY A C 1
ATOM 3247 O O . GLY A 1 437 ? -32.081 -2.059 76.164 1.00 88.94 437 GLY A O 1
ATOM 3248 N N . CYS A 1 438 ? -33.888 -3.360 75.865 1.00 91.19 438 CYS A N 1
ATOM 3249 C CA . CYS A 1 438 ? -34.761 -2.332 75.301 1.00 91.19 438 CYS A CA 1
ATOM 3250 C C . CYS A 1 438 ? -35.909 -1.935 76.246 1.00 91.19 438 CYS A C 1
ATOM 3252 O O . CYS A 1 438 ? -36.188 -0.741 76.372 1.00 91.19 438 CYS A O 1
ATOM 3254 N N . GLY A 1 439 ? -36.462 -2.874 77.026 1.00 88.38 439 GLY A N 1
ATOM 3255 C CA . GLY A 1 439 ? -37.535 -2.627 78.000 1.00 88.38 439 GLY A CA 1
ATOM 3256 C C . GLY A 1 439 ? -37.088 -2.780 79.456 1.00 88.38 439 GLY A C 1
ATOM 3257 O O . GLY A 1 439 ? -36.338 -3.697 79.788 1.00 88.38 439 GLY A O 1
ATOM 3258 N N . ALA A 1 440 ? -37.557 -1.886 80.330 1.00 87.25 440 ALA A N 1
ATOM 3259 C CA . ALA A 1 440 ? -37.277 -1.934 81.765 1.00 87.25 440 ALA A CA 1
ATOM 3260 C C . ALA A 1 440 ? -38.274 -2.834 82.519 1.00 87.25 440 ALA A C 1
ATOM 3262 O O . ALA A 1 440 ? -39.446 -2.915 82.155 1.00 87.25 440 ALA A O 1
ATOM 3263 N N . GLU A 1 441 ? -37.813 -3.460 83.603 1.00 90.06 441 GLU A N 1
ATOM 3264 C CA . GLU A 1 441 ? -38.665 -4.234 84.514 1.00 90.06 441 GLU A CA 1
ATOM 3265 C C . GLU A 1 441 ? -39.673 -3.336 85.241 1.00 90.06 441 GLU A C 1
ATOM 3267 O O . GLU A 1 441 ? -39.354 -2.213 85.642 1.00 90.06 441 GLU A O 1
ATOM 3272 N N . SER A 1 442 ? -40.885 -3.840 85.463 1.00 91.69 442 SER A N 1
ATOM 3273 C CA . SER A 1 442 ? -41.908 -3.152 86.259 1.00 91.69 442 SER A CA 1
ATOM 3274 C C . SER A 1 442 ? -42.860 -4.146 86.920 1.00 91.69 442 SER A C 1
ATOM 3276 O O . SER A 1 442 ? -43.017 -5.269 86.450 1.00 91.69 442 SER A O 1
ATOM 3278 N N . CYS A 1 443 ? -43.526 -3.756 88.008 1.00 91.50 443 CYS A N 1
ATOM 3279 C CA . CYS A 1 443 ? -44.581 -4.570 88.609 1.00 91.50 443 CYS A CA 1
ATOM 3280 C C . CYS A 1 443 ? -45.763 -3.686 88.989 1.00 91.50 443 CYS A C 1
ATOM 3282 O O . CYS A 1 443 ? -45.610 -2.705 89.715 1.00 91.50 443 CYS A O 1
ATOM 3284 N N . THR A 1 444 ? -46.957 -3.999 88.489 1.00 91.81 444 THR A N 1
ATOM 3285 C CA . THR A 1 444 ? -48.178 -3.245 88.805 1.00 91.81 444 THR A CA 1
ATOM 3286 C C . THR A 1 444 ? -49.375 -4.189 88.870 1.00 91.81 444 THR A C 1
ATOM 3288 O O . THR A 1 444 ? -49.451 -5.152 88.112 1.00 91.81 444 THR A O 1
ATOM 3291 N N . ASN A 1 445 ? -50.310 -3.942 89.795 1.00 88.12 445 ASN A N 1
ATOM 3292 C CA . ASN A 1 445 ? -51.542 -4.730 89.964 1.00 88.12 445 ASN A CA 1
ATOM 3293 C C . ASN A 1 445 ? -51.319 -6.256 90.076 1.00 88.12 445 ASN A C 1
ATOM 3295 O O . ASN A 1 445 ? -52.105 -7.043 89.557 1.00 88.12 445 ASN A O 1
ATOM 3299 N N . GLY A 1 446 ? -50.236 -6.685 90.736 1.00 87.50 446 GLY A N 1
ATOM 3300 C CA . GLY A 1 446 ? -49.922 -8.109 90.928 1.00 87.50 446 GLY A CA 1
ATOM 3301 C C . GLY A 1 446 ? -49.352 -8.820 89.693 1.00 87.50 446 GLY A C 1
ATOM 3302 O O . GLY A 1 446 ? -49.271 -10.050 89.690 1.00 87.50 446 GLY A O 1
ATOM 3303 N N . VAL A 1 447 ? -48.944 -8.075 88.660 1.00 91.06 447 VAL A N 1
ATOM 3304 C CA . VAL A 1 447 ? -48.272 -8.592 87.460 1.00 91.06 447 VAL A CA 1
ATOM 3305 C C . VAL A 1 447 ? -46.883 -7.961 87.350 1.00 91.06 447 VAL A C 1
ATOM 3307 O O . VAL A 1 447 ? -46.759 -6.744 87.210 1.00 91.06 447 VAL A O 1
ATOM 3310 N N . GLN A 1 448 ? -45.837 -8.785 87.397 1.00 92.56 448 GLN A N 1
ATOM 3311 C CA . GLN A 1 448 ? -44.469 -8.392 87.065 1.00 92.56 448 GLN A CA 1
ATOM 3312 C C . GLN A 1 448 ? -44.248 -8.502 85.555 1.00 92.56 448 GLN A C 1
ATOM 3314 O O . GLN A 1 448 ? -44.553 -9.526 84.955 1.00 92.56 448 GLN A O 1
ATOM 3319 N N . THR A 1 449 ? -43.665 -7.472 84.962 1.00 91.06 449 THR A N 1
ATOM 3320 C CA . THR A 1 449 ? -43.185 -7.418 83.581 1.00 91.06 449 THR A CA 1
ATOM 3321 C C . THR A 1 449 ? -41.658 -7.495 83.608 1.00 91.06 449 THR A C 1
ATOM 3323 O O . THR A 1 449 ? -41.015 -6.677 84.270 1.00 91.06 449 THR A O 1
ATOM 3326 N N . LEU A 1 450 ? -41.081 -8.501 82.950 1.00 89.44 450 LEU A N 1
ATOM 3327 C CA . LEU A 1 450 ? -39.633 -8.731 82.891 1.00 89.44 450 LEU A CA 1
ATOM 3328 C C . LEU A 1 450 ? -38.946 -7.765 81.915 1.00 89.44 450 LEU A C 1
ATOM 3330 O O . LEU A 1 450 ? -39.596 -7.167 81.055 1.00 89.44 450 LEU A O 1
ATOM 3334 N N . ALA A 1 451 ? -37.624 -7.623 82.044 1.00 89.00 451 ALA A N 1
ATOM 3335 C CA . ALA A 1 451 ? -36.823 -6.847 81.107 1.00 89.00 451 ALA A CA 1
ATOM 3336 C C . ALA A 1 451 ? -36.953 -7.443 79.701 1.00 89.00 451 ALA A C 1
ATOM 3338 O O . ALA A 1 451 ? -36.923 -8.662 79.530 1.00 89.00 451 ALA A O 1
ATOM 3339 N N . ALA A 1 452 ? -37.069 -6.576 78.701 1.00 91.06 452 ALA A N 1
ATOM 3340 C CA . ALA A 1 452 ? -37.086 -6.981 77.303 1.00 91.06 452 ALA A CA 1
ATOM 3341 C C . ALA A 1 452 ? -35.747 -6.660 76.642 1.00 91.06 452 ALA A C 1
ATOM 3343 O O . ALA A 1 452 ? -35.134 -5.630 76.937 1.00 91.06 452 ALA A O 1
ATOM 3344 N N . SER A 1 453 ? -35.338 -7.510 75.705 1.00 92.31 453 SER A N 1
ATOM 3345 C CA . SER A 1 453 ? -34.147 -7.322 74.876 1.00 92.31 453 SER A CA 1
ATOM 3346 C C . SER A 1 453 ? -34.506 -7.271 73.395 1.00 92.31 453 SER A C 1
ATOM 3348 O O . SER A 1 453 ? -35.579 -7.719 72.986 1.00 92.31 453 SER A O 1
ATOM 3350 N N . CYS A 1 454 ? -33.603 -6.731 72.584 1.00 93.94 454 CYS A N 1
ATOM 3351 C CA . CYS A 1 454 ? -33.762 -6.702 71.135 1.00 93.94 454 CYS A CA 1
ATOM 3352 C C . CYS A 1 454 ? -33.837 -8.116 70.543 1.00 93.94 454 CYS A C 1
ATOM 3354 O O . CYS A 1 454 ? -33.177 -9.038 71.013 1.00 93.94 454 CYS A O 1
ATOM 3356 N N . ASN A 1 455 ? -34.633 -8.301 69.493 1.00 90.19 455 ASN A N 1
ATOM 3357 C CA . ASN A 1 455 ? -34.845 -9.610 68.871 1.00 90.19 455 ASN A CA 1
ATOM 3358 C C . ASN A 1 455 ? -33.916 -9.909 67.676 1.00 90.19 455 ASN A C 1
ATOM 3360 O O . ASN A 1 455 ? -34.165 -10.876 66.958 1.00 90.19 455 ASN A O 1
ATOM 3364 N N . GLY A 1 456 ? -32.906 -9.071 67.413 1.00 90.44 456 GLY A N 1
ATOM 3365 C CA . GLY A 1 456 ? -32.041 -9.196 66.232 1.00 90.44 456 GLY A CA 1
ATOM 3366 C C . GLY A 1 456 ? -32.699 -8.789 64.903 1.00 90.44 456 GLY A C 1
ATOM 3367 O O . GLY A 1 456 ? -32.091 -8.939 63.849 1.00 90.44 456 GLY A O 1
ATOM 3368 N N . ALA A 1 457 ? -33.925 -8.257 64.924 1.00 89.94 457 ALA A N 1
ATOM 3369 C CA . ALA A 1 457 ? -34.675 -7.838 63.734 1.00 89.94 457 ALA A CA 1
ATOM 3370 C C . ALA A 1 457 ? -35.187 -6.388 63.827 1.00 89.94 457 ALA A C 1
ATOM 3372 O O . ALA A 1 457 ? -36.154 -6.018 63.162 1.00 89.94 457 ALA A O 1
ATOM 3373 N N . GLY A 1 458 ? -34.562 -5.568 64.675 1.00 91.00 458 GLY A N 1
ATOM 3374 C CA . GLY A 1 458 ? -34.958 -4.173 64.871 1.00 91.00 458 GLY A CA 1
ATOM 3375 C C . GLY A 1 458 ? -36.112 -3.972 65.845 1.00 91.00 458 GLY A C 1
ATOM 3376 O O . GLY A 1 458 ? -36.608 -2.857 65.971 1.00 91.00 458 GLY A O 1
ATOM 3377 N N . GLN A 1 459 ? -36.560 -5.023 66.533 1.00 92.06 459 GLN A N 1
ATOM 3378 C CA . GLN A 1 459 ? -37.696 -4.921 67.442 1.00 92.06 459 GLN A CA 1
ATOM 3379 C C . GLN A 1 459 ? -37.296 -5.194 68.883 1.00 92.06 459 GLN A C 1
ATOM 3381 O O . GLN A 1 459 ? -36.499 -6.096 69.164 1.00 92.06 459 GLN A O 1
ATOM 3386 N N . CYS A 1 460 ? -37.898 -4.453 69.807 1.00 91.88 460 CYS A N 1
ATOM 3387 C CA . CYS A 1 460 ? -37.879 -4.829 71.209 1.00 91.88 460 CYS A CA 1
ATOM 3388 C C . CYS A 1 460 ? -38.808 -6.031 71.416 1.00 91.88 460 CYS A C 1
ATOM 3390 O O . CYS A 1 460 ? -40.003 -5.952 71.126 1.00 91.88 460 CYS A O 1
ATOM 3392 N N . ALA A 1 461 ? -38.271 -7.165 71.884 1.00 89.88 461 ALA A N 1
ATOM 3393 C CA . ALA A 1 461 ? -39.089 -8.350 72.119 1.00 89.88 461 ALA A CA 1
ATOM 3394 C C . ALA A 1 461 ? -40.242 -8.019 73.079 1.00 89.88 461 ALA A C 1
ATOM 3396 O O . ALA A 1 461 ? -40.064 -7.264 74.037 1.00 89.88 461 ALA A O 1
ATOM 3397 N N . ALA A 1 462 ? -41.428 -8.582 72.825 1.00 86.88 462 ALA A N 1
ATOM 3398 C CA . ALA A 1 462 ? -42.574 -8.366 73.699 1.00 86.88 462 ALA A CA 1
ATOM 3399 C C . ALA A 1 462 ? -42.199 -8.773 75.137 1.00 86.88 462 ALA A C 1
ATOM 3401 O O . ALA A 1 462 ? -41.721 -9.894 75.333 1.00 86.88 462 ALA A O 1
ATOM 3402 N N . PRO A 1 463 ? -42.376 -7.887 76.132 1.00 84.31 463 PRO A N 1
ATOM 3403 C CA . PRO A 1 463 ? -41.930 -8.180 77.480 1.00 84.31 463 PRO A CA 1
ATOM 3404 C C . PRO A 1 463 ? -42.764 -9.320 78.069 1.00 84.31 463 PRO A C 1
ATOM 3406 O O . PRO A 1 463 ? -43.996 -9.309 78.015 1.00 84.31 463 PRO A O 1
ATOM 3409 N N . GLU A 1 464 ? -42.090 -10.316 78.638 1.00 88.50 464 GLU A N 1
ATOM 3410 C CA . GLU A 1 464 ? -42.759 -11.429 79.303 1.00 88.50 464 GLU A CA 1
ATOM 3411 C C . GLU A 1 464 ? -43.361 -10.979 80.638 1.00 88.50 464 GLU A C 1
ATOM 3413 O O . GLU A 1 464 ? -42.743 -10.241 81.410 1.00 88.50 464 GLU A O 1
ATOM 3418 N N . THR A 1 465 ? -44.569 -11.456 80.938 1.00 90.31 465 THR A N 1
ATOM 3419 C CA . THR A 1 465 ? -45.263 -11.138 82.190 1.00 90.31 465 THR A CA 1
ATOM 3420 C C . THR A 1 465 ? -45.381 -12.354 83.096 1.00 90.31 465 THR A C 1
ATOM 3422 O O . THR A 1 465 ? -45.697 -13.455 82.644 1.00 90.31 465 THR A O 1
ATOM 3425 N N . ARG A 1 466 ? -45.225 -12.136 84.399 1.00 90.81 466 ARG A N 1
ATOM 3426 C CA . ARG A 1 466 ? -45.372 -13.128 85.459 1.00 90.81 466 ARG A CA 1
ATOM 3427 C C . ARG A 1 466 ? -46.360 -12.629 86.510 1.00 90.81 466 ARG A C 1
ATOM 3429 O O . ARG A 1 466 ? -46.194 -11.550 87.067 1.00 90.81 466 ARG A O 1
ATOM 3436 N N . LEU A 1 467 ? -47.366 -13.442 86.829 1.00 91.38 467 LEU A N 1
ATOM 3437 C CA . LEU A 1 467 ? -48.271 -13.169 87.948 1.00 91.38 467 LEU A CA 1
ATOM 3438 C C . LEU A 1 467 ? -47.544 -13.346 89.287 1.00 91.38 467 LEU A C 1
ATOM 3440 O O . LEU A 1 467 ? -46.844 -14.341 89.490 1.00 91.38 467 LEU A O 1
ATOM 3444 N N . CYS A 1 468 ? -47.768 -12.423 90.222 1.00 89.81 468 CYS A N 1
ATOM 3445 C CA . CYS A 1 468 ? -47.210 -12.492 91.576 1.00 89.81 468 CYS A CA 1
ATOM 3446 C C . CYS A 1 468 ? -47.927 -13.503 92.480 1.00 89.81 468 CYS A C 1
ATOM 3448 O O . CYS A 1 468 ? -47.440 -13.838 93.562 1.00 89.81 468 CYS A O 1
ATOM 3450 N N . GLY A 1 469 ? -49.067 -14.031 92.025 1.00 89.62 469 GLY A N 1
ATOM 3451 C CA . GLY A 1 469 ? -49.870 -14.983 92.780 1.00 89.62 469 GLY A CA 1
ATOM 3452 C C . GLY A 1 469 ? -50.357 -14.363 94.087 1.00 89.62 469 GLY A C 1
ATOM 3453 O O . GLY A 1 469 ? -51.053 -13.355 94.076 1.00 89.62 469 GLY A O 1
ATOM 3454 N N . VAL A 1 470 ? -49.976 -14.966 95.214 1.00 89.38 470 VAL A N 1
ATOM 3455 C CA . VAL A 1 470 ? -50.362 -14.508 96.562 1.00 89.38 470 VAL A CA 1
ATOM 3456 C C . VAL A 1 470 ? -49.557 -13.304 97.063 1.00 89.38 470 VAL A C 1
ATOM 3458 O O . VAL A 1 470 ? -49.894 -12.743 98.103 1.00 89.38 470 VAL A O 1
ATOM 3461 N N . TYR A 1 471 ? -48.504 -12.895 96.355 1.00 92.12 471 TYR A N 1
ATOM 3462 C CA . TYR A 1 471 ? -47.677 -11.746 96.721 1.00 92.12 471 TYR A CA 1
ATOM 3463 C C . TYR A 1 471 ? -48.123 -10.476 95.990 1.00 92.12 471 TYR A C 1
ATOM 3465 O O . TYR A 1 471 ? -48.584 -10.536 94.850 1.00 92.12 471 TYR A O 1
ATOM 3473 N N . ALA A 1 472 ? -47.966 -9.318 96.633 1.00 90.56 472 ALA A N 1
ATOM 3474 C CA . ALA A 1 472 ? -48.127 -8.029 95.967 1.00 90.56 472 ALA A CA 1
ATOM 3475 C C . ALA A 1 472 ? -46.900 -7.705 95.104 1.00 90.56 472 ALA A C 1
ATOM 3477 O O . ALA A 1 472 ? -45.818 -8.283 95.257 1.00 90.56 472 ALA A O 1
ATOM 3478 N N . CYS A 1 473 ? -47.064 -6.730 94.215 1.00 91.19 473 CYS A N 1
ATOM 3479 C CA . CYS A 1 473 ? -45.930 -6.124 93.534 1.00 91.19 473 CYS A CA 1
ATOM 3480 C C . CYS A 1 473 ? -45.025 -5.374 94.521 1.00 91.19 473 CYS A C 1
ATOM 3482 O O . CYS A 1 473 ? -45.508 -4.601 95.346 1.00 91.19 473 CYS A O 1
ATOM 3484 N N . GLY A 1 474 ? -43.715 -5.595 94.406 1.00 88.56 474 GLY A N 1
ATOM 3485 C CA . GLY A 1 474 ? -42.679 -4.727 94.961 1.00 88.56 474 GLY A CA 1
ATOM 3486 C C . GLY A 1 474 ? -42.410 -3.531 94.040 1.00 88.56 474 GLY A C 1
ATOM 3487 O O . GLY A 1 474 ? -43.269 -3.143 93.252 1.00 88.56 474 GLY A O 1
ATOM 3488 N N . GLN A 1 475 ? -41.208 -2.945 94.107 1.00 86.00 475 GLN A N 1
ATOM 3489 C CA . GLN A 1 475 ? -40.869 -1.763 93.295 1.00 86.00 475 GLN A CA 1
ATOM 3490 C C . GLN A 1 475 ? -40.855 -2.048 91.783 1.00 86.00 475 GLN A C 1
ATOM 3492 O O . GLN A 1 475 ? -41.428 -1.282 91.013 1.00 86.00 475 GLN A O 1
ATOM 3497 N N . THR A 1 476 ? -40.225 -3.141 91.348 1.00 89.12 476 THR A N 1
ATOM 3498 C CA . THR A 1 476 ? -40.149 -3.533 89.924 1.00 89.12 476 THR A CA 1
ATOM 3499 C C . THR A 1 476 ? -40.385 -5.027 89.689 1.00 89.12 476 THR A C 1
ATOM 3501 O O . THR A 1 476 ? -40.518 -5.453 88.546 1.00 89.12 476 THR A O 1
ATOM 3504 N N . SER A 1 477 ? -40.492 -5.830 90.751 1.00 92.00 477 SER A N 1
ATOM 3505 C CA . SER A 1 477 ? -40.682 -7.283 90.700 1.00 92.00 477 SER A CA 1
ATOM 3506 C C . SER A 1 477 ? -41.721 -7.754 91.715 1.00 92.00 477 SER A C 1
ATOM 3508 O O . SER A 1 477 ? -42.082 -7.015 92.632 1.00 92.00 477 SER A O 1
ATOM 3510 N N . CYS A 1 478 ? -42.234 -8.977 91.558 1.00 92.19 478 CYS A N 1
ATOM 3511 C CA . CYS A 1 478 ? -43.101 -9.571 92.573 1.00 92.19 478 CYS A CA 1
ATOM 3512 C C . CYS A 1 478 ? -42.336 -9.731 93.887 1.00 92.19 478 CYS A C 1
ATOM 3514 O O . CYS A 1 478 ? -41.216 -10.250 93.891 1.00 92.19 478 CYS A O 1
ATOM 3516 N N . ASN A 1 479 ? -42.955 -9.355 95.007 1.00 90.69 479 ASN A N 1
ATOM 3517 C CA . ASN A 1 479 ? -42.388 -9.693 96.304 1.00 90.69 479 ASN A CA 1
ATOM 3518 C C . ASN A 1 479 ? -42.297 -11.221 96.424 1.00 90.69 479 ASN A C 1
ATOM 3520 O O . ASN A 1 479 ? -43.183 -11.950 95.984 1.00 90.69 479 ASN A O 1
ATOM 3524 N N . THR A 1 480 ? -41.218 -11.721 97.013 1.00 91.12 480 THR A N 1
ATOM 3525 C CA . THR A 1 480 ? -41.052 -13.158 97.296 1.00 91.12 480 THR A CA 1
ATOM 3526 C C . THR A 1 480 ? -41.195 -13.468 98.784 1.00 91.12 480 THR A C 1
ATOM 3528 O O . THR A 1 480 ? -41.224 -14.628 99.190 1.00 91.12 480 THR A O 1
ATOM 3531 N N . THR A 1 481 ? -41.277 -12.426 99.608 1.00 91.19 481 THR A N 1
ATOM 3532 C CA . THR A 1 481 ? -41.426 -12.459 101.064 1.00 91.19 481 THR A CA 1
ATOM 3533 C C . THR A 1 481 ? -42.340 -11.314 101.497 1.00 91.19 481 THR A C 1
ATOM 3535 O O . THR A 1 481 ? -42.597 -10.392 100.724 1.00 91.19 481 THR A O 1
ATOM 3538 N N . CYS A 1 482 ? -42.851 -11.366 102.723 1.00 90.62 482 CYS A N 1
ATOM 3539 C CA . CYS A 1 482 ? -43.675 -10.299 103.284 1.00 90.62 482 CYS A CA 1
ATOM 3540 C C . CYS A 1 482 ? -43.257 -9.983 104.724 1.00 90.62 482 CYS A C 1
ATOM 3542 O O . CYS A 1 482 ? -42.813 -10.862 105.461 1.00 90.62 482 CYS A O 1
ATOM 3544 N N . THR A 1 483 ? -43.407 -8.726 105.130 1.00 90.56 483 THR A N 1
ATOM 3545 C CA . THR A 1 483 ? -43.236 -8.272 106.524 1.00 90.56 483 THR A CA 1
ATOM 3546 C C . THR A 1 483 ? -44.510 -7.643 107.092 1.00 90.56 483 THR A C 1
ATOM 3548 O O . THR A 1 483 ? -44.645 -7.535 108.308 1.00 90.56 483 THR A O 1
ATOM 3551 N N . SER A 1 484 ? -45.455 -7.279 106.222 1.00 89.25 484 SER A N 1
ATOM 3552 C CA . SER A 1 484 ? -46.817 -6.837 106.520 1.00 89.25 484 SER A CA 1
ATOM 3553 C C . SER A 1 484 ? -47.766 -7.324 105.419 1.00 89.25 484 SER A C 1
ATOM 3555 O O . SER A 1 484 ? -47.316 -7.776 104.360 1.00 89.25 484 SER A O 1
ATOM 3557 N N . ASP A 1 485 ? -49.073 -7.222 105.660 1.00 86.31 485 ASP A N 1
ATOM 3558 C CA . ASP A 1 485 ? -50.107 -7.623 104.696 1.00 86.31 485 ASP A CA 1
ATOM 3559 C C . ASP A 1 485 ? -50.046 -6.828 103.378 1.00 86.31 485 ASP A C 1
ATOM 3561 O O . ASP A 1 485 ? -50.437 -7.355 102.342 1.00 86.31 485 ASP A O 1
ATOM 3565 N N . ASP A 1 486 ? -49.471 -5.620 103.373 1.00 86.81 486 ASP A N 1
ATOM 3566 C CA . ASP A 1 486 ? -49.309 -4.787 102.166 1.00 86.81 486 ASP A CA 1
ATOM 3567 C C . ASP A 1 486 ? -48.361 -5.407 101.124 1.00 86.81 486 ASP A C 1
ATOM 3569 O O . ASP A 1 486 ? -48.423 -5.083 99.939 1.00 86.81 486 ASP A O 1
ATOM 3573 N N . ALA A 1 487 ? -47.471 -6.311 101.551 1.00 88.88 487 ALA A N 1
ATOM 3574 C CA . ALA A 1 487 ? -46.595 -7.061 100.652 1.00 88.88 487 ALA A CA 1
ATOM 3575 C C . ALA A 1 487 ? -47.290 -8.291 100.028 1.00 88.88 487 ALA A C 1
ATOM 3577 O O . ALA A 1 487 ? -46.681 -8.983 99.204 1.00 88.88 487 ALA A O 1
ATOM 3578 N N . CYS A 1 488 ? -48.552 -8.551 100.386 1.00 89.88 488 CYS A N 1
ATOM 3579 C CA . CYS A 1 488 ? -49.373 -9.654 99.898 1.00 89.88 488 CYS A CA 1
ATOM 3580 C C . CYS A 1 488 ? -50.490 -9.178 98.964 1.00 89.88 488 CYS A C 1
ATOM 3582 O O . CYS A 1 488 ? -50.969 -8.050 99.050 1.00 89.88 488 CYS A O 1
ATOM 3584 N N . GLY A 1 489 ? -50.902 -10.047 98.037 1.00 87.69 489 GLY A N 1
ATOM 3585 C CA . GLY A 1 489 ? -52.032 -9.772 97.151 1.00 87.69 489 GLY A CA 1
ATOM 3586 C C . GLY A 1 489 ? -53.324 -9.554 97.947 1.00 87.69 489 GLY A C 1
ATOM 3587 O O . GLY A 1 489 ? -53.432 -9.986 99.093 1.00 87.69 489 GLY A O 1
ATOM 3588 N N . ALA A 1 490 ? -54.324 -8.916 97.331 1.00 84.81 490 ALA A N 1
ATOM 3589 C CA . ALA A 1 490 ? -55.567 -8.509 98.000 1.00 84.81 490 ALA A CA 1
ATOM 3590 C C . ALA A 1 490 ? -56.281 -9.649 98.762 1.00 84.81 490 ALA A C 1
ATOM 3592 O O . ALA A 1 490 ? -56.935 -9.396 99.777 1.00 84.81 490 ALA A O 1
ATOM 3593 N N . ASP A 1 491 ? -56.091 -10.896 98.325 1.00 84.94 491 ASP A N 1
ATOM 3594 C CA . ASP A 1 491 ? -56.699 -12.102 98.891 1.00 84.94 491 ASP A CA 1
ATOM 3595 C C . ASP A 1 491 ? -55.736 -12.935 99.761 1.00 84.94 491 ASP A C 1
ATOM 3597 O O . ASP A 1 491 ? -55.973 -14.122 99.990 1.00 84.94 491 ASP A O 1
ATOM 3601 N N . ALA A 1 492 ? -54.656 -12.339 100.283 1.00 87.31 492 ALA A N 1
ATOM 3602 C CA . ALA A 1 492 ? -53.686 -13.002 101.160 1.00 87.31 492 ALA A CA 1
ATOM 3603 C C . ALA A 1 492 ? -53.307 -12.162 102.400 1.00 87.31 492 ALA A C 1
ATOM 3605 O O . ALA A 1 492 ? -53.477 -10.946 102.412 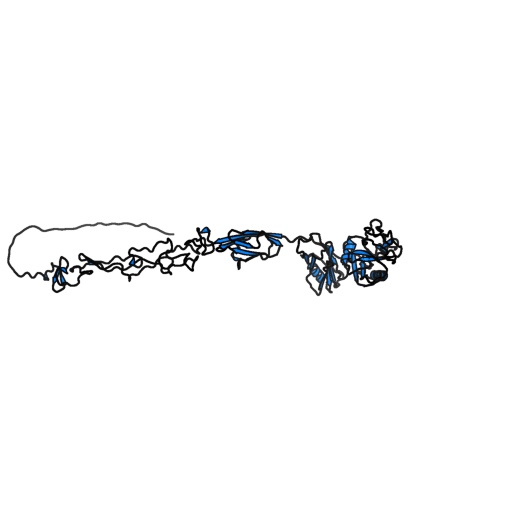1.00 87.31 492 ALA A O 1
ATOM 3606 N N . PHE A 1 493 ? -52.803 -12.824 103.449 1.00 87.88 493 PHE A N 1
ATOM 3607 C CA . PHE A 1 493 ? -52.201 -12.212 104.643 1.00 87.88 493 PHE A CA 1
ATOM 3608 C C . PHE A 1 493 ? -50.737 -12.623 104.779 1.00 87.88 493 PHE A C 1
ATOM 3610 O O . PHE A 1 493 ? -50.346 -13.721 104.368 1.00 87.88 493 PHE A O 1
AT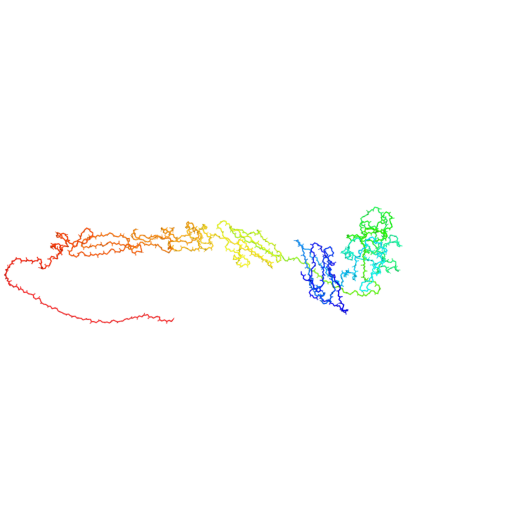OM 3617 N N . CYS A 1 494 ? -49.932 -11.772 105.404 1.00 89.38 494 CYS A N 1
ATOM 3618 C CA . CYS A 1 494 ? -48.551 -12.077 105.711 1.00 89.38 494 CYS A CA 1
ATOM 3619 C C . CYS A 1 494 ? -48.439 -12.904 106.993 1.00 89.38 494 CYS A C 1
ATOM 3621 O O . CYS A 1 494 ? -48.693 -12.423 108.096 1.00 89.38 494 CYS A O 1
ATOM 3623 N N . VAL A 1 495 ? -48.001 -14.158 106.862 1.00 88.19 495 VAL A N 1
ATOM 3624 C CA . VAL A 1 495 ? -47.854 -15.083 107.991 1.00 88.19 495 VAL A CA 1
ATOM 3625 C C . VAL A 1 495 ? -46.444 -15.658 107.992 1.00 88.19 495 VAL A C 1
ATOM 3627 O O . VAL A 1 495 ? -46.052 -16.391 107.086 1.00 88.19 495 VAL A O 1
ATOM 3630 N N . ALA A 1 496 ? -45.671 -15.325 109.030 1.00 86.12 496 ALA A N 1
ATOM 3631 C CA . ALA A 1 496 ? -44.302 -15.808 109.235 1.00 86.12 496 ALA A CA 1
ATOM 3632 C C . ALA A 1 496 ? -43.365 -15.606 108.019 1.00 86.12 496 ALA A C 1
ATOM 3634 O O . ALA A 1 496 ? -42.563 -16.479 107.693 1.00 86.12 496 ALA A O 1
ATOM 3635 N N . GLY A 1 497 ? -43.463 -14.455 107.342 1.00 87.75 497 GLY A N 1
ATOM 3636 C CA . GLY A 1 497 ? -42.585 -14.098 106.221 1.00 87.75 497 GLY A CA 1
ATOM 3637 C C . GLY A 1 497 ? -43.089 -14.503 104.830 1.00 87.75 497 GLY A C 1
ATOM 3638 O O . GLY A 1 497 ? -42.444 -14.167 103.834 1.00 87.75 497 GLY A O 1
ATOM 3639 N N . ALA A 1 498 ? -44.229 -15.198 104.740 1.00 90.31 498 ALA A N 1
ATOM 3640 C CA . ALA A 1 498 ? -44.828 -15.643 103.483 1.00 90.31 498 ALA A CA 1
ATOM 3641 C C . ALA A 1 498 ? -46.310 -15.255 103.377 1.00 90.31 498 ALA A C 1
ATOM 3643 O O . ALA A 1 498 ? -47.051 -15.312 104.359 1.00 90.31 498 ALA A O 1
ATOM 3644 N N . CYS A 1 499 ? -46.751 -14.903 102.170 1.00 90.69 499 CYS A N 1
ATOM 3645 C CA . CYS A 1 499 ? -48.152 -14.594 101.911 1.00 90.69 499 CYS A CA 1
ATOM 3646 C C . CYS A 1 499 ? -48.976 -15.879 101.819 1.00 90.69 499 CYS A C 1
ATOM 3648 O O . CYS A 1 499 ? -48.636 -16.798 101.071 1.00 90.69 499 CYS A O 1
ATOM 3650 N N . ARG A 1 500 ? -50.061 -15.953 102.590 1.00 87.69 500 ARG A N 1
ATOM 3651 C CA . ARG A 1 500 ? -50.982 -17.096 102.634 1.00 87.69 500 ARG A CA 1
ATOM 3652 C C . ARG A 1 500 ? -52.397 -16.646 102.249 1.00 87.69 500 ARG A C 1
ATOM 3654 O O . ARG A 1 500 ? -52.805 -15.585 102.718 1.00 87.69 500 ARG A O 1
ATOM 3661 N N . PRO A 1 501 ? -53.149 -17.406 101.428 1.00 87.56 501 PRO A N 1
ATOM 3662 C CA . PRO A 1 501 ? -54.513 -17.041 101.040 1.00 87.56 501 PRO A CA 1
ATOM 3663 C C . PRO A 1 501 ? -55.431 -16.848 102.251 1.00 87.56 501 PRO A C 1
ATOM 3665 O O . PRO A 1 501 ? -55.373 -17.627 103.200 1.00 87.56 501 PRO A O 1
ATOM 3668 N N . LYS A 1 502 ? -56.330 -15.862 102.201 1.00 79.75 502 LYS A N 1
ATOM 3669 C CA . LYS A 1 502 ? -57.311 -15.589 103.271 1.00 79.75 502 LYS A CA 1
ATOM 3670 C C . LYS A 1 502 ? -58.276 -16.754 103.509 1.00 79.75 502 LYS A C 1
ATOM 3672 O O . LYS A 1 502 ? -58.798 -16.911 104.608 1.00 79.75 502 LYS A O 1
ATOM 3677 N N . GLU A 1 503 ? -58.483 -17.584 102.494 1.00 70.94 503 GLU A N 1
ATOM 3678 C CA . GLU A 1 503 ? -59.361 -18.756 102.532 1.00 70.94 503 GLU A CA 1
ATOM 3679 C C . GLU A 1 503 ? -58.660 -20.031 103.028 1.00 70.94 503 GLU A C 1
ATOM 3681 O O . GLU A 1 503 ? -59.302 -21.073 103.126 1.00 70.94 503 GLU A O 1
ATOM 3686 N N . ASP A 1 504 ? -57.360 -19.976 103.354 1.00 68.44 504 ASP A N 1
ATOM 3687 C CA . ASP A 1 504 ? -56.622 -21.131 103.871 1.00 68.44 504 ASP A CA 1
ATOM 3688 C C . ASP A 1 504 ? -57.196 -21.556 105.245 1.00 68.44 504 ASP A C 1
ATOM 3690 O O . ASP A 1 504 ? -57.023 -20.835 106.238 1.00 68.44 504 ASP A O 1
ATOM 3694 N N . PRO A 1 505 ? -57.863 -22.726 105.355 1.00 58.91 505 PRO A N 1
ATOM 3695 C CA . PRO A 1 505 ? -58.517 -23.166 106.590 1.00 58.91 505 PRO A CA 1
ATOM 3696 C C . PRO A 1 505 ? -57.536 -23.364 107.751 1.00 58.91 505 PRO A C 1
ATOM 3698 O O . PRO A 1 505 ? -57.951 -23.405 108.908 1.00 58.91 505 PRO A O 1
ATOM 3701 N N . SER A 1 506 ? -56.234 -23.480 107.460 1.00 60.69 506 SER A N 1
ATOM 3702 C CA . SER A 1 506 ? -55.186 -23.614 108.474 1.00 60.69 506 SER A CA 1
ATOM 3703 C C . SER A 1 506 ? -54.901 -22.317 109.248 1.00 60.69 506 SER A C 1
ATOM 3705 O O . SER A 1 506 ? -54.292 -22.376 110.320 1.00 60.69 506 SER A O 1
ATOM 3707 N N . LEU A 1 507 ? -55.384 -21.165 108.760 1.00 56.81 507 LEU A N 1
ATOM 3708 C CA . LEU A 1 507 ? -55.255 -19.855 109.413 1.00 56.81 507 LEU A CA 1
ATOM 3709 C C . LEU A 1 507 ? -56.412 -19.541 110.378 1.00 56.81 507 LEU A C 1
ATOM 3711 O O . LEU A 1 507 ? -56.229 -18.794 111.340 1.00 56.81 507 LEU A O 1
ATOM 3715 N N . TRP A 1 508 ? -57.589 -20.143 110.177 1.00 53.62 508 TRP A N 1
ATOM 3716 C CA . TRP A 1 508 ? -58.788 -19.913 110.989 1.00 53.62 508 TRP A CA 1
ATOM 3717 C C . TRP A 1 508 ? -58.856 -20.874 112.180 1.00 53.62 508 TRP A C 1
ATOM 3719 O O . TRP A 1 508 ? -59.673 -21.794 112.228 1.00 53.62 508 TRP A O 1
ATOM 3729 N N . LYS A 1 509 ? -58.026 -20.653 113.204 1.00 49.81 509 LYS A N 1
ATOM 3730 C CA . LYS A 1 509 ? -58.296 -21.239 114.526 1.00 49.81 509 LYS A CA 1
ATOM 3731 C C . LYS A 1 509 ? -59.429 -20.464 115.204 1.00 49.81 509 LYS A C 1
ATOM 3733 O O . LYS A 1 509 ? -59.177 -19.553 115.985 1.00 49.81 509 LYS A O 1
ATOM 3738 N N . PHE A 1 510 ? -60.680 -20.840 114.935 1.00 42.19 510 PHE A N 1
ATOM 3739 C CA . PHE A 1 510 ? -61.802 -20.433 115.784 1.00 42.19 510 PHE A CA 1
ATOM 3740 C C . PHE A 1 510 ? -61.659 -21.093 117.166 1.00 42.19 510 PHE A C 1
ATOM 3742 O O . PHE A 1 510 ? -61.807 -22.306 117.319 1.00 42.19 510 PHE A O 1
ATOM 3749 N N . GLN A 1 511 ? -61.357 -20.286 118.185 1.00 45.72 511 GLN A N 1
ATOM 3750 C CA . GLN A 1 511 ? -61.680 -20.605 119.574 1.00 45.72 511 GLN A CA 1
ATOM 3751 C C . GLN A 1 511 ? -63.181 -20.361 119.788 1.00 45.72 511 GLN A C 1
ATOM 3753 O O . GLN A 1 511 ? -63.645 -19.243 119.593 1.00 45.72 511 GLN A O 1
ATOM 3758 N N . GLY A 1 512 ? -63.913 -21.373 120.260 1.00 38.97 512 GLY A N 1
ATOM 3759 C CA . GLY A 1 512 ? -65.232 -21.194 120.884 1.00 38.97 512 GLY A CA 1
ATOM 3760 C C . GLY A 1 512 ? -66.358 -22.007 120.251 1.00 38.97 512 GLY A C 1
ATOM 3761 O O . GLY A 1 512 ? -66.638 -21.879 119.067 1.00 38.97 512 GLY A O 1
ATOM 3762 N N . GLY A 1 513 ? -66.984 -22.862 121.062 1.00 38.81 513 GLY A N 1
ATOM 3763 C CA . GLY A 1 513 ? -68.034 -23.800 120.674 1.00 38.81 513 GLY A CA 1
ATOM 3764 C C . GLY A 1 513 ? -69.467 -23.278 120.826 1.00 38.81 513 GLY A C 1
ATOM 3765 O O . GLY A 1 513 ? -69.686 -22.133 121.205 1.00 38.81 513 GLY A O 1
ATOM 3766 N N . GLY A 1 514 ? -70.435 -24.178 120.603 1.00 34.66 514 GLY A N 1
ATOM 3767 C CA . GLY A 1 514 ? -71.832 -24.022 121.034 1.00 34.66 514 GLY A CA 1
ATOM 3768 C C . GLY A 1 514 ? -72.908 -24.306 119.975 1.00 34.66 514 GLY A C 1
ATOM 3769 O O . GLY A 1 514 ? -73.259 -23.425 119.209 1.00 34.66 514 GLY A O 1
ATOM 3770 N N . GLY A 1 515 ? -73.456 -25.529 119.992 1.00 38.44 515 GLY A N 1
ATOM 3771 C CA . GLY A 1 515 ? -74.901 -25.827 120.089 1.00 38.44 515 GLY A CA 1
ATOM 3772 C C . GLY A 1 515 ? -75.942 -25.287 119.081 1.00 38.44 515 GLY A C 1
ATOM 3773 O O . GLY A 1 515 ? -76.302 -24.122 119.123 1.00 38.44 515 GLY A O 1
ATOM 3774 N N . CYS A 1 516 ? -76.562 -26.241 118.363 1.00 35.53 516 CYS A N 1
ATOM 3775 C CA . CYS A 1 516 ? -77.998 -26.403 118.027 1.00 35.53 516 CYS A CA 1
ATOM 3776 C C . CYS A 1 516 ? -78.818 -25.261 117.372 1.00 35.53 516 CYS A C 1
ATOM 3778 O O . CYS A 1 516 ? -79.162 -24.281 118.018 1.00 35.53 516 CYS A O 1
ATOM 3780 N N . SER A 1 517 ? -79.443 -25.518 116.213 1.00 34.72 517 SER A N 1
ATOM 3781 C CA . SER A 1 517 ? -80.800 -26.108 116.105 1.00 34.72 517 SER A CA 1
ATOM 3782 C C . SER A 1 517 ? -81.389 -25.989 114.682 1.00 34.72 517 SER A C 1
ATOM 3784 O O . SER A 1 517 ? -80.860 -25.318 113.806 1.00 34.72 517 SER A O 1
ATOM 3786 N N . SER A 1 518 ? -82.452 -26.757 114.473 1.00 40.59 518 SER A N 1
ATOM 3787 C CA . SER A 1 518 ? -83.093 -27.246 113.250 1.00 40.59 518 SER A CA 1
ATOM 3788 C C . SER A 1 518 ? -84.084 -26.317 112.528 1.00 40.59 518 SER A C 1
ATOM 3790 O O . SER A 1 518 ? -84.753 -25.521 113.178 1.00 40.59 518 SER A O 1
ATOM 3792 N N . SER A 1 519 ? -84.303 -26.638 111.236 1.00 35.69 519 SER A N 1
ATOM 3793 C CA . SER A 1 519 ? -85.520 -26.559 110.369 1.00 35.69 519 SER A CA 1
ATOM 3794 C C . SER A 1 519 ? -85.244 -25.772 109.072 1.00 35.69 519 SER A C 1
ATOM 3796 O O . SER A 1 519 ? -84.894 -24.605 109.131 1.00 35.69 519 SER A O 1
ATOM 3798 N N . GLY A 1 520 ? -85.122 -26.406 107.893 1.00 36.56 520 GLY A N 1
ATOM 3799 C CA . GLY A 1 520 ? -86.185 -26.967 107.026 1.00 36.56 520 GLY A CA 1
ATOM 3800 C C . GLY A 1 520 ? -86.519 -25.919 105.939 1.00 36.56 520 GLY A C 1
ATOM 3801 O O . GLY A 1 520 ? -86.601 -24.750 106.274 1.00 36.56 520 GLY A O 1
ATOM 3802 N N . LEU A 1 521 ? -86.703 -26.149 104.635 1.00 33.88 521 LEU A N 1
ATOM 3803 C CA . LEU A 1 521 ? -86.856 -27.291 103.724 1.00 33.88 521 LEU A CA 1
ATOM 3804 C C . LEU A 1 521 ? -86.753 -26.714 102.286 1.00 33.88 521 LEU A C 1
ATOM 3806 O O . LEU A 1 521 ? -87.207 -25.591 102.074 1.00 33.88 521 LEU A O 1
ATOM 3810 N N . GLY A 1 522 ? -86.270 -27.480 101.294 1.00 34.72 522 GLY A N 1
ATOM 3811 C CA . GLY A 1 522 ? -86.548 -27.189 99.872 1.00 34.72 522 GLY A CA 1
ATOM 3812 C C . GLY A 1 522 ? -85.503 -27.633 98.832 1.00 34.72 522 GLY A C 1
ATOM 3813 O O . GLY A 1 522 ? -84.757 -26.792 98.356 1.00 34.72 522 GLY A O 1
ATOM 3814 N N . SER A 1 523 ? -85.499 -28.935 98.486 1.00 37.44 523 SER A N 1
ATOM 3815 C CA . SER A 1 523 ? -85.290 -29.560 97.143 1.00 37.44 523 SER A CA 1
ATOM 3816 C C . SER A 1 523 ? -84.204 -28.975 96.195 1.00 37.44 523 SER A C 1
ATOM 3818 O O . SER A 1 523 ? -84.377 -27.869 95.705 1.00 37.44 523 SER A O 1
ATOM 3820 N N . MET A 1 524 ? -83.062 -29.595 95.825 1.00 33.41 524 MET A N 1
ATOM 3821 C CA . MET A 1 524 ? -82.784 -30.917 95.192 1.00 33.41 524 MET A CA 1
ATOM 3822 C C . MET A 1 524 ? -83.811 -31.301 94.106 1.00 33.41 524 MET A C 1
ATOM 3824 O O . MET A 1 524 ? -85.000 -31.294 94.383 1.00 33.41 524 MET A O 1
ATOM 3828 N N . ALA A 1 525 ? -83.503 -31.733 92.884 1.00 35.59 525 ALA A N 1
ATOM 3829 C CA . ALA A 1 525 ? -82.276 -32.042 92.159 1.00 35.59 525 ALA A CA 1
ATOM 3830 C C . ALA A 1 525 ? -82.681 -32.420 90.711 1.00 35.59 525 ALA A C 1
ATOM 3832 O O . ALA A 1 525 ? -83.840 -32.752 90.467 1.00 35.59 525 ALA A O 1
ATOM 3833 N N . GLY A 1 526 ? -81.703 -32.504 89.807 1.00 35.19 526 GLY A N 1
ATOM 3834 C CA . GLY A 1 526 ? -81.715 -33.470 88.699 1.00 35.19 526 GLY A CA 1
ATOM 3835 C C . GLY A 1 526 ? -81.530 -32.851 87.310 1.00 35.19 526 GLY A C 1
ATOM 3836 O O . GLY A 1 526 ? -82.312 -32.003 86.911 1.00 35.19 526 GLY A O 1
ATOM 3837 N N . LEU A 1 527 ? -80.410 -33.126 86.623 1.00 32.97 527 LEU A N 1
ATOM 3838 C CA . LEU A 1 527 ? -80.178 -34.319 85.773 1.00 32.97 527 LEU A CA 1
ATOM 3839 C C . LEU A 1 527 ? -80.983 -34.225 84.452 1.00 32.97 527 LEU A C 1
ATOM 3841 O O . LEU A 1 527 ? -82.161 -33.924 84.496 1.00 32.97 527 LEU A O 1
ATOM 3845 N N . LEU A 1 528 ? -80.504 -34.520 83.241 1.00 32.47 528 LEU A N 1
ATOM 3846 C CA . LEU A 1 528 ? -79.346 -35.268 82.757 1.00 32.47 528 LEU A CA 1
ATOM 3847 C C . LEU A 1 528 ? -79.398 -35.232 81.196 1.00 32.47 528 LEU A C 1
ATOM 3849 O O . LEU A 1 528 ? -80.486 -35.312 80.640 1.00 32.47 528 LEU A O 1
ATOM 3853 N N . LEU A 1 529 ? -78.227 -35.211 80.542 1.00 35.31 529 LEU A N 1
ATOM 3854 C CA . LEU A 1 529 ? -77.831 -35.926 79.301 1.00 35.31 529 LEU A CA 1
ATOM 3855 C C . LEU A 1 529 ? -78.528 -35.717 77.921 1.00 35.31 529 LEU A C 1
ATOM 3857 O O . LEU A 1 529 ? -79.724 -35.917 77.762 1.00 35.31 529 LEU A O 1
ATOM 3861 N N . LEU A 1 530 ? -77.681 -35.505 76.887 1.00 35.81 530 LEU A N 1
ATOM 3862 C CA . LEU A 1 530 ? -77.461 -36.322 75.648 1.00 35.81 530 LEU A CA 1
ATOM 3863 C C . LEU A 1 530 ? -78.166 -35.681 74.424 1.00 35.81 530 LEU A C 1
ATOM 3865 O O . LEU A 1 530 ? -79.230 -35.113 74.588 1.00 35.81 530 LEU A O 1
ATOM 3869 N N . LEU A 1 531 ? -77.691 -35.669 73.169 1.00 34.12 531 LEU A N 1
ATOM 3870 C CA . LEU A 1 531 ? -76.769 -36.512 72.397 1.00 34.12 531 LEU A CA 1
ATOM 3871 C C . LEU A 1 531 ? -76.335 -35.780 71.098 1.00 34.12 531 LEU A C 1
ATOM 3873 O O . LEU A 1 531 ? -77.069 -34.954 70.565 1.00 34.12 531 LEU A O 1
ATOM 3877 N N . ILE A 1 532 ? -75.163 -36.167 70.587 1.00 42.09 532 ILE A N 1
ATOM 3878 C CA . ILE A 1 532 ? -74.544 -35.914 69.259 1.00 42.09 532 ILE A CA 1
ATOM 3879 C C . ILE A 1 532 ? -75.314 -36.692 68.150 1.00 42.09 532 ILE A C 1
ATOM 3881 O O . ILE A 1 532 ? -75.929 -37.704 68.492 1.00 42.09 532 ILE A O 1
ATOM 3885 N N . PRO A 1 533 ? -75.333 -36.278 66.855 1.00 50.16 533 PRO A N 1
ATOM 3886 C CA . PRO A 1 533 ? -74.424 -36.819 65.803 1.00 50.16 533 PRO A CA 1
ATOM 3887 C C . PRO A 1 533 ? -73.891 -35.729 64.822 1.00 50.16 533 PRO A C 1
ATOM 3889 O O . PRO A 1 533 ? -74.571 -34.743 64.579 1.00 50.16 533 PRO A O 1
ATOM 3892 N N . LEU A 1 534 ? -72.620 -35.704 64.379 1.00 39.31 534 LEU A N 1
ATOM 3893 C CA . LEU A 1 534 ? -71.847 -36.554 63.435 1.00 39.31 534 LEU A CA 1
ATOM 3894 C C . LEU A 1 534 ? -72.021 -36.232 61.924 1.00 39.31 534 LEU A C 1
ATOM 3896 O O . LEU A 1 534 ? -73.134 -36.230 61.414 1.00 39.31 534 LEU A O 1
ATOM 3900 N N . LEU A 1 535 ? -70.851 -36.155 61.252 1.00 39.91 535 LEU A N 1
ATOM 3901 C CA . LEU A 1 535 ? -70.499 -36.380 59.821 1.00 39.91 535 LEU A CA 1
ATOM 3902 C C . LEU A 1 535 ? -70.365 -35.130 58.905 1.00 39.91 535 LEU A C 1
ATOM 3904 O O . LEU A 1 535 ? -71.332 -34.409 58.716 1.00 39.91 535 LEU A O 1
ATOM 3908 N N . VAL A 1 536 ? -69.156 -34.727 58.437 1.00 38.97 536 VAL A N 1
ATOM 3909 C CA . VAL A 1 536 ? -68.221 -35.334 57.422 1.00 38.97 536 VAL A CA 1
ATOM 3910 C C . VAL A 1 536 ? -68.756 -35.093 55.991 1.00 38.97 536 VAL A C 1
ATOM 3912 O O . VAL A 1 536 ? -69.931 -35.334 55.777 1.00 38.97 536 VAL A O 1
ATOM 3915 N N . ARG A 1 537 ? -68.075 -34.611 54.931 1.00 40.25 537 ARG A N 1
ATOM 3916 C CA . ARG A 1 537 ? -66.734 -34.704 54.268 1.00 40.25 537 ARG A CA 1
ATOM 3917 C C . ARG A 1 537 ? -66.726 -33.542 53.216 1.00 40.25 537 ARG A C 1
ATOM 3919 O O . ARG A 1 537 ? -67.789 -33.012 52.942 1.00 40.25 537 ARG A O 1
ATOM 3926 N N . GLY A 1 538 ? -65.678 -33.101 52.517 1.00 34.56 538 GLY A N 1
ATOM 3927 C CA . GLY A 1 538 ? -64.422 -33.708 52.096 1.00 34.56 538 GLY A CA 1
ATOM 3928 C C . GLY A 1 538 ? -63.697 -32.823 51.053 1.00 34.56 538 GLY A C 1
ATOM 3929 O O . GLY A 1 538 ? -64.232 -31.834 50.565 1.00 34.56 538 GLY A O 1
ATOM 3930 N N . ARG A 1 539 ? -62.446 -33.217 50.786 1.00 46.25 539 ARG A N 1
ATOM 3931 C CA . ARG A 1 539 ? -61.362 -32.605 49.990 1.00 46.25 539 ARG A CA 1
ATOM 3932 C C . ARG A 1 539 ? -61.638 -32.399 48.491 1.00 46.25 539 ARG A C 1
ATOM 3934 O O . ARG A 1 539 ? -62.411 -33.146 47.903 1.00 46.25 539 ARG A O 1
ATOM 3941 N N . GLY A 1 540 ? -60.789 -31.579 47.857 1.00 34.84 540 GLY A N 1
ATOM 3942 C CA . GLY A 1 540 ? -60.406 -31.761 46.452 1.00 34.84 540 GLY A CA 1
ATOM 3943 C C . GLY A 1 540 ? -59.261 -30.853 45.981 1.00 34.84 540 GLY A C 1
ATOM 3944 O O . GLY A 1 540 ? -59.495 -29.698 45.658 1.00 34.84 540 GLY A O 1
ATOM 3945 N N . SER A 1 541 ? -58.048 -31.402 45.879 1.00 44.44 541 SER A N 1
ATOM 3946 C CA . SER A 1 541 ? -56.999 -30.960 44.941 1.00 44.44 541 SER A CA 1
ATOM 3947 C C . SER A 1 541 ? -56.694 -32.134 44.011 1.00 44.44 541 SER A C 1
ATOM 3949 O O . SER A 1 541 ? -56.784 -33.280 44.463 1.00 44.44 541 SER A O 1
ATOM 3951 N N . PRO A 1 542 ? -56.302 -31.872 42.754 1.00 60.06 542 PRO A N 1
ATOM 3952 C CA . PRO A 1 542 ? -55.227 -32.679 42.172 1.00 60.06 542 PRO A CA 1
ATOM 3953 C C . PRO A 1 542 ? -54.268 -31.904 41.236 1.00 60.06 542 PRO A C 1
ATOM 3955 O O . PRO A 1 542 ? -54.685 -31.129 40.383 1.00 60.06 542 PRO A O 1
ATOM 3958 N N . HIS A 1 543 ? -52.974 -32.203 41.374 1.00 43.19 543 HIS A N 1
ATOM 3959 C CA . HIS A 1 543 ? -51.993 -32.388 40.282 1.00 43.19 543 HIS A CA 1
ATOM 3960 C C . HIS A 1 543 ? -51.891 -33.919 40.012 1.00 43.19 543 HIS A C 1
ATOM 3962 O O . HIS A 1 543 ? -52.482 -34.645 40.822 1.00 43.19 543 HIS A O 1
ATOM 3968 N N . PRO A 1 544 ? -51.166 -34.482 39.006 1.00 64.69 544 PRO A N 1
ATOM 3969 C CA . PRO A 1 544 ? -50.083 -33.923 38.165 1.00 64.69 544 PRO A CA 1
ATOM 3970 C C . PRO A 1 544 ? -50.083 -34.347 36.664 1.00 64.69 544 PRO A C 1
ATOM 3972 O O . PRO A 1 544 ? -50.840 -35.225 36.254 1.00 64.69 544 PRO A O 1
ATOM 3975 N N . ALA A 1 545 ? -49.179 -33.749 35.874 1.00 50.25 545 ALA A N 1
ATOM 3976 C CA . ALA A 1 545 ? -48.167 -34.394 35.013 1.00 50.25 545 ALA A CA 1
ATOM 3977 C C . ALA A 1 545 ? -47.234 -33.308 34.458 1.00 50.25 545 ALA A C 1
ATOM 3979 O O . ALA A 1 545 ? -47.776 -32.308 33.934 1.00 50.25 545 ALA A O 1
#

Secondary structure (DSSP, 8-state):
-BS-TT-----TT-PEEEEEEEEEEES--TTTEEEE---BTTBEEEEETTTTEEEEEEEEEHHHHHHHHHH-EEEE--SSSPP-SPEEEEEES-SS-EEETTTTEEEEEEE-TT--HHHHHHHHHH-EETTEEEEE----SHHHHHHHHTT-SS-EEEEEE-TTSTTEEEE-STTGGGHHHHT-EEEEEE--SS-S--SS-SEEEGGG----BPTT-S--GGG----EEEE-TTS-EEEE-S--TT--EEEEEES-STTPPPP----EEEE--PPPPEEEEEEEEPTTEEEES-S-EEEETT--EEEEEEEPTTEEEEEEEETTEE-GGG-BTTEEEE----S-EEEEEEEEEPTTSB-SSGGGBTTS-EETTEE-SS---STTEESS-TT-TTS-EE-EESPPTTSPPPP-SSGGG--BEESS-SSS-B---TTSEEE--EEETTEEE--EEB-SSS-BPPPPEEE-TTBPB-SSSB-SS-SSGGGB-TTEEEETTEEEETT-TTT--------------------------------------

Organism: Cystobacter fuscus (strain ATCC 25194 / DSM 2262 / NBRC 100088 / M29) (NCBI:txid1242864)

pLDDT: mean 86.41, std 15.02, range [32.47, 98.38]

Foldseek 3Di:
DFQDLPDDFDDPVFFWQFKKKKFQLPPDDLQWKDKDWDDDDQKDWDQDSLLRMIIIGGTGTRVNVSNRSRRIDMGTPDPDFDDFDKTKMKMGSHRAWDADPVVLKIKGWDFDFFAFLVNQQVVQQPDDDPQFGKGFADDFDPSRLSSRLSRDPFKAFGQWFCLVPPQFIFRCMDPQCPPPVNVGHGFWGAPAQDDDQDADERTDTDVPTDAQADRDPPRCPVVLRQTTWIAGSNSGIYRGDRTDRRHRGTMMMTDDHVPGDRDDDMDMGMDGDDAADKAKAAEAEAPQKDKPPDGIDIDGFFAKDKIAIGGHVQKDWLFWDKPNDTPVVCQDPRMDMDRGDHHYIYIYIYIAGEALRFDDALVRESCSEQFPRTRAVDPLPAQQWGQNPPPRHRYIFGHWFFGPDPRDTQDAPAPQFGFIGHRHDSHHTWTDDQVGWGADAAFDLQKTWDTWGHHRRRYTPDTDIDGLVQAHDDGRGQDQWDPFQNRTHPQWTHDPTHTDGVPPVVVDPDDDDDDDDDDDDDDDDDDDDDDDDDDDDDDDDDDDD

InterPro domains:
  IPR001304 C-type lectin-like [PS50041] (102-239)
  IPR016186 C-type lectin-like/link domain superfamily [G3DSA:3.10.100.10] (72-254)
  IPR016187 C-type lectin fold [SSF56436] (104-241)
  IPR034007 C-type lectin-like domain, bacterial [cd03603] (105-254)
  IPR044060 Bacterial repeat domain [PF18998] (279-354)
  IPR050111 C-type lectin and snaclec domain-containing protein [PTHR22803] (99-471)